Protein AF-A0A916U7K9-F1 (afdb_monomer)

Radius of gyration: 21.74 Å; Cα contacts (8 Å, |Δi|>4): 744; chains: 1; bounding box: 59×55×61 Å

Mean predicted aligned error: 9.0 Å

Secondary structure (DSSP, 8-state):
----PPPTT----TTSS-TTTT--TTEEEEEEETTEEEEE-HHHHHHTT--TT-TTEEEEESEEEEEE--TT-TTTSTT-SS-------SS---EEEEEE--HHHHHHHHHHHHTT---EEEEEEEEE-SGGGTSTTHHHHHHTSTTEEEEEEE-B-TTSSTTS---B-----HHHHHHHHHHHH-SS-EEEEEEEEEEGGGHHHHHHHHHTT-S--TT--EEEEES----HHHHHHHHHHHHHHHTT-SEEEEEEEESS---TTS--GGGGT-SEEEEEE-TT-HHHHHHHHHHHHHHHHHTTSS-GGGS-TTTHHHHHHHHHTPPPTT-EES-HHHHHHHHSSPPPTT-EEHHHHHHHTHHHHHHHHHHH--TTSS--HHHHHHHHTT-TTS-----SS--TTHHHHHHHHTHHHHHHHHHH---

Organism: NCBI:txid1494448

Sequence (427 aa):
MLAYHADEDGLPITGGKYPGAFVNRFFRLFLKAPSGRREITHAEAASLNLQPGDPVLQIVPTTATFELVNPLDKVVTTGLKYPAAVPRLKNPAKLYASIFVPPSTFAYVAEARKKRVAPEVKVLLFFGTGSELDRHGLRFFTERSPRCVFINVPGVEAGYDWTEGHTWAVGISTKIIADQIDGALGKGVAFIVDRMIAYSTGYQGWSDTIRNGLVDLSRLRGAFMFDCLYPEARVKEAIARLRQVTSDRARIALYAASYAGINKGTATPEKLGVKHTEWIKLVYQPSFQALTHLRVLAAGLHDHTIEWSEINPEDVPSLQSAIATLPARGTVISTPEAFQALHGIGPPKGAVTAEAWFNGNQKLATFFRGKLWKKSGKYPALVQLIWKHQVVGWDGYYSVNPAPDNLAEGSHDFMALEYTWECMNRT

Nearest PDB structures (foldseek):
  3iwp-assembly5_C  TM=3.476E-01  e=4.478E-01  Homo sapiens
  3iwp-assembly7_G  TM=3.703E-01  e=6.349E-01  Homo sapiens
  3iwp-assembly4_B  TM=3.481E-01  e=7.560E-01  Homo sapiens
  3w9z-assembly1_A  TM=3.424E-01  e=3.548E-01  Escherichia coli K-12
  3iwp-assembly3_I  TM=3.456E-01  e=1.611E+00  Homo sapiens

Solvent-accessible surface area (backbone atoms only — not comparable to full-atom values): 23968 Å² total; per-residue (Å²): 142,76,88,73,71,80,57,69,75,76,63,74,75,89,85,55,103,61,83,72,74,73,75,47,91,63,44,47,37,24,41,62,48,98,94,45,74,45,78,50,52,68,69,54,35,55,75,68,70,60,50,89,83,36,90,48,50,43,79,41,68,39,54,49,78,39,85,46,80,43,56,28,30,58,90,76,30,78,89,60,85,58,52,32,76,68,74,90,52,98,63,71,74,81,40,56,31,36,38,38,53,27,71,58,26,54,51,49,46,54,51,26,53,77,69,74,42,81,35,70,34,34,31,36,40,34,17,22,71,50,53,61,60,69,20,77,27,59,48,57,51,36,54,74,34,81,39,24,34,39,36,40,37,39,28,37,64,60,57,85,49,94,80,74,58,73,56,39,40,39,33,60,32,48,65,58,54,49,53,52,43,30,72,75,75,38,79,77,61,46,74,43,40,41,31,41,36,24,27,47,53,3,34,48,11,48,24,42,22,51,62,55,58,39,46,73,45,67,69,27,47,33,40,39,32,26,41,43,94,58,71,62,67,58,50,27,50,18,48,54,44,49,34,64,58,27,69,62,60,39,42,51,42,41,37,40,62,31,78,86,51,76,68,98,78,74,78,59,56,71,80,46,64,49,90,40,73,47,80,45,52,45,61,79,32,67,31,51,43,33,53,54,54,47,51,36,54,49,46,21,47,73,69,65,60,39,58,77,87,79,46,63,74,88,50,46,67,56,48,55,54,38,53,73,66,57,74,59,89,64,28,41,38,88,42,64,65,54,40,24,70,70,68,76,41,74,64,60,92,81,49,39,31,48,58,60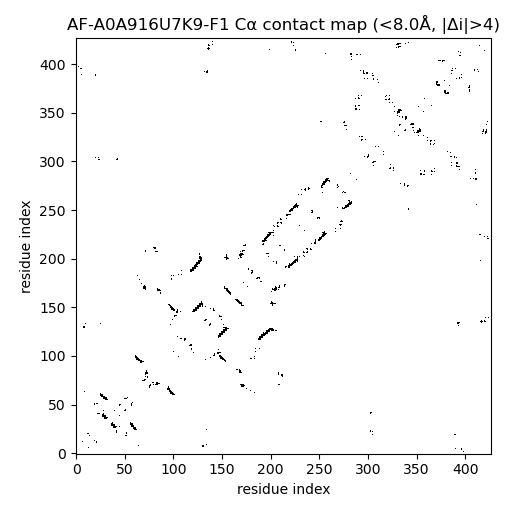,51,29,66,77,36,42,70,44,41,51,52,52,41,58,44,61,54,46,95,81,67,49,80,29,70,61,49,52,50,44,54,76,46,60,31,62,58,60,70,72,80,74,56,98,74,60,58,68,69,55,63,34,52,44,42,51,71,42,47,56,37,50,49,43,32,50,77,63,60,80,128

Foldseek 3Di:
DDQDDCPLQLDPPCPDPDQALSPFQQKWKWFQDPVGTDTDGLVRCVVVVHTPPPPRIDTHGQKDKDFDDFCLDCVNHPPQPRRKPDDPDPDPPRFIKMKGDAPLLLVQLVVCVVVVHQAEAEEEEEFEASQLVFFPFPNVLQNPPHRYMYMYGHWDPPCPPVPDDHTIAGEDAQVNVQVVCCVNNNPRYHYDHQEYEYEARRLRRQLSNQLRVRYQCCNHAEYEYAQNLPDLPSLLSSLVSNCVSPVNNHQYEYEHEDAVFDDPPRDDVVSSVHQYYHYDYQLPDLLLLLQSVLVLVVSCPVRVLDDLVQDDPVCSVLSVVSNVLHQDQLLEACDQVRLCSQQVDGRDPSRDHSVRSCVVVVVSSVSSVVQQDDPPQDGHSVVVSCLVSVRHLADNPVDVRDGRSVSSVSSSSCPCRRHVSSNSDDD

Structure (mmCIF, N/CA/C/O backbone):
data_AF-A0A916U7K9-F1
#
_entry.id   AF-A0A916U7K9-F1
#
loop_
_atom_site.group_PDB
_atom_site.id
_atom_site.type_symbol
_atom_site.label_atom_id
_atom_site.label_alt_id
_atom_site.label_comp_id
_atom_site.label_asym_id
_atom_site.label_entity_id
_atom_site.label_seq_id
_atom_site.pdbx_PDB_ins_code
_atom_site.Cartn_x
_atom_site.Cartn_y
_atom_site.Cartn_z
_atom_site.occupancy
_atom_site.B_iso_or_equiv
_atom_site.auth_seq_id
_atom_site.auth_comp_id
_atom_site.auth_asym_id
_atom_site.auth_atom_id
_atom_site.pdbx_PDB_model_num
ATOM 1 N N . MET A 1 1 ? 27.793 17.273 -6.342 1.00 22.58 1 MET A N 1
ATOM 2 C CA . MET A 1 1 ? 27.512 15.837 -6.163 1.00 22.58 1 MET A CA 1
ATOM 3 C C . MET A 1 1 ? 26.553 15.763 -4.982 1.00 22.58 1 MET A C 1
ATOM 5 O O . MET A 1 1 ? 26.992 15.914 -3.856 1.00 22.58 1 MET A O 1
ATOM 9 N N . LEU A 1 2 ? 25.249 15.767 -5.258 1.00 19.73 2 LEU A N 1
ATOM 10 C CA . LEU A 1 2 ? 24.168 15.814 -4.267 1.00 19.73 2 LEU A CA 1
ATOM 11 C C . LEU A 1 2 ? 23.373 14.522 -4.459 1.00 19.73 2 LEU A C 1
ATOM 13 O O . LEU A 1 2 ? 22.883 14.288 -5.563 1.00 19.73 2 LEU A O 1
ATOM 17 N N . ALA A 1 3 ? 23.327 13.675 -3.431 1.00 21.45 3 ALA A N 1
ATOM 18 C CA . ALA A 1 3 ? 22.424 12.533 -3.396 1.00 21.45 3 ALA A CA 1
ATOM 19 C C . ALA A 1 3 ? 20.996 13.085 -3.379 1.00 21.45 3 ALA A C 1
ATOM 21 O O . ALA A 1 3 ? 20.653 13.908 -2.531 1.00 21.45 3 ALA A O 1
ATOM 22 N N . TYR A 1 4 ? 20.213 12.719 -4.387 1.00 23.22 4 TYR A N 1
ATOM 23 C CA . TYR A 1 4 ? 18.861 13.216 -4.572 1.00 23.22 4 TYR A CA 1
ATOM 24 C C . TYR A 1 4 ? 17.899 12.113 -4.153 1.00 23.22 4 TYR A C 1
ATOM 26 O O . TYR A 1 4 ? 17.748 11.115 -4.855 1.00 23.22 4 TYR A O 1
ATOM 34 N N . HIS A 1 5 ? 17.294 12.290 -2.984 1.00 26.89 5 HIS A N 1
ATOM 35 C CA . HIS A 1 5 ? 16.175 11.483 -2.528 1.00 26.89 5 HIS A CA 1
ATOM 36 C C . HIS A 1 5 ? 14.914 12.102 -3.136 1.00 26.89 5 HIS A C 1
ATOM 38 O O . HIS A 1 5 ? 14.734 13.318 -3.052 1.00 26.89 5 HIS A O 1
ATOM 44 N N . ALA A 1 6 ? 14.063 11.298 -3.781 1.00 28.48 6 ALA A N 1
ATOM 45 C CA . ALA A 1 6 ? 12.663 11.696 -3.884 1.00 28.48 6 ALA A CA 1
ATOM 46 C C . ALA A 1 6 ? 12.214 11.956 -2.443 1.00 28.48 6 ALA A C 1
ATOM 48 O O . ALA A 1 6 ? 12.470 11.108 -1.584 1.00 28.48 6 ALA A O 1
ATOM 49 N N . ASP A 1 7 ? 11.691 13.145 -2.153 1.00 33.16 7 ASP A N 1
ATOM 50 C CA . ASP A 1 7 ? 11.210 13.393 -0.806 1.00 33.16 7 ASP A CA 1
ATOM 51 C C . ASP A 1 7 ? 10.158 12.332 -0.460 1.00 33.16 7 ASP A C 1
ATOM 53 O O . ASP A 1 7 ? 9.349 11.897 -1.281 1.00 33.16 7 ASP A O 1
ATOM 57 N N . GLU A 1 8 ? 10.217 11.854 0.774 1.00 35.88 8 GLU A N 1
ATOM 58 C CA . GLU A 1 8 ? 9.288 10.862 1.321 1.00 35.88 8 GLU A CA 1
ATOM 59 C C . GLU A 1 8 ? 7.836 11.396 1.371 1.00 35.88 8 GLU A C 1
ATOM 61 O O . GLU A 1 8 ? 6.910 10.671 1.732 1.00 35.88 8 GLU A O 1
ATOM 66 N N . ASP A 1 9 ? 7.638 12.650 0.952 1.00 35.34 9 ASP A N 1
ATOM 67 C CA . ASP A 1 9 ? 6.410 13.430 1.017 1.00 35.34 9 ASP A CA 1
ATOM 68 C C . ASP A 1 9 ? 5.712 13.615 -0.342 1.00 35.34 9 ASP A C 1
ATOM 70 O O . ASP A 1 9 ? 4.604 14.160 -0.389 1.00 35.34 9 ASP A O 1
ATOM 74 N N . GLY A 1 10 ? 6.320 13.183 -1.453 1.00 37.09 10 GLY A N 1
ATOM 75 C CA . GLY A 1 10 ? 5.783 13.422 -2.793 1.00 37.09 10 GLY A CA 1
ATOM 76 C C . GLY A 1 10 ? 5.590 14.911 -3.104 1.00 37.09 10 GLY A C 1
ATOM 77 O O . GLY A 1 10 ? 4.693 15.265 -3.876 1.00 37.09 10 GLY A O 1
ATOM 78 N N . LEU A 1 11 ? 6.376 15.800 -2.492 1.00 31.05 11 LEU A N 1
ATOM 79 C CA . LEU A 1 11 ? 6.348 17.216 -2.811 1.00 31.05 11 LEU A CA 1
ATOM 80 C C . LEU A 1 11 ? 7.145 17.468 -4.104 1.00 31.05 11 LEU A C 1
ATOM 82 O O . LEU A 1 11 ? 8.153 16.828 -4.403 1.00 31.05 11 LEU A O 1
ATOM 86 N N . PRO A 1 12 ? 6.689 18.409 -4.945 1.00 34.06 12 PRO A N 1
ATOM 87 C CA . PRO A 1 12 ? 7.450 18.809 -6.113 1.00 34.06 12 PRO A CA 1
ATOM 88 C C . PRO A 1 12 ? 8.721 19.525 -5.647 1.00 34.06 12 PRO A C 1
ATOM 90 O O . PRO A 1 12 ? 8.664 20.645 -5.138 1.00 34.06 12 PRO A O 1
ATOM 93 N N . ILE A 1 13 ? 9.886 18.916 -5.863 1.00 36.19 13 ILE A N 1
ATOM 94 C CA . ILE A 1 13 ? 11.161 19.615 -5.705 1.00 36.19 13 ILE A CA 1
ATOM 95 C C . ILE A 1 13 ? 11.294 20.593 -6.879 1.00 36.19 13 ILE A C 1
ATOM 97 O O . ILE A 1 13 ? 11.748 20.260 -7.972 1.00 36.19 13 ILE A O 1
ATOM 101 N N . THR A 1 14 ? 10.904 21.841 -6.642 1.00 37.81 14 THR A N 1
ATOM 102 C CA . THR A 1 14 ? 10.898 22.939 -7.624 1.00 37.81 14 THR A CA 1
ATOM 103 C C . THR A 1 14 ? 12.294 23.470 -7.991 1.00 37.81 14 THR A C 1
ATOM 105 O O . THR A 1 14 ? 12.403 24.411 -8.772 1.00 37.81 14 THR A O 1
ATOM 108 N N . GLY A 1 15 ? 13.373 22.885 -7.454 1.00 33.41 15 GLY A N 1
ATOM 109 C CA . GLY A 1 15 ? 14.752 23.380 -7.602 1.00 33.41 15 GLY A CA 1
ATOM 110 C C . GLY A 1 15 ? 15.692 22.556 -8.496 1.00 33.41 15 GLY A C 1
ATOM 111 O O . GLY A 1 15 ? 16.879 22.870 -8.569 1.00 33.41 15 GLY A O 1
ATOM 112 N N . GLY A 1 16 ? 15.219 21.484 -9.141 1.00 36.91 16 GLY A N 1
ATOM 113 C CA . GLY A 1 16 ? 16.058 20.576 -9.937 1.00 36.91 16 GLY A CA 1
ATOM 114 C C . GLY A 1 16 ? 16.114 20.903 -11.436 1.00 36.91 16 GLY A C 1
ATOM 115 O O . GLY A 1 16 ? 15.158 21.400 -12.019 1.00 36.91 16 GLY A O 1
ATOM 116 N N . LYS A 1 17 ? 17.221 20.530 -12.096 1.00 36.78 17 LYS A N 1
ATOM 117 C CA . LYS A 1 17 ? 17.491 20.688 -13.546 1.00 36.78 17 LYS A CA 1
ATOM 118 C C . LYS A 1 17 ? 16.553 19.876 -14.475 1.00 36.78 17 LYS A C 1
ATOM 120 O O . LYS A 1 17 ? 16.797 19.824 -15.677 1.00 36.78 17 LYS A O 1
ATOM 125 N N . TYR A 1 18 ? 15.511 19.248 -13.925 1.00 40.19 18 TYR A N 1
ATOM 126 C CA . TYR A 1 18 ? 14.520 18.423 -14.624 1.00 40.19 18 TYR A CA 1
ATOM 127 C C . TYR A 1 18 ? 13.093 18.875 -14.252 1.00 40.19 18 TYR A C 1
ATOM 129 O O . TYR A 1 18 ? 12.427 18.221 -13.450 1.00 40.19 18 TYR A O 1
ATOM 137 N N . PRO A 1 19 ? 12.605 19.996 -14.811 1.00 36.00 19 PRO A N 1
ATOM 138 C CA . PRO A 1 19 ? 11.316 20.602 -14.455 1.00 36.00 19 PRO A CA 1
ATOM 139 C C . PRO A 1 19 ? 10.057 19.832 -14.926 1.00 36.00 19 PRO A C 1
ATOM 141 O O . PRO A 1 19 ? 8.992 20.427 -15.018 1.00 36.00 19 PRO A O 1
ATOM 144 N N . GLY A 1 20 ? 10.135 18.521 -15.191 1.00 37.94 20 GLY A N 1
ATOM 145 C CA . GLY A 1 20 ? 9.021 17.732 -15.752 1.00 37.94 20 GLY A CA 1
ATOM 146 C C . GLY A 1 20 ? 8.684 16.414 -15.041 1.00 37.94 20 GLY A C 1
ATOM 147 O O . GLY A 1 20 ? 7.671 15.807 -15.359 1.00 37.94 20 GLY A O 1
ATOM 148 N N . ALA A 1 21 ? 9.483 15.960 -14.068 1.00 39.53 21 ALA A N 1
ATOM 149 C CA . ALA A 1 21 ? 9.358 14.604 -13.508 1.00 39.53 21 ALA A CA 1
ATOM 150 C C . ALA A 1 21 ? 8.252 14.432 -12.441 1.00 39.53 21 ALA A C 1
ATOM 152 O O . ALA A 1 21 ? 7.977 13.320 -11.998 1.00 39.53 21 ALA A O 1
ATOM 153 N N . PHE A 1 22 ? 7.608 15.520 -12.010 1.00 49.53 22 PHE A N 1
ATOM 154 C CA . PHE A 1 22 ? 6.827 15.537 -10.762 1.00 49.53 22 PHE A CA 1
ATOM 155 C C . PHE A 1 22 ? 5.316 15.560 -10.953 1.00 49.53 22 PHE A C 1
ATOM 157 O O . PHE A 1 22 ? 4.568 15.639 -9.985 1.00 49.53 22 PHE A O 1
ATOM 164 N N . VAL A 1 23 ? 4.846 15.453 -12.190 1.00 48.84 23 VAL A N 1
ATOM 165 C CA . VAL A 1 23 ? 3.424 15.305 -12.492 1.00 48.84 23 VAL A CA 1
ATOM 166 C C . VAL A 1 23 ? 3.198 13.836 -12.794 1.00 48.84 23 VAL A C 1
ATOM 168 O O . VAL A 1 23 ? 2.972 13.437 -13.924 1.00 48.84 23 VAL A O 1
ATOM 171 N N . ASN A 1 24 ? 3.373 12.991 -11.779 1.00 52.97 24 ASN A N 1
ATOM 172 C CA . ASN A 1 24 ? 2.985 11.593 -11.904 1.00 52.97 24 ASN A CA 1
ATOM 173 C C . ASN A 1 24 ? 1.458 11.481 -11.756 1.00 52.97 24 ASN A C 1
ATOM 175 O O . ASN A 1 24 ? 0.788 12.393 -11.257 1.00 52.97 24 ASN A O 1
ATOM 179 N N . ARG A 1 25 ? 0.894 10.334 -12.142 1.00 54.59 25 ARG A N 1
ATOM 180 C CA . ARG A 1 25 ? -0.550 10.035 -12.069 1.00 54.59 25 ARG A CA 1
ATOM 181 C C . ARG A 1 25 ? -1.220 10.290 -10.707 1.00 54.59 25 ARG A C 1
ATOM 183 O O . ARG A 1 25 ? -2.443 10.257 -10.620 1.00 54.59 25 ARG A O 1
ATOM 190 N N . PHE A 1 26 ? -0.453 10.522 -9.643 1.00 61.22 26 PHE A N 1
ATOM 191 C CA . PHE A 1 26 ? -0.972 10.788 -8.307 1.00 61.22 26 PHE A CA 1
ATOM 192 C C . PHE A 1 26 ? -1.276 12.262 -8.029 1.00 61.22 26 PHE A C 1
ATOM 194 O O . PHE A 1 26 ? -1.757 12.606 -6.946 1.00 61.22 26 PHE A O 1
ATOM 201 N N . PHE A 1 27 ? -1.082 13.136 -9.007 1.00 68.88 27 PHE A N 1
ATOM 202 C CA . PHE A 1 27 ? -1.657 14.469 -8.985 1.00 68.88 27 PHE A CA 1
ATOM 203 C C . PHE A 1 27 ? -2.891 14.531 -9.873 1.00 68.88 27 PHE A C 1
ATOM 205 O O . PHE A 1 27 ? -2.903 14.019 -10.995 1.00 68.88 27 PHE A O 1
ATOM 212 N N . ARG A 1 28 ? -3.930 15.202 -9.376 1.00 71.25 28 ARG A N 1
ATOM 213 C CA . ARG A 1 28 ? -5.079 15.589 -10.192 1.00 71.25 28 ARG A CA 1
ATOM 214 C C . ARG A 1 28 ? -4.777 16.923 -10.837 1.00 71.25 28 ARG A C 1
ATOM 216 O O . ARG A 1 28 ? -4.396 17.878 -10.158 1.00 71.25 28 ARG A O 1
ATOM 223 N N . LEU A 1 29 ? -4.963 16.973 -12.145 1.00 77.25 29 LEU A N 1
ATOM 224 C CA . LEU A 1 29 ? -4.696 18.151 -12.947 1.00 77.25 29 LEU A CA 1
ATOM 225 C C . LEU A 1 29 ? -6.007 18.818 -13.291 1.00 77.25 29 LEU A C 1
ATOM 227 O O . LEU A 1 29 ? -6.920 18.176 -13.797 1.00 77.25 29 LEU A O 1
ATOM 231 N N . PHE A 1 30 ? -6.105 20.110 -13.021 1.00 84.25 30 PHE A N 1
ATOM 232 C CA . PHE A 1 30 ? -7.272 20.894 -13.373 1.00 84.25 30 PHE A CA 1
ATOM 233 C C . PHE A 1 30 ? -6.868 22.095 -14.206 1.00 84.25 30 PHE A C 1
ATOM 235 O O . PHE A 1 30 ? -6.046 22.902 -13.781 1.00 84.25 30 PHE A O 1
ATOM 242 N N . LEU A 1 31 ? -7.519 22.273 -15.348 1.00 88.19 31 LEU A N 1
ATOM 243 C CA . LEU A 1 31 ? -7.508 23.548 -16.043 1.00 88.19 31 LEU A CA 1
ATOM 244 C C . LEU A 1 31 ? -8.412 24.529 -15.314 1.00 88.19 31 LEU A C 1
ATOM 246 O O . LEU A 1 31 ? -9.598 24.261 -15.087 1.00 88.19 31 LEU A O 1
ATOM 250 N N . LYS A 1 32 ? -7.854 25.685 -14.969 1.00 86.31 32 LYS A N 1
ATOM 251 C CA . LYS A 1 32 ? -8.622 26.834 -14.506 1.00 86.31 32 LYS A CA 1
ATOM 252 C C . LYS A 1 32 ? -9.276 27.487 -15.722 1.00 86.31 32 LYS A C 1
ATOM 254 O O . LYS A 1 32 ? -8.585 27.969 -16.613 1.00 86.31 32 LYS A O 1
ATOM 259 N N . ALA A 1 33 ? -10.604 27.515 -15.744 1.00 78.31 33 ALA A N 1
ATOM 260 C CA . ALA A 1 33 ? -11.396 28.213 -16.747 1.00 78.31 33 ALA A CA 1
ATOM 261 C C . ALA A 1 33 ? -12.336 29.232 -16.072 1.00 78.31 33 ALA A C 1
ATOM 263 O O . ALA A 1 33 ? -12.657 29.087 -14.888 1.00 78.31 33 ALA A O 1
ATOM 264 N N . PRO A 1 34 ? -12.832 30.248 -16.804 1.00 75.25 34 PRO A N 1
ATOM 265 C CA . PRO A 1 34 ? -13.801 31.207 -16.264 1.00 75.25 34 PRO A CA 1
ATOM 266 C C . PRO A 1 34 ? -15.080 30.547 -15.725 1.00 75.25 34 PRO A C 1
ATOM 268 O O . PRO A 1 34 ? -15.674 31.027 -14.765 1.00 75.25 34 PRO A O 1
ATOM 271 N N . SER A 1 35 ? -15.483 29.415 -16.309 1.00 74.19 35 SER A N 1
ATOM 272 C CA . SER A 1 35 ? -16.663 28.635 -15.917 1.00 74.19 35 SER A CA 1
ATOM 273 C C . SER A 1 35 ? -16.411 27.642 -14.773 1.00 74.19 35 SER A C 1
ATOM 275 O O . SER A 1 35 ? -17.296 26.854 -14.444 1.00 74.19 35 SER A O 1
ATOM 277 N N . GLY A 1 36 ? -15.211 27.634 -14.184 1.00 81.38 36 GLY A N 1
ATOM 278 C CA . GLY A 1 36 ? -14.817 26.707 -13.126 1.00 81.38 36 GLY A CA 1
ATOM 279 C C . GLY A 1 36 ? -13.573 25.898 -13.479 1.00 81.38 36 GLY A C 1
ATOM 280 O O . GLY A 1 36 ? -12.785 26.258 -14.348 1.00 81.38 36 GLY A O 1
ATOM 281 N N . ARG A 1 37 ? -13.361 24.793 -12.765 1.00 85.94 37 ARG A N 1
ATOM 282 C CA . ARG A 1 37 ? -12.189 23.931 -12.961 1.00 85.94 37 ARG A CA 1
ATOM 283 C C . ARG A 1 37 ? -12.594 22.678 -13.726 1.00 85.94 37 ARG A C 1
ATOM 285 O O . ARG A 1 37 ? -13.574 22.039 -13.347 1.00 85.94 37 ARG A O 1
ATOM 292 N N . ARG A 1 38 ? -11.843 22.319 -14.767 1.00 87.38 38 ARG A N 1
ATOM 293 C CA . ARG A 1 38 ? -12.023 21.067 -15.519 1.00 87.38 38 ARG A CA 1
ATOM 294 C C . ARG A 1 38 ? -10.846 20.148 -15.249 1.00 87.38 38 ARG A C 1
ATOM 296 O O . ARG A 1 38 ? -9.714 20.546 -15.487 1.00 87.38 38 ARG A O 1
ATOM 303 N N . GLU A 1 39 ? -11.112 18.944 -14.760 1.00 83.06 39 GLU A N 1
ATOM 304 C CA . GLU A 1 39 ? -10.068 17.929 -14.600 1.00 83.06 39 GLU A CA 1
ATOM 305 C C . GLU A 1 39 ? -9.567 17.464 -15.977 1.00 83.06 39 GLU A C 1
ATOM 307 O O . GLU A 1 39 ? -10.375 17.263 -16.888 1.00 83.06 39 GLU A O 1
ATOM 312 N N . ILE A 1 40 ? -8.249 17.335 -16.127 1.00 79.62 40 ILE A N 1
ATOM 313 C CA . ILE A 1 40 ? -7.561 16.882 -17.341 1.00 79.62 40 ILE A CA 1
ATOM 314 C C . ILE A 1 40 ? -6.637 15.709 -17.025 1.00 79.62 40 ILE A C 1
ATOM 316 O O . ILE A 1 40 ? -6.232 15.513 -15.878 1.00 79.62 40 ILE A O 1
ATOM 320 N N . THR A 1 41 ? -6.300 14.916 -18.039 1.00 73.38 41 THR A N 1
ATOM 321 C CA . THR A 1 41 ? -5.326 13.826 -17.880 1.00 73.38 41 THR A CA 1
ATOM 322 C C . THR A 1 41 ? -3.890 14.343 -17.981 1.00 73.38 41 THR A C 1
ATOM 324 O O . THR A 1 41 ? -3.643 15.441 -18.477 1.00 73.38 41 THR A O 1
ATOM 327 N N . HIS A 1 42 ? -2.925 13.533 -17.542 1.00 66.88 42 HIS A N 1
ATOM 328 C CA . HIS A 1 42 ? -1.494 13.811 -17.719 1.00 66.88 42 HIS A CA 1
ATOM 329 C C . HIS A 1 42 ? -1.103 13.894 -19.197 1.00 66.88 42 HIS A C 1
ATOM 331 O O . HIS A 1 42 ? -0.437 14.840 -19.601 1.00 66.88 42 HIS A O 1
ATOM 337 N N . ALA A 1 43 ? -1.612 12.975 -20.024 1.00 65.19 43 ALA A N 1
ATOM 338 C CA . ALA A 1 43 ? -1.418 13.010 -21.473 1.00 65.19 43 ALA A CA 1
ATOM 339 C C . ALA A 1 43 ? -2.025 14.275 -22.108 1.00 65.19 43 ALA A C 1
ATOM 341 O O . ALA A 1 43 ? -1.416 14.886 -22.983 1.00 65.19 43 ALA A O 1
ATOM 342 N N . GLU A 1 44 ? -3.200 14.709 -21.640 1.00 74.50 44 GLU A N 1
ATOM 343 C CA . GLU A 1 44 ? -3.804 15.967 -22.083 1.00 74.50 44 GLU A CA 1
ATOM 344 C C . GLU A 1 44 ? -2.936 17.167 -21.676 1.00 74.50 44 GLU A C 1
ATOM 346 O O . GLU A 1 44 ? -2.642 18.009 -22.520 1.00 74.50 44 GLU A O 1
ATOM 351 N N . ALA A 1 45 ? -2.455 17.221 -20.429 1.00 76.19 45 ALA A N 1
ATOM 352 C CA . ALA A 1 45 ? -1.551 18.276 -19.970 1.00 76.19 45 ALA A CA 1
ATOM 353 C C . ALA A 1 45 ? -0.256 18.334 -20.797 1.00 76.19 45 ALA A C 1
ATOM 355 O O . ALA A 1 45 ? 0.136 19.417 -21.232 1.00 76.19 45 ALA A O 1
ATOM 356 N N . ALA A 1 46 ? 0.347 17.177 -21.090 1.00 69.00 46 ALA A N 1
ATOM 357 C CA . ALA A 1 46 ? 1.524 17.065 -21.948 1.00 69.00 46 ALA A CA 1
ATOM 358 C C . ALA A 1 46 ? 1.235 17.542 -23.381 1.00 69.00 46 ALA A C 1
ATOM 360 O O . ALA A 1 46 ? 2.005 18.321 -23.938 1.00 69.00 46 ALA A O 1
ATOM 361 N N . SER A 1 47 ? 0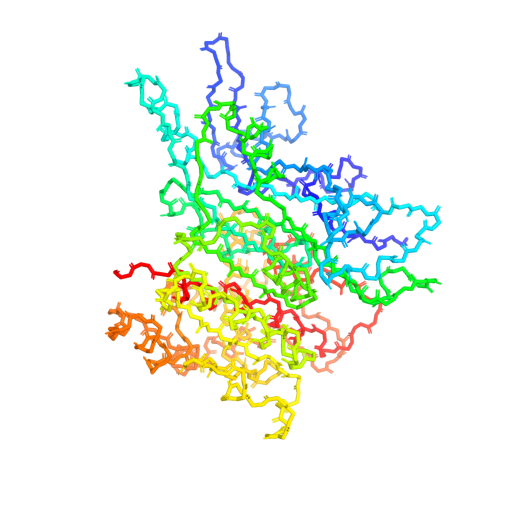.091 17.156 -23.961 1.00 72.69 47 SER A N 1
ATOM 362 C CA . SER A 1 47 ? -0.318 17.604 -25.303 1.00 72.69 47 SER A CA 1
ATOM 363 C C . SER A 1 47 ? -0.556 19.116 -25.393 1.00 72.69 47 SER A C 1
ATOM 365 O O . SER A 1 47 ? -0.381 19.713 -26.452 1.00 72.69 47 SER A O 1
ATOM 367 N N . LEU A 1 48 ? -0.924 19.738 -24.269 1.00 80.00 48 LEU A N 1
ATOM 368 C CA . LEU A 1 48 ? -1.106 21.182 -24.126 1.00 80.00 48 LEU A CA 1
ATOM 369 C C . LEU A 1 48 ? 0.191 21.908 -23.727 1.00 80.00 48 LEU A C 1
ATOM 371 O O . LEU A 1 48 ? 0.165 23.122 -23.537 1.00 80.00 48 LEU A O 1
ATOM 375 N N . ASN A 1 49 ? 1.309 21.182 -23.602 1.00 78.69 49 ASN A N 1
ATOM 376 C CA . ASN A 1 49 ? 2.603 21.675 -23.131 1.00 78.69 49 ASN A CA 1
ATOM 377 C C . ASN A 1 49 ? 2.521 22.410 -21.778 1.00 78.69 49 ASN A C 1
ATOM 379 O O . ASN A 1 49 ? 3.219 23.400 -21.561 1.00 78.69 49 ASN A O 1
ATOM 383 N N . LEU A 1 50 ? 1.643 21.939 -20.886 1.00 76.06 50 LEU A N 1
ATOM 384 C CA . LEU A 1 50 ? 1.458 22.530 -19.565 1.00 76.06 50 LEU A CA 1
ATOM 385 C C . LEU A 1 50 ? 2.497 21.992 -18.585 1.00 76.06 50 LEU A C 1
ATOM 387 O O . LEU A 1 50 ? 2.686 20.782 -18.468 1.00 76.06 50 LEU A O 1
ATOM 391 N N . GLN A 1 51 ? 3.127 22.894 -17.844 1.00 74.25 51 GLN A N 1
ATOM 392 C CA . GLN A 1 51 ? 4.167 22.601 -16.866 1.00 74.25 51 GLN A CA 1
ATOM 393 C C . GLN A 1 51 ? 3.686 22.888 -15.433 1.00 74.25 51 GLN A C 1
ATOM 395 O O . GLN A 1 51 ? 2.819 23.744 -15.210 1.00 74.25 51 GLN A O 1
ATOM 400 N N . PRO A 1 52 ? 4.250 22.212 -14.414 1.00 67.12 52 PRO A N 1
ATOM 401 C CA . PRO A 1 52 ? 4.083 22.615 -13.021 1.00 67.12 52 PRO A CA 1
ATOM 402 C C . PRO A 1 52 ? 4.370 24.099 -12.810 1.00 67.12 52 PRO A C 1
ATOM 404 O O . PRO A 1 52 ? 5.441 24.591 -13.148 1.00 67.12 52 PRO A O 1
ATOM 407 N N . GLY A 1 53 ? 3.411 24.801 -12.208 1.00 72.88 53 GLY A N 1
ATOM 408 C CA . GLY A 1 53 ? 3.501 26.243 -11.974 1.00 72.88 53 GLY A CA 1
ATOM 409 C C . GLY A 1 53 ? 2.804 27.097 -13.031 1.00 72.88 53 GLY A C 1
ATOM 410 O O . GLY A 1 53 ? 2.608 28.288 -12.783 1.00 72.88 53 GLY A O 1
ATOM 411 N N . ASP A 1 54 ? 2.348 26.514 -14.144 1.00 76.56 54 ASP A N 1
ATOM 412 C CA . ASP A 1 54 ? 1.552 27.254 -15.118 1.00 76.56 54 ASP A CA 1
ATOM 413 C C . ASP A 1 54 ? 0.286 27.830 -14.471 1.00 76.56 54 ASP A C 1
ATOM 415 O O . ASP A 1 54 ? -0.456 27.117 -13.788 1.00 76.56 54 ASP A O 1
ATOM 419 N N . PRO A 1 55 ? -0.039 29.113 -14.707 1.00 84.75 55 PRO A N 1
ATOM 420 C CA . PRO A 1 55 ? -1.136 29.781 -14.010 1.00 84.75 55 PRO A CA 1
ATOM 421 C C . PRO A 1 55 ? -2.498 29.146 -14.313 1.00 84.75 55 PRO A C 1
ATOM 423 O O . PRO A 1 55 ? -3.392 29.169 -13.457 1.00 84.75 55 PRO A O 1
ATOM 426 N N . VAL A 1 56 ? -2.639 28.557 -15.505 1.00 86.50 56 VAL A N 1
ATOM 427 C CA . VAL A 1 56 ? -3.845 27.870 -15.988 1.00 86.50 56 VAL A CA 1
ATOM 428 C C . VAL A 1 56 ? -3.974 26.444 -15.461 1.00 86.50 56 VAL A C 1
ATOM 430 O O . VAL A 1 56 ? -5.078 25.902 -15.472 1.00 86.50 56 VAL A O 1
ATOM 433 N N . LEU A 1 57 ? -2.889 25.851 -14.962 1.00 81.69 57 LEU A N 1
ATOM 434 C CA . LEU A 1 57 ? -2.874 24.503 -14.418 1.00 81.69 57 LEU A CA 1
ATOM 435 C C . LEU A 1 57 ? -2.946 24.574 -12.890 1.00 81.69 57 LEU A C 1
ATOM 437 O O . LEU A 1 57 ? -2.137 25.205 -12.216 1.00 81.69 57 LEU A O 1
ATOM 441 N N . GLN A 1 58 ? -3.943 23.922 -12.308 1.00 81.88 58 GLN A N 1
ATOM 442 C CA . GLN A 1 58 ? -3.955 23.622 -10.888 1.00 81.88 58 GLN A CA 1
ATOM 443 C C . GLN A 1 58 ? -3.610 22.155 -10.689 1.00 81.88 58 GLN A C 1
ATOM 445 O O . GLN A 1 58 ? -4.329 21.268 -11.142 1.00 81.88 58 GLN A O 1
ATOM 450 N N . ILE A 1 59 ? -2.543 21.928 -9.938 1.00 73.50 59 ILE A N 1
ATOM 451 C CA . ILE A 1 59 ? -2.132 20.610 -9.485 1.00 73.50 59 ILE A CA 1
ATOM 452 C C . ILE A 1 59 ? -2.701 20.424 -8.080 1.00 73.50 59 ILE A C 1
ATOM 454 O O . ILE A 1 59 ? -2.442 21.230 -7.186 1.00 73.50 59 ILE A O 1
ATOM 458 N N . VAL A 1 60 ? -3.529 19.399 -7.895 1.00 71.44 60 VAL A N 1
ATOM 459 C CA . VAL A 1 60 ? -4.082 19.031 -6.590 1.00 71.44 60 VAL A CA 1
ATOM 460 C C . VAL A 1 60 ? -3.502 17.675 -6.203 1.00 71.44 60 VAL A C 1
ATOM 462 O O . VAL A 1 60 ? -3.749 16.696 -6.916 1.00 71.44 60 VAL A O 1
ATOM 465 N N . PRO A 1 61 ? -2.743 17.580 -5.099 1.00 68.81 61 PRO A N 1
ATOM 466 C CA . PRO A 1 61 ? -2.243 16.297 -4.643 1.00 68.81 61 PRO A CA 1
ATOM 467 C C . PRO A 1 61 ? -3.424 15.419 -4.212 1.00 68.81 61 PRO A C 1
ATOM 469 O O . PRO A 1 61 ? -4.359 15.873 -3.551 1.00 68.81 61 PRO A O 1
ATOM 472 N N . THR A 1 62 ? -3.407 14.149 -4.615 1.00 71.44 62 THR A N 1
ATOM 473 C CA . THR A 1 62 ? -4.384 13.148 -4.131 1.00 71.44 62 THR A CA 1
ATOM 474 C C . THR A 1 62 ? -4.025 12.590 -2.759 1.00 71.44 62 THR A C 1
ATOM 476 O O . THR A 1 62 ? -4.810 11.854 -2.155 1.00 71.44 62 THR A O 1
ATOM 479 N N . THR A 1 63 ? -2.832 12.944 -2.289 1.00 81.31 63 THR A N 1
ATOM 480 C CA . THR A 1 63 ? -2.283 12.590 -0.993 1.00 81.31 63 THR A CA 1
ATOM 481 C C . THR A 1 63 ? -2.188 13.844 -0.144 1.00 81.31 63 THR A C 1
ATOM 483 O O . THR A 1 63 ? -1.697 14.869 -0.606 1.00 81.31 63 THR A O 1
ATOM 486 N N . ALA A 1 64 ? -2.665 13.767 1.089 1.00 84.38 64 ALA A N 1
ATOM 487 C CA . ALA A 1 64 ? -2.440 14.796 2.088 1.00 84.38 64 ALA A CA 1
ATOM 488 C C . ALA A 1 64 ? -1.542 14.236 3.189 1.00 84.38 64 ALA A C 1
ATOM 490 O O . ALA A 1 64 ? -1.712 13.091 3.609 1.00 84.38 64 ALA A O 1
ATOM 491 N N . THR A 1 65 ? -0.611 15.056 3.656 1.00 84.12 65 THR A N 1
ATOM 492 C CA . THR A 1 65 ? 0.348 14.699 4.700 1.00 84.12 65 THR A CA 1
ATOM 493 C C . THR A 1 65 ? -0.023 15.426 5.986 1.00 84.12 65 THR A C 1
ATOM 495 O O . THR A 1 65 ? -0.337 16.617 5.970 1.00 84.12 65 THR A O 1
ATOM 498 N N . PHE A 1 66 ? -0.017 14.703 7.101 1.00 84.19 66 PHE A N 1
ATOM 499 C CA . PHE A 1 66 ? -0.408 15.205 8.412 1.00 84.19 66 PHE A CA 1
ATOM 500 C C . PHE A 1 66 ? 0.714 14.962 9.409 1.00 84.19 66 PHE A C 1
ATOM 502 O O . PHE A 1 66 ? 1.226 13.847 9.503 1.00 84.19 66 PHE A O 1
ATOM 509 N N . GLU A 1 67 ? 1.062 15.994 10.179 1.00 86.12 67 GLU A N 1
ATOM 510 C CA . GLU A 1 67 ? 1.976 15.843 11.310 1.00 86.12 67 GLU A CA 1
ATOM 511 C C . GLU A 1 67 ? 1.393 14.819 12.295 1.00 86.12 67 GLU A C 1
ATOM 513 O O . GLU A 1 67 ? 0.227 14.893 12.696 1.00 86.12 67 GLU A O 1
ATOM 518 N N . LEU A 1 68 ? 2.205 13.826 12.643 1.00 84.06 68 LEU A N 1
ATOM 519 C CA . LEU A 1 68 ? 1.835 12.690 13.464 1.00 84.06 68 LEU A CA 1
ATOM 520 C C . LEU A 1 68 ? 2.506 12.812 14.829 1.00 84.06 68 LEU A C 1
ATOM 522 O O . LEU A 1 68 ? 3.706 12.602 14.986 1.00 84.06 68 LEU A O 1
ATOM 526 N N . VAL A 1 69 ? 1.701 13.067 15.853 1.00 88.25 69 VAL A N 1
ATOM 527 C CA . VAL A 1 69 ? 2.139 12.875 17.235 1.00 88.25 69 VAL A CA 1
ATOM 528 C C . VAL A 1 69 ? 2.007 11.388 17.555 1.00 88.25 69 VAL A C 1
ATOM 530 O O . VAL A 1 69 ? 0.892 10.866 17.566 1.00 88.25 69 VAL A O 1
ATOM 533 N N . ASN A 1 70 ? 3.128 10.693 17.784 1.00 90.00 70 ASN A N 1
ATOM 534 C CA . ASN A 1 70 ? 3.119 9.241 17.978 1.00 90.00 70 ASN A CA 1
ATOM 535 C C . ASN A 1 70 ? 2.300 8.853 19.226 1.00 90.00 70 ASN A C 1
ATOM 537 O O . ASN A 1 70 ? 2.759 9.084 20.347 1.00 90.00 70 ASN A O 1
ATOM 541 N N . PRO A 1 71 ? 1.138 8.188 19.080 1.00 93.00 71 PRO A N 1
ATOM 542 C CA . PRO A 1 71 ? 0.311 7.814 20.221 1.00 93.00 71 PRO A CA 1
ATOM 543 C C . PRO A 1 71 ? 0.930 6.691 21.064 1.00 93.00 71 PRO A C 1
ATOM 545 O O . PRO A 1 71 ? 0.411 6.404 22.139 1.00 93.00 71 PRO A O 1
ATOM 548 N N . LEU A 1 72 ? 2.005 6.046 20.592 1.00 92.06 72 LEU A N 1
ATOM 549 C CA . LEU A 1 72 ? 2.777 5.070 21.363 1.00 92.06 72 LEU A CA 1
ATOM 550 C C . LEU A 1 72 ? 3.844 5.710 22.262 1.00 92.06 72 LEU A C 1
ATOM 552 O O . LEU A 1 72 ? 4.460 4.997 23.056 1.00 92.06 72 LEU A O 1
ATOM 556 N N . ASP A 1 73 ? 4.077 7.020 22.168 1.00 90.06 73 ASP A N 1
ATOM 557 C CA . ASP A 1 73 ? 4.941 7.721 23.112 1.00 90.06 73 ASP A CA 1
ATOM 558 C C . ASP A 1 73 ? 4.231 7.858 24.468 1.00 90.06 73 ASP A C 1
ATOM 560 O O . ASP A 1 73 ? 3.146 8.433 24.571 1.00 90.06 73 ASP A O 1
ATOM 564 N N . LYS A 1 74 ? 4.863 7.360 25.535 1.00 87.69 74 LYS A N 1
ATOM 565 C CA . LYS A 1 74 ? 4.352 7.454 26.914 1.00 87.69 74 LYS A CA 1
ATOM 566 C C . LYS A 1 74 ? 4.230 8.889 27.436 1.00 87.69 74 LYS A C 1
ATOM 568 O O . LYS A 1 74 ? 3.555 9.107 28.437 1.00 87.69 74 LYS A O 1
ATOM 573 N N . VAL A 1 75 ? 4.930 9.843 26.821 1.00 86.75 75 VAL A N 1
ATOM 574 C CA . VAL A 1 75 ? 4.817 11.273 27.145 1.00 86.75 75 VAL A CA 1
ATOM 575 C C . VAL A 1 75 ? 3.537 11.861 26.545 1.00 86.75 75 VAL A C 1
ATOM 577 O O . VAL A 1 75 ? 2.955 12.771 27.126 1.00 86.75 75 VAL A O 1
ATOM 580 N N . VAL A 1 76 ? 3.079 11.316 25.415 1.00 86.44 76 VAL A N 1
ATOM 581 C CA . VAL A 1 76 ? 1.864 11.744 24.708 1.00 86.44 76 VAL A CA 1
ATOM 582 C C . VAL A 1 76 ? 0.630 11.036 25.266 1.00 86.44 76 VAL A C 1
ATOM 584 O O . VAL A 1 76 ? -0.389 11.675 25.522 1.00 86.44 76 VAL A O 1
ATOM 587 N N . THR A 1 77 ? 0.721 9.721 25.470 1.00 88.44 77 THR A N 1
ATOM 588 C CA . THR A 1 77 ? -0.406 8.879 25.881 1.00 88.44 77 THR A CA 1
ATOM 589 C C . THR A 1 77 ? -0.093 8.180 27.197 1.00 88.44 77 THR A C 1
ATOM 591 O O . THR A 1 77 ? 0.824 7.361 27.294 1.00 88.44 77 THR A O 1
ATOM 594 N N . THR A 1 78 ? -0.890 8.461 28.224 1.00 89.81 78 THR A N 1
ATOM 595 C CA . THR A 1 78 ? -0.785 7.794 29.525 1.00 89.81 78 THR A CA 1
ATOM 596 C C . THR A 1 78 ? -1.491 6.434 29.509 1.00 89.81 78 THR A C 1
ATOM 598 O O . THR A 1 78 ? -2.401 6.190 28.720 1.00 89.81 78 THR A O 1
ATOM 601 N N . GLY A 1 79 ? -1.059 5.511 30.375 1.00 91.50 79 GLY A N 1
ATOM 602 C CA . GLY A 1 79 ? -1.711 4.203 30.533 1.00 91.50 79 GLY A CA 1
ATOM 603 C C . GLY A 1 79 ? -1.425 3.175 29.429 1.00 91.50 79 GLY A C 1
ATOM 604 O O . GLY A 1 79 ? -2.042 2.111 29.425 1.00 91.50 79 GLY A O 1
ATOM 605 N N . LEU A 1 80 ? -0.486 3.448 28.514 1.00 92.75 80 LEU A N 1
ATOM 606 C CA . LEU A 1 80 ? -0.031 2.462 27.531 1.00 92.75 80 LEU A CA 1
ATOM 607 C C . LEU A 1 80 ? 0.558 1.231 28.231 1.00 92.75 80 LEU A C 1
ATOM 609 O O . LEU A 1 80 ? 1.453 1.346 29.069 1.00 92.75 80 LEU A O 1
ATOM 613 N N . LYS A 1 81 ? 0.106 0.040 27.831 1.00 93.06 81 LYS A N 1
ATOM 614 C CA . LYS A 1 81 ? 0.672 -1.232 28.298 1.00 93.06 81 LYS A CA 1
ATOM 615 C C . LYS A 1 81 ? 2.017 -1.524 27.630 1.00 93.06 81 LYS A C 1
ATOM 617 O O . LYS A 1 81 ? 2.901 -2.112 28.246 1.00 93.06 81 LYS A O 1
ATOM 622 N N . TYR A 1 82 ? 2.164 -1.105 26.376 1.00 89.50 82 TYR A N 1
ATOM 623 C CA . TYR A 1 82 ? 3.360 -1.313 25.567 1.00 89.50 82 TYR A CA 1
ATOM 624 C C . TYR A 1 82 ? 3.780 0.009 24.916 1.00 89.50 82 TYR A C 1
ATOM 626 O O . TYR A 1 82 ? 3.512 0.214 23.731 1.00 89.50 82 TYR A O 1
ATOM 634 N N . PRO A 1 83 ? 4.359 0.948 25.683 1.00 87.62 83 PRO A N 1
ATOM 635 C CA . PRO A 1 83 ? 4.852 2.195 25.119 1.00 87.62 83 PRO A CA 1
ATOM 636 C C . PRO A 1 83 ? 6.050 1.942 24.198 1.00 87.62 83 PRO A C 1
ATOM 638 O O . PRO A 1 83 ? 6.885 1.072 24.466 1.00 87.62 83 PRO A O 1
ATOM 641 N N . ALA A 1 84 ? 6.159 2.732 23.134 1.00 82.56 84 ALA A N 1
ATOM 642 C CA . ALA A 1 84 ? 7.338 2.748 22.286 1.00 82.56 84 ALA A CA 1
ATOM 643 C C . ALA A 1 84 ? 8.525 3.349 23.051 1.00 82.56 84 ALA A C 1
ATOM 645 O O . ALA A 1 84 ? 8.395 4.355 23.755 1.00 82.56 84 ALA A O 1
ATOM 646 N N . ALA A 1 85 ? 9.707 2.759 22.881 1.00 79.75 85 ALA A N 1
ATOM 647 C CA . ALA A 1 85 ? 10.959 3.362 23.323 1.00 79.75 85 ALA A CA 1
ATOM 648 C C . ALA A 1 85 ? 11.388 4.436 22.311 1.00 79.75 85 ALA A C 1
ATOM 650 O O . ALA A 1 85 ? 12.331 4.233 21.553 1.00 79.75 85 ALA A O 1
ATOM 651 N N . VAL A 1 86 ? 10.647 5.546 22.261 1.00 75.31 86 VAL A N 1
ATOM 652 C CA . VAL A 1 86 ? 10.943 6.674 21.368 1.00 75.31 86 VAL A CA 1
ATOM 653 C C . VAL A 1 86 ? 12.247 7.334 21.836 1.00 75.31 86 VAL A C 1
ATOM 655 O O . VAL A 1 86 ? 12.311 7.787 22.987 1.00 75.31 86 VAL A O 1
ATOM 658 N N . PRO A 1 87 ? 13.304 7.374 21.006 1.00 72.88 87 PRO A N 1
ATOM 659 C CA . PRO A 1 87 ? 14.525 8.087 21.352 1.00 72.88 87 PRO A CA 1
ATOM 660 C C . PRO A 1 87 ? 14.221 9.568 21.598 1.00 72.88 87 PRO A C 1
ATOM 662 O O . PRO A 1 87 ? 13.418 10.175 20.889 1.00 72.88 87 PRO A O 1
ATOM 665 N N . ARG A 1 88 ? 14.887 10.183 22.581 1.00 65.81 88 ARG A N 1
ATOM 666 C CA . ARG A 1 88 ? 14.879 11.646 22.714 1.00 65.81 88 ARG A CA 1
ATOM 667 C C . ARG A 1 88 ? 15.744 12.227 21.600 1.00 65.81 88 ARG A C 1
ATOM 669 O O . ARG A 1 88 ? 16.940 12.412 21.787 1.00 65.81 88 ARG A O 1
ATOM 676 N N . LEU A 1 89 ? 15.147 12.464 20.440 1.00 57.94 89 LEU A N 1
ATOM 677 C CA . LEU A 1 89 ? 15.843 13.068 19.312 1.00 57.94 89 LEU A CA 1
ATOM 678 C C . LEU A 1 89 ? 16.185 14.531 19.647 1.00 57.94 89 LEU A C 1
ATOM 680 O O . LEU A 1 89 ? 15.332 15.269 20.144 1.00 57.94 89 LEU A O 1
ATOM 684 N N . LYS A 1 90 ? 17.424 14.962 19.365 1.00 48.25 90 LYS A N 1
ATOM 685 C CA . LYS A 1 90 ? 17.867 16.367 19.527 1.00 48.25 90 LYS A CA 1
ATOM 686 C C . LYS A 1 90 ? 17.037 17.342 18.685 1.00 48.25 90 LYS A C 1
ATOM 688 O O . LYS A 1 90 ? 16.904 18.507 19.043 1.00 48.25 90 LYS A O 1
ATOM 693 N N . ASN A 1 91 ? 16.458 16.837 17.601 1.00 47.97 91 ASN A N 1
ATOM 694 C CA . ASN A 1 91 ? 15.423 17.475 16.811 1.00 47.97 91 ASN A CA 1
ATOM 695 C C . ASN A 1 91 ? 14.329 16.408 16.654 1.00 47.97 91 ASN A C 1
ATOM 697 O O . ASN A 1 91 ? 14.607 15.413 15.984 1.00 47.97 91 ASN A O 1
ATOM 701 N N . PRO A 1 92 ? 13.159 16.495 17.320 1.00 53.56 92 PRO A N 1
ATOM 702 C CA . PRO A 1 92 ? 12.110 15.506 17.116 1.00 53.56 92 PRO A CA 1
ATOM 703 C C . PRO A 1 92 ? 11.764 15.540 15.634 1.00 53.56 92 PRO A C 1
ATOM 705 O O . PRO A 1 92 ? 11.187 16.518 15.160 1.00 53.56 92 PRO A O 1
ATOM 708 N N . ALA A 1 93 ? 12.194 14.518 14.889 1.00 53.56 93 ALA A N 1
ATOM 709 C CA . ALA A 1 93 ? 11.793 14.371 13.507 1.00 53.56 93 ALA A CA 1
ATOM 710 C C . ALA A 1 93 ? 10.269 14.433 13.520 1.00 53.56 93 ALA A C 1
ATOM 712 O O . ALA A 1 93 ? 9.617 13.649 14.219 1.00 53.56 93 ALA A O 1
ATOM 713 N N . LYS A 1 94 ? 9.712 15.436 12.841 1.00 66.38 94 LYS A N 1
ATOM 714 C CA . LYS A 1 94 ? 8.274 15.497 12.642 1.00 66.38 94 LYS A CA 1
ATOM 715 C C . LYS A 1 94 ? 7.920 14.224 11.899 1.00 66.38 94 LYS A C 1
ATOM 717 O O . LYS A 1 94 ? 8.368 14.019 10.777 1.00 66.38 94 LYS A O 1
ATOM 722 N N . LEU A 1 95 ? 7.203 13.335 12.571 1.00 78.31 95 LEU A N 1
ATOM 723 C CA . LEU A 1 95 ? 6.638 12.185 11.901 1.00 78.31 95 LEU A CA 1
ATOM 724 C C . LEU A 1 95 ? 5.472 12.683 11.072 1.00 78.31 95 LEU A C 1
ATOM 726 O O . LEU A 1 95 ? 4.721 13.558 11.509 1.00 78.31 95 LEU A O 1
ATOM 730 N N . TYR A 1 96 ? 5.290 12.079 9.914 1.00 83.12 96 TYR A N 1
ATOM 731 C CA . TYR A 1 96 ? 4.167 12.386 9.060 1.00 83.12 96 TYR A CA 1
ATOM 732 C C . TYR A 1 96 ? 3.445 11.109 8.685 1.00 83.12 96 TYR A C 1
ATOM 734 O O . TYR A 1 96 ? 4.065 10.111 8.337 1.00 83.12 96 TYR A O 1
ATOM 742 N N . ALA A 1 97 ? 2.122 11.143 8.772 1.00 86.56 97 ALA A N 1
ATOM 743 C CA . ALA A 1 97 ? 1.277 10.121 8.187 1.00 86.56 97 ALA A CA 1
ATOM 744 C C . ALA A 1 97 ? 0.564 10.711 6.975 1.00 86.56 97 ALA A C 1
ATOM 746 O O . ALA A 1 97 ? 0.117 11.861 6.994 1.00 86.56 97 ALA A O 1
ATOM 747 N N . SER A 1 98 ? 0.442 9.901 5.934 1.00 87.94 98 SER A N 1
ATOM 748 C CA . SER A 1 98 ? -0.057 10.348 4.639 1.00 87.94 98 SER A CA 1
ATOM 749 C C . SER A 1 98 ? -1.341 9.615 4.300 1.00 87.94 98 SER A C 1
ATOM 751 O O . SER A 1 98 ? -1.414 8.395 4.435 1.00 87.94 98 SER A O 1
ATOM 753 N N . ILE A 1 99 ? -2.355 10.345 3.843 1.00 90.38 99 ILE A N 1
ATOM 754 C CA . ILE A 1 99 ? -3.639 9.797 3.405 1.00 90.38 99 ILE A CA 1
ATOM 755 C C . ILE A 1 99 ? -3.823 10.029 1.912 1.00 90.38 99 ILE A C 1
ATOM 757 O O . ILE A 1 99 ? -3.883 11.164 1.448 1.00 90.38 99 ILE A O 1
ATOM 761 N N . PHE A 1 100 ? -3.964 8.943 1.161 1.00 89.88 100 PHE A N 1
ATOM 762 C CA . PHE A 1 100 ? -4.385 8.961 -0.230 1.00 89.88 100 PHE A CA 1
ATOM 763 C C . PHE A 1 100 ? -5.892 8.710 -0.332 1.00 89.88 100 PHE A C 1
ATOM 765 O O . PHE A 1 100 ? -6.430 7.728 0.199 1.00 89.88 100 PHE A O 1
ATOM 772 N N . VAL A 1 101 ? -6.577 9.604 -1.047 1.00 90.56 101 VAL A N 1
ATOM 773 C CA . VAL A 1 101 ? -8.017 9.522 -1.299 1.00 90.56 101 VAL A CA 1
ATOM 774 C C . VAL A 1 101 ? -8.269 9.371 -2.805 1.00 90.56 101 VAL A C 1
ATOM 776 O O . VAL A 1 101 ? -8.126 10.335 -3.560 1.00 90.56 101 VAL A O 1
ATOM 779 N N . PRO A 1 102 ? -8.712 8.186 -3.259 1.00 87.38 102 PRO A N 1
ATOM 780 C CA . PRO A 1 102 ? -9.110 7.962 -4.640 1.00 87.38 102 PRO A CA 1
ATOM 781 C C . PRO A 1 102 ? -10.202 8.927 -5.129 1.00 87.38 102 PRO A C 1
ATOM 783 O O . PRO A 1 102 ? -11.150 9.210 -4.381 1.00 87.38 102 PRO A O 1
ATOM 786 N N . PRO A 1 103 ? -10.189 9.334 -6.415 1.00 84.62 103 PRO A N 1
ATOM 787 C CA . PRO A 1 103 ? -11.274 10.117 -7.015 1.00 84.62 103 PRO A CA 1
ATOM 788 C C . PRO A 1 103 ? -12.662 9.476 -6.843 1.00 84.62 103 PRO A C 1
ATOM 790 O O . PRO A 1 103 ? -13.646 10.168 -6.577 1.00 84.62 103 PRO A O 1
ATOM 793 N N . SER A 1 104 ? -12.740 8.143 -6.916 1.00 88.19 104 SER A N 1
ATOM 794 C CA . SER A 1 104 ? -13.976 7.380 -6.702 1.00 88.19 104 SER A CA 1
ATOM 795 C C . SER A 1 104 ? -14.535 7.540 -5.280 1.00 88.19 104 SER A C 1
ATOM 797 O O . SER A 1 104 ? -15.753 7.599 -5.093 1.00 88.19 104 SER A O 1
ATOM 799 N N . THR A 1 105 ? -13.666 7.675 -4.274 1.00 92.69 105 THR A N 1
ATOM 800 C CA . THR A 1 105 ? -14.052 7.924 -2.879 1.00 92.69 105 THR A CA 1
ATOM 801 C C . THR A 1 105 ? -14.524 9.364 -2.680 1.00 92.69 105 THR A C 1
ATOM 803 O O . THR A 1 105 ? -15.559 9.566 -2.042 1.00 92.69 105 THR A O 1
ATOM 806 N N . PHE A 1 106 ? -13.862 10.356 -3.291 1.00 90.75 106 PHE A N 1
ATOM 807 C CA . PHE A 1 106 ? -14.354 11.743 -3.298 1.00 90.75 106 PHE A CA 1
ATOM 808 C C . PHE A 1 106 ? -15.758 11.851 -3.904 1.00 90.75 106 PHE A C 1
ATOM 810 O O . PHE A 1 106 ? -16.649 12.455 -3.302 1.00 90.75 106 PHE A O 1
ATOM 817 N N . ALA A 1 107 ? -15.974 11.234 -5.070 1.00 91.12 107 ALA A N 1
ATOM 818 C CA . ALA A 1 107 ? -17.269 11.236 -5.746 1.00 91.12 107 ALA A CA 1
ATOM 819 C C . ALA A 1 107 ? -18.363 10.590 -4.882 1.00 91.12 107 ALA A C 1
ATOM 821 O O . ALA A 1 107 ? -19.459 11.138 -4.754 1.00 91.12 107 ALA A O 1
ATOM 822 N N . TYR A 1 108 ? -18.051 9.466 -4.229 1.00 94.88 108 TYR A N 1
ATOM 823 C CA . TYR A 1 108 ? -18.964 8.808 -3.297 1.00 94.88 108 TYR A CA 1
ATOM 824 C C . TYR A 1 108 ? -19.365 9.712 -2.122 1.00 94.88 108 TYR A C 1
ATOM 826 O O . TYR A 1 108 ? -20.555 9.831 -1.827 1.00 94.88 108 TYR A O 1
ATOM 834 N N . VAL A 1 109 ? -18.399 10.363 -1.464 1.00 95.38 109 VAL A N 1
ATOM 835 C CA . VAL A 1 109 ? -18.671 11.252 -0.322 1.00 95.38 109 VAL A CA 1
ATOM 836 C C . VAL A 1 109 ? -19.517 12.450 -0.754 1.00 95.38 109 VAL A C 1
ATOM 838 O O . VAL A 1 109 ? -20.484 12.801 -0.075 1.00 95.38 109 VAL A O 1
ATOM 841 N N . ALA A 1 110 ? -19.200 13.057 -1.901 1.00 94.31 110 ALA A N 1
ATOM 842 C CA . ALA A 1 110 ? -19.973 14.167 -2.450 1.00 94.31 110 ALA A CA 1
ATOM 843 C C . ALA A 1 110 ? -21.428 13.762 -2.741 1.00 94.31 110 ALA A C 1
ATOM 845 O O . ALA A 1 110 ? -22.359 14.496 -2.408 1.00 94.31 110 ALA A O 1
ATOM 846 N N . GLU A 1 111 ? -21.635 12.578 -3.317 1.00 96.19 111 GLU A N 1
ATOM 847 C CA . GLU A 1 111 ? -22.964 12.058 -3.629 1.00 96.19 111 GLU A CA 1
ATOM 848 C C . GLU A 1 111 ? -23.776 11.714 -2.371 1.00 96.19 111 GLU A C 1
ATOM 850 O O . GLU A 1 111 ? -24.957 12.053 -2.281 1.00 96.19 111 GLU A O 1
ATOM 855 N N . ALA A 1 112 ? -23.147 11.106 -1.362 1.00 96.75 112 ALA A N 1
ATOM 856 C CA . ALA A 1 112 ? -23.785 10.839 -0.072 1.00 96.75 112 ALA A CA 1
ATOM 857 C C . ALA A 1 112 ? -24.255 12.139 0.604 1.00 96.75 112 ALA A C 1
ATOM 859 O O . ALA A 1 112 ? -25.391 12.217 1.074 1.00 96.75 112 ALA A O 1
ATOM 860 N N . ARG A 1 113 ? -23.427 13.195 0.560 1.00 95.88 113 ARG A N 1
ATOM 861 C CA . ARG A 1 113 ? -23.776 14.527 1.080 1.00 95.88 113 ARG A CA 1
ATOM 862 C C . ARG A 1 113 ? -24.966 15.147 0.350 1.00 95.88 113 ARG A C 1
ATOM 864 O O . ARG A 1 113 ? -25.875 15.642 1.013 1.00 95.88 113 ARG A O 1
ATOM 871 N N . LYS A 1 114 ? -25.016 15.071 -0.986 1.00 96.69 114 LYS A N 1
ATOM 872 C CA . LYS A 1 114 ? -26.183 15.530 -1.771 1.00 96.69 114 LYS A CA 1
ATOM 873 C C . LYS A 1 114 ? -27.467 14.815 -1.347 1.00 96.69 114 LYS A C 1
ATOM 875 O O . LYS A 1 114 ? -28.514 15.444 -1.235 1.00 96.69 114 LYS A O 1
ATOM 880 N N . LYS A 1 115 ? -27.365 13.517 -1.050 1.00 97.50 115 LYS A N 1
ATOM 881 C CA . LYS A 1 115 ? -28.467 12.676 -0.561 1.00 97.50 115 LYS A CA 1
ATOM 882 C C . LYS A 1 115 ? -28.753 12.818 0.937 1.00 97.50 115 LYS A C 1
ATOM 884 O O . LYS A 1 115 ? -29.658 12.154 1.428 1.00 97.50 115 LYS A O 1
ATOM 889 N N . ARG A 1 116 ? -28.009 13.665 1.665 1.00 96.19 116 ARG A N 1
ATOM 890 C CA . ARG A 1 116 ? -28.098 13.836 3.129 1.00 96.19 116 ARG A CA 1
ATOM 891 C C . ARG A 1 116 ? -27.931 12.521 3.905 1.00 96.19 116 ARG A C 1
ATOM 893 O O . ARG A 1 116 ? -28.516 12.342 4.968 1.00 96.19 116 ARG A O 1
ATOM 900 N N . VAL A 1 117 ? -27.120 11.607 3.377 1.00 96.25 117 VAL A N 1
ATOM 901 C CA . VAL A 1 117 ? -26.740 10.354 4.039 1.00 96.25 117 VAL A CA 1
ATOM 902 C C . VAL A 1 117 ? -25.334 10.517 4.602 1.00 96.25 117 VAL A C 1
ATOM 904 O O . VAL A 1 117 ? -24.447 10.999 3.898 1.00 96.25 117 VAL A O 1
ATOM 907 N N . ALA A 1 118 ? -25.119 10.103 5.853 1.00 95.25 118 ALA A N 1
ATOM 908 C CA . ALA A 1 118 ? -23.792 10.094 6.460 1.00 95.25 118 ALA A CA 1
ATOM 909 C C . ALA A 1 118 ? -22.872 9.117 5.697 1.00 95.25 118 ALA A C 1
ATOM 911 O O . ALA A 1 118 ? -23.154 7.914 5.671 1.00 95.25 118 ALA A O 1
ATOM 912 N N . PRO A 1 119 ? -21.801 9.593 5.036 1.00 97.31 119 PRO A N 1
ATOM 913 C CA . PRO A 1 119 ? -20.891 8.707 4.324 1.00 97.31 119 PRO A CA 1
ATOM 914 C C . PRO A 1 119 ? -20.039 7.900 5.311 1.00 97.31 119 PRO A C 1
ATOM 916 O O . PRO A 1 119 ? -19.442 8.464 6.222 1.00 97.31 119 PRO A O 1
ATOM 919 N N . GLU A 1 120 ? -19.927 6.590 5.079 1.00 97.75 120 GLU A N 1
ATOM 920 C CA . GLU A 1 120 ? -18.919 5.721 5.707 1.00 97.75 120 GLU A CA 1
ATOM 921 C C . GLU A 1 120 ? -17.886 5.288 4.656 1.00 97.75 120 GLU A C 1
ATOM 923 O O . GLU A 1 120 ? -18.270 4.809 3.578 1.00 97.75 120 GLU A O 1
ATOM 928 N N . VAL A 1 121 ? -16.593 5.445 4.961 1.00 97.62 121 VAL A N 1
ATOM 929 C CA . VAL A 1 121 ? -15.468 4.974 4.134 1.00 97.62 121 VAL A CA 1
ATOM 930 C C . VAL A 1 121 ? -14.700 3.835 4.807 1.00 97.62 121 VAL A C 1
ATOM 932 O O . VAL A 1 121 ? -14.732 3.638 6.019 1.00 97.62 121 VAL A O 1
ATOM 935 N N . LYS A 1 122 ? -13.992 3.055 4.000 1.00 96.88 122 LYS A N 1
ATOM 936 C CA . LYS A 1 122 ? -13.082 1.998 4.433 1.00 96.88 122 LYS A CA 1
ATOM 937 C C . LYS A 1 122 ? -11.670 2.546 4.473 1.00 96.88 122 LYS A C 1
ATOM 939 O O . LYS A 1 122 ? -11.252 3.211 3.535 1.00 96.88 122 LYS A O 1
ATOM 944 N N . VAL A 1 123 ? -10.935 2.217 5.518 1.00 96.75 123 VAL A N 1
ATOM 945 C CA . VAL A 1 123 ? -9.537 2.589 5.698 1.00 96.75 123 VAL A CA 1
ATOM 946 C C . VAL A 1 123 ? -8.683 1.348 5.503 1.00 96.75 123 VAL A C 1
ATOM 948 O O . VAL A 1 123 ? -8.906 0.318 6.150 1.00 96.75 123 VAL A O 1
ATOM 951 N N . LEU A 1 124 ? -7.712 1.462 4.603 1.00 94.50 124 LEU A N 1
ATOM 952 C CA . LEU A 1 124 ? -6.556 0.584 4.545 1.00 94.50 124 LEU A CA 1
ATOM 953 C C . LEU A 1 124 ? -5.405 1.276 5.270 1.00 94.50 124 LEU A C 1
ATOM 955 O O . LEU A 1 124 ? -4.924 2.305 4.804 1.00 94.50 124 LEU A O 1
ATOM 959 N N . LEU A 1 125 ? -4.999 0.727 6.411 1.00 95.19 125 LEU A N 1
ATOM 960 C CA . LEU A 1 125 ? -3.822 1.189 7.142 1.00 95.19 125 LEU A CA 1
ATOM 961 C C . LEU A 1 125 ? -2.606 0.401 6.671 1.00 95.19 125 LEU A C 1
ATOM 963 O O . LEU A 1 125 ? -2.644 -0.828 6.661 1.00 95.19 125 LEU A O 1
ATOM 967 N N . PHE A 1 126 ? -1.527 1.087 6.331 1.00 92.88 126 PHE A N 1
ATOM 968 C CA . PHE A 1 126 ? -0.242 0.477 6.019 1.00 92.88 126 PHE A CA 1
ATOM 969 C C . PHE A 1 126 ? 0.831 1.083 6.907 1.00 92.88 126 PHE A C 1
ATOM 971 O O . PHE A 1 126 ? 0.899 2.297 7.049 1.00 92.88 126 PHE A O 1
ATOM 978 N N . PHE A 1 127 ? 1.633 0.224 7.520 1.00 92.12 127 PHE A N 1
ATOM 979 C CA . PHE A 1 127 ? 2.791 0.595 8.314 1.00 92.12 127 PHE A CA 1
ATOM 980 C C . PHE A 1 127 ? 4.033 0.183 7.523 1.00 92.12 127 PHE A C 1
ATOM 982 O O . PHE A 1 127 ? 4.253 -1.017 7.364 1.00 92.12 127 PHE A O 1
ATOM 989 N N . GLY A 1 128 ? 4.823 1.137 7.034 1.00 85.06 128 GLY A N 1
ATOM 990 C CA . GLY A 1 128 ? 6.017 0.871 6.216 1.00 85.06 128 GLY A CA 1
ATOM 991 C C . GLY A 1 128 ? 6.916 2.100 6.065 1.00 85.06 128 GLY A C 1
ATOM 992 O O . GLY A 1 128 ? 6.673 3.118 6.702 1.00 85.06 128 GLY A O 1
ATOM 993 N N . THR A 1 129 ? 7.970 2.024 5.261 1.00 70.31 129 THR A N 1
ATOM 994 C CA . THR A 1 129 ? 9.024 3.049 5.117 1.00 70.31 129 THR A CA 1
ATOM 995 C C . THR A 1 129 ? 8.632 4.245 4.229 1.00 70.31 129 THR A C 1
ATOM 997 O O . THR A 1 129 ? 9.341 4.572 3.284 1.00 70.31 129 THR A O 1
ATOM 1000 N N . GLY A 1 130 ? 7.508 4.925 4.516 1.00 63.44 130 GLY A N 1
ATOM 1001 C CA . GLY A 1 130 ? 7.126 6.219 3.909 1.00 63.44 130 GLY A CA 1
ATOM 1002 C C . GLY A 1 130 ? 6.817 6.190 2.397 1.00 63.44 130 GLY A C 1
ATOM 1003 O O . GLY A 1 130 ? 5.679 6.389 1.968 1.00 63.44 130 GLY A O 1
ATOM 1004 N N . SER A 1 131 ? 7.845 5.913 1.599 1.00 60.78 131 SER A N 1
ATOM 1005 C CA . SER A 1 131 ? 7.896 5.840 0.141 1.00 60.78 131 SER A CA 1
ATOM 1006 C C . SER A 1 131 ? 6.972 4.793 -0.493 1.00 60.78 131 SER A C 1
ATOM 1008 O O . SER A 1 131 ? 6.640 4.905 -1.674 1.00 60.78 131 SER A O 1
ATOM 1010 N N . GLU A 1 132 ? 6.511 3.773 0.240 1.00 65.69 132 GLU A N 1
ATOM 1011 C CA . GLU A 1 132 ? 5.672 2.705 -0.322 1.00 65.69 132 GLU A CA 1
ATOM 1012 C C . GLU A 1 132 ? 4.263 3.157 -0.660 1.00 65.69 132 GLU A C 1
ATOM 1014 O O . GLU A 1 132 ? 3.583 2.484 -1.442 1.00 65.69 132 GLU A O 1
ATOM 1019 N N . LEU A 1 133 ? 3.834 4.301 -0.117 1.00 65.62 133 LEU A N 1
ATOM 1020 C CA . LEU A 1 133 ? 2.557 4.901 -0.459 1.00 65.62 133 LEU A CA 1
ATOM 1021 C C . LEU A 1 133 ? 2.458 5.094 -1.979 1.00 65.62 133 LEU A C 1
ATOM 1023 O O . LEU A 1 133 ? 1.433 4.755 -2.561 1.00 65.62 133 LEU A O 1
ATOM 1027 N N . ASP A 1 134 ? 3.511 5.582 -2.634 1.00 63.78 134 ASP A N 1
ATOM 1028 C CA . ASP A 1 134 ? 3.514 5.875 -4.070 1.00 63.78 134 ASP A CA 1
ATOM 1029 C C . ASP A 1 134 ? 3.799 4.657 -4.947 1.00 63.78 134 ASP A C 1
ATOM 1031 O O . ASP A 1 134 ? 3.492 4.668 -6.138 1.00 63.78 134 ASP A O 1
ATOM 1035 N N . ARG A 1 135 ? 4.311 3.556 -4.397 1.00 66.00 135 ARG A N 1
ATOM 1036 C CA . ARG A 1 135 ? 4.711 2.408 -5.214 1.00 66.00 135 ARG A CA 1
ATOM 1037 C C . ARG A 1 135 ? 3.486 1.708 -5.839 1.00 66.00 135 ARG A C 1
ATOM 1039 O O . ARG A 1 135 ? 2.434 1.548 -5.219 1.00 66.00 135 ARG A O 1
ATOM 1046 N N . HIS A 1 136 ? 3.616 1.262 -7.096 1.00 55.59 136 HIS A N 1
ATOM 1047 C CA . HIS A 1 136 ? 2.523 0.900 -8.026 1.00 55.59 136 HIS A CA 1
ATOM 1048 C C . HIS A 1 136 ? 1.499 -0.196 -7.606 1.00 55.59 136 HIS A C 1
ATOM 1050 O O . HIS A 1 136 ? 0.629 -0.539 -8.411 1.00 55.59 136 HIS A O 1
ATOM 1056 N N . GLY A 1 137 ? 1.529 -0.737 -6.385 1.00 66.62 137 GLY A N 1
ATOM 1057 C CA . GLY A 1 137 ? 0.590 -1.755 -5.892 1.00 66.62 137 GLY A CA 1
ATOM 1058 C C . GLY A 1 137 ? -0.586 -1.203 -5.075 1.00 66.62 137 GLY A C 1
ATOM 1059 O O . GLY A 1 137 ? -1.742 -1.407 -5.444 1.00 66.62 137 GLY A O 1
ATOM 1060 N N . LEU A 1 138 ? -0.302 -0.495 -3.977 1.00 75.00 138 LEU A N 1
ATOM 1061 C CA . LEU A 1 138 ? -1.289 -0.170 -2.932 1.00 75.00 138 LEU A CA 1
ATOM 1062 C C . LEU A 1 138 ? -2.261 0.946 -3.334 1.00 75.00 138 LEU A C 1
ATOM 1064 O O . LEU A 1 138 ? -3.479 0.816 -3.163 1.00 75.00 138 LEU A O 1
ATOM 1068 N N . ARG A 1 139 ? -1.752 2.022 -3.946 1.00 76.38 139 ARG A N 1
ATOM 1069 C CA . ARG A 1 139 ? -2.601 3.083 -4.514 1.00 76.38 139 ARG A CA 1
ATOM 1070 C C . ARG A 1 139 ? -3.510 2.560 -5.611 1.00 76.38 139 ARG A C 1
ATOM 1072 O O . ARG A 1 139 ? -4.710 2.791 -5.566 1.00 76.38 139 ARG A O 1
ATOM 1079 N N . PHE A 1 140 ? -2.971 1.766 -6.535 1.00 74.19 140 PHE A N 1
ATOM 1080 C CA . PHE A 1 140 ? -3.780 1.205 -7.618 1.00 74.19 140 PHE A CA 1
ATOM 1081 C C . PHE A 1 140 ? -4.888 0.282 -7.081 1.00 74.19 140 PHE A C 1
ATOM 1083 O O . PHE A 1 140 ? -6.003 0.271 -7.602 1.00 74.19 140 PHE A O 1
ATOM 1090 N N . PHE A 1 141 ? -4.626 -0.453 -5.993 1.00 77.62 141 PHE A N 1
ATOM 1091 C CA . PHE A 1 141 ? -5.661 -1.234 -5.315 1.00 77.62 141 PHE A CA 1
ATOM 1092 C C . PHE A 1 141 ? -6.772 -0.345 -4.756 1.00 77.62 141 PHE A C 1
ATOM 1094 O O . PHE A 1 141 ? -7.961 -0.625 -4.947 1.00 77.62 141 PHE A O 1
ATOM 1101 N N . THR A 1 142 ? -6.400 0.732 -4.069 1.00 80.56 142 THR A N 1
ATOM 1102 C CA . THR A 1 142 ? -7.377 1.632 -3.454 1.00 80.56 142 THR A CA 1
ATOM 1103 C C . THR A 1 142 ? -8.153 2.453 -4.481 1.00 80.56 142 THR A C 1
ATOM 1105 O O . THR A 1 142 ? -9.355 2.621 -4.306 1.00 80.56 142 THR A O 1
ATOM 1108 N N . GLU A 1 143 ? -7.552 2.830 -5.613 1.00 80.19 143 GLU A N 1
ATOM 1109 C CA . GLU A 1 143 ? -8.244 3.460 -6.751 1.00 80.19 143 GLU A CA 1
ATOM 1110 C C . GLU A 1 143 ? -9.397 2.610 -7.292 1.00 80.19 143 GLU A C 1
ATOM 1112 O O . GLU A 1 143 ? -10.479 3.125 -7.592 1.00 80.19 143 GLU A O 1
ATOM 1117 N N . ARG A 1 144 ? -9.187 1.291 -7.362 1.00 79.38 144 ARG A N 1
ATOM 1118 C CA . ARG A 1 144 ? -10.185 0.315 -7.828 1.00 79.38 144 ARG A CA 1
ATOM 1119 C C . ARG A 1 144 ? -11.132 -0.154 -6.725 1.00 79.38 144 ARG A C 1
ATOM 1121 O O . ARG A 1 144 ? -12.091 -0.872 -7.006 1.00 79.38 144 ARG A O 1
ATOM 1128 N N . SER A 1 145 ? -10.889 0.252 -5.482 1.00 82.38 145 SER A N 1
ATOM 1129 C CA . SER A 1 145 ? -11.701 -0.124 -4.331 1.00 82.38 145 SER A CA 1
ATOM 1130 C C . SER A 1 145 ? -12.676 0.993 -3.973 1.00 82.38 145 SER A C 1
ATOM 1132 O O . SER A 1 145 ? -12.272 2.011 -3.412 1.00 82.38 145 SER A O 1
ATOM 1134 N N . PRO A 1 146 ? -13.985 0.819 -4.222 1.00 81.12 146 PRO A N 1
ATOM 1135 C CA . PRO A 1 146 ? -14.943 1.877 -3.954 1.00 81.12 146 PRO A CA 1
ATOM 1136 C C . PRO A 1 146 ? -14.988 2.200 -2.458 1.00 81.12 146 PRO A C 1
ATOM 1138 O O . PRO A 1 146 ? -15.035 1.291 -1.617 1.00 81.12 146 PRO A O 1
ATOM 1141 N N . ARG A 1 147 ? -15.068 3.502 -2.148 1.00 92.44 147 ARG A N 1
ATOM 1142 C CA . ARG A 1 147 ? -15.207 4.037 -0.782 1.00 92.44 147 ARG A CA 1
ATOM 1143 C C . ARG A 1 147 ? -14.012 3.696 0.109 1.00 92.44 147 ARG A C 1
ATOM 1145 O O . ARG A 1 147 ? -14.200 3.501 1.303 1.00 92.44 147 ARG A O 1
ATOM 1152 N N . CYS A 1 148 ? -12.821 3.548 -0.461 1.00 93.88 148 CYS A N 1
ATOM 1153 C CA . CYS A 1 148 ? -11.605 3.226 0.276 1.00 93.88 148 CYS A CA 1
ATOM 1154 C C . CYS A 1 148 ? -10.688 4.447 0.345 1.00 93.88 148 CYS A C 1
ATOM 1156 O O . CYS A 1 148 ? -10.534 5.147 -0.651 1.00 93.88 148 CYS A O 1
ATOM 1158 N N . VAL A 1 149 ? -10.074 4.680 1.498 1.00 94.06 149 VAL A N 1
ATOM 1159 C CA . VAL A 1 149 ? -8.928 5.575 1.680 1.00 94.06 149 VAL A CA 1
ATOM 1160 C C . VAL A 1 149 ? -7.724 4.747 2.103 1.00 94.06 149 VAL A C 1
ATOM 1162 O O . VAL A 1 149 ? -7.874 3.667 2.687 1.00 94.06 149 VAL A O 1
ATOM 1165 N N . PHE A 1 150 ? -6.539 5.245 1.789 1.00 92.44 150 PHE A N 1
ATOM 1166 C CA . PHE A 1 150 ? -5.273 4.612 2.115 1.00 92.44 150 PHE A CA 1
ATOM 1167 C C . PHE A 1 150 ? -4.499 5.514 3.068 1.00 92.44 150 PHE A C 1
ATOM 1169 O O . PHE A 1 150 ? -4.262 6.661 2.717 1.00 92.44 150 PHE A O 1
ATOM 1176 N N . ILE A 1 151 ? -4.125 5.025 4.248 1.00 93.38 151 ILE A N 1
ATOM 1177 C CA . ILE A 1 151 ? -3.290 5.774 5.193 1.00 93.38 151 ILE A CA 1
ATOM 1178 C C . ILE A 1 151 ? -1.975 5.026 5.379 1.00 93.38 151 ILE A C 1
ATOM 1180 O O . ILE A 1 151 ? -1.978 3.858 5.775 1.00 93.38 151 ILE A O 1
ATOM 1184 N N . ASN A 1 152 ? -0.872 5.718 5.119 1.00 91.69 152 ASN A N 1
ATOM 1185 C CA . ASN A 1 152 ? 0.478 5.273 5.418 1.00 91.69 152 ASN A CA 1
ATOM 1186 C C . ASN A 1 152 ? 0.934 5.835 6.770 1.00 91.69 152 ASN A C 1
ATOM 1188 O O . ASN A 1 152 ? 0.859 7.042 7.009 1.00 91.69 152 ASN A O 1
ATOM 1192 N N . VAL A 1 153 ? 1.412 4.947 7.633 1.00 91.75 153 VAL A N 1
ATOM 1193 C CA . VAL A 1 153 ? 2.038 5.239 8.920 1.00 91.75 153 VAL A CA 1
ATOM 1194 C C . VAL A 1 153 ? 3.522 4.892 8.785 1.00 91.75 153 VAL A C 1
ATOM 1196 O O . VAL A 1 153 ? 3.836 3.741 8.469 1.00 91.75 153 VAL A O 1
ATOM 1199 N N . PRO A 1 154 ? 4.441 5.841 9.015 1.00 85.56 154 PRO A N 1
ATOM 1200 C CA . PRO A 1 154 ? 5.853 5.619 8.741 1.00 85.56 154 PRO A CA 1
ATOM 1201 C C . PRO A 1 154 ? 6.455 4.629 9.746 1.00 85.56 154 PRO A C 1
ATOM 1203 O O . PRO A 1 154 ? 6.201 4.714 10.944 1.00 85.56 154 PRO A O 1
ATOM 1206 N N . GLY A 1 155 ? 7.267 3.694 9.270 1.00 81.44 155 GLY A N 1
ATOM 1207 C CA . GLY A 1 155 ? 8.221 2.925 10.060 1.00 81.44 155 GLY A CA 1
ATOM 1208 C C . GLY A 1 155 ? 9.525 3.703 10.217 1.00 81.44 155 GLY A C 1
ATOM 1209 O O . GLY A 1 155 ? 9.817 4.594 9.422 1.00 81.44 155 GLY A O 1
ATOM 1210 N N . VAL A 1 156 ? 10.310 3.378 11.246 1.00 77.88 156 VAL A N 1
ATOM 1211 C CA . VAL A 1 156 ? 11.626 3.995 11.468 1.00 77.88 156 VAL A CA 1
ATOM 1212 C C . VAL A 1 156 ? 12.699 2.915 11.512 1.00 77.88 156 VAL A C 1
ATOM 1214 O O . VAL A 1 156 ? 12.670 2.032 12.377 1.00 77.88 156 VAL A O 1
ATOM 1217 N N . GLU A 1 157 ? 13.650 3.003 10.583 1.00 70.12 157 GLU A N 1
ATOM 1218 C CA . GLU A 1 157 ? 14.797 2.099 10.487 1.00 70.12 157 GLU A CA 1
ATOM 1219 C C . GLU A 1 157 ? 15.934 2.503 11.438 1.00 70.12 157 GLU A C 1
ATOM 1221 O O . GLU A 1 157 ? 16.072 3.668 11.814 1.00 70.12 157 GLU A O 1
ATOM 1226 N N . ALA A 1 158 ? 16.767 1.539 11.842 1.00 61.03 158 ALA A N 1
ATOM 1227 C CA . ALA A 1 158 ? 17.992 1.849 12.574 1.00 61.03 158 ALA A CA 1
ATOM 1228 C C . ALA A 1 158 ? 19.031 2.420 11.599 1.00 61.03 158 ALA A C 1
ATOM 1230 O O . ALA A 1 158 ? 19.321 1.793 10.586 1.00 61.03 158 ALA A O 1
ATOM 1231 N N . GLY A 1 159 ? 19.629 3.567 11.932 1.00 53.84 159 GLY A N 1
ATOM 1232 C CA . GLY A 1 159 ? 20.758 4.125 11.175 1.00 53.84 159 GLY A CA 1
ATOM 1233 C C . GLY A 1 159 ? 20.412 5.067 10.015 1.00 53.84 159 GLY A C 1
ATOM 1234 O O . GLY A 1 159 ? 21.321 5.432 9.277 1.00 53.84 159 GLY A O 1
ATOM 1235 N N . TYR A 1 160 ? 19.155 5.507 9.868 1.00 46.62 160 TYR A N 1
ATOM 1236 C CA . TYR A 1 160 ? 18.793 6.530 8.867 1.00 46.62 160 TYR A CA 1
ATOM 1237 C C . TYR A 1 160 ? 19.406 7.912 9.177 1.00 46.62 160 TYR A C 1
ATOM 1239 O O . TYR A 1 160 ? 19.649 8.713 8.279 1.00 46.62 160 TYR A O 1
ATOM 1247 N N . ASP A 1 161 ? 19.744 8.161 10.446 1.00 44.38 161 ASP A N 1
ATOM 1248 C CA . ASP A 1 161 ? 20.628 9.245 10.864 1.00 44.38 161 ASP A CA 1
ATOM 1249 C C . ASP A 1 161 ? 21.885 8.609 11.473 1.00 44.38 161 ASP A C 1
ATOM 1251 O O . ASP A 1 161 ? 21.812 7.903 12.483 1.00 44.38 161 ASP A O 1
ATOM 1255 N N . TRP A 1 162 ? 23.042 8.816 10.840 1.00 41.81 162 TRP A N 1
ATOM 1256 C CA . TRP A 1 162 ? 24.336 8.189 11.156 1.00 41.81 162 TRP A CA 1
ATOM 1257 C C . TRP A 1 162 ? 24.872 8.502 12.563 1.00 41.81 162 TRP A C 1
ATOM 1259 O O . TRP A 1 162 ? 26.018 8.173 12.873 1.00 41.81 162 TRP A O 1
ATOM 1269 N N . THR A 1 163 ? 24.082 9.153 13.416 1.00 41.16 163 THR A N 1
ATOM 1270 C CA . THR A 1 163 ? 24.526 9.607 14.728 1.00 41.16 163 THR A CA 1
ATOM 1271 C C . THR A 1 163 ? 23.721 9.120 15.923 1.00 41.16 163 THR A C 1
ATOM 1273 O O . THR A 1 163 ? 24.309 9.131 16.992 1.00 41.16 163 THR A O 1
ATOM 1276 N N . GLU A 1 164 ? 22.483 8.614 15.827 1.00 44.12 164 GLU A N 1
ATOM 1277 C CA . GLU A 1 164 ? 21.766 8.112 17.019 1.00 44.12 164 GLU A CA 1
ATOM 1278 C C . GLU A 1 164 ? 20.461 7.361 16.649 1.00 44.12 164 GLU A C 1
ATOM 1280 O O . GLU A 1 164 ? 19.521 7.961 16.140 1.00 44.12 164 GLU A O 1
ATOM 1285 N N . GLY A 1 165 ? 20.334 6.076 17.014 1.00 53.25 165 GLY A N 1
ATOM 1286 C CA . GLY A 1 165 ? 19.020 5.501 17.351 1.00 53.25 165 GLY A CA 1
ATOM 1287 C C . GLY A 1 165 ? 18.630 4.172 16.696 1.00 53.25 165 GLY A C 1
ATOM 1288 O O . GLY A 1 165 ? 18.712 3.973 15.488 1.00 53.25 165 GLY A O 1
ATOM 1289 N N . HIS A 1 166 ? 18.159 3.251 17.535 1.00 59.91 166 HIS A N 1
ATOM 1290 C CA . HIS A 1 166 ? 17.536 1.985 17.151 1.00 59.91 166 HIS A CA 1
ATOM 1291 C C . HIS A 1 166 ? 16.203 2.204 16.412 1.00 59.91 166 HIS A C 1
ATOM 1293 O O . HIS A 1 166 ? 15.546 3.224 16.612 1.00 59.91 166 HIS A O 1
ATOM 1299 N N . THR A 1 167 ? 15.745 1.203 15.650 1.00 70.94 167 THR A N 1
ATOM 1300 C CA . THR A 1 167 ? 14.353 1.131 15.161 1.00 70.94 167 THR A CA 1
ATOM 1301 C C . THR A 1 167 ? 13.362 1.358 16.308 1.00 70.94 167 THR A C 1
ATOM 1303 O O . THR A 1 167 ? 13.550 0.769 17.380 1.00 70.94 167 THR A O 1
ATOM 1306 N N . TRP A 1 168 ? 12.282 2.110 16.093 1.00 77.50 168 TRP A N 1
ATOM 1307 C CA . TRP A 1 168 ? 11.230 2.296 17.101 1.00 77.50 168 TRP A CA 1
ATOM 1308 C C . TRP A 1 168 ? 9.823 2.334 16.495 1.00 77.50 168 TRP A C 1
ATOM 1310 O O . TRP A 1 168 ? 9.635 2.481 15.290 1.00 77.50 168 TRP A O 1
ATOM 1320 N N . ALA A 1 169 ? 8.815 2.132 17.348 1.00 87.00 169 ALA A N 1
ATOM 1321 C CA . ALA A 1 169 ? 7.430 1.945 16.932 1.00 87.00 169 ALA A CA 1
ATOM 1322 C C . ALA A 1 169 ? 6.688 3.277 16.751 1.00 87.00 169 ALA A C 1
ATOM 1324 O O . ALA A 1 169 ? 6.522 4.034 17.711 1.00 87.00 169 ALA A O 1
ATOM 1325 N N . VAL A 1 170 ? 6.149 3.503 15.555 1.00 89.75 170 VAL A N 1
ATOM 1326 C CA . VAL A 1 170 ? 5.229 4.608 15.263 1.00 89.75 170 VAL A CA 1
ATOM 1327 C C . VAL A 1 170 ? 3.807 4.072 15.150 1.00 89.75 170 VAL A C 1
ATOM 1329 O O . VAL A 1 170 ? 3.515 3.212 14.322 1.00 89.75 170 VAL A O 1
ATOM 1332 N N . GLY A 1 171 ? 2.917 4.547 16.012 1.00 93.56 171 GLY A N 1
ATOM 1333 C CA . GLY A 1 171 ? 1.533 4.097 16.042 1.00 93.56 171 GLY A CA 1
ATOM 1334 C C . GLY A 1 171 ? 0.567 5.059 15.374 1.00 93.56 171 GLY A C 1
ATOM 1335 O O . GLY A 1 171 ? 0.910 6.174 14.988 1.00 93.56 171 GLY A O 1
ATOM 1336 N N . ILE A 1 172 ? -0.691 4.637 15.322 1.00 97.00 172 ILE A N 1
ATOM 1337 C CA . ILE A 1 172 ? -1.823 5.489 14.959 1.00 97.00 172 ILE A CA 1
ATOM 1338 C C . ILE A 1 172 ? -3.006 5.181 15.880 1.00 97.00 172 ILE A C 1
ATOM 1340 O O . ILE A 1 172 ? -3.112 4.077 16.411 1.00 97.00 172 ILE A O 1
ATOM 1344 N N . SER A 1 173 ? -3.890 6.152 16.104 1.00 97.25 173 SER A N 1
ATOM 1345 C CA . SER A 1 173 ? -5.101 5.976 16.912 1.00 97.25 173 SER A CA 1
ATOM 1346 C C . SER A 1 173 ? -6.367 6.253 16.103 1.00 97.25 173 SER A C 1
ATOM 1348 O O . SER A 1 173 ? -6.318 6.953 15.091 1.00 97.25 173 SER A O 1
ATOM 1350 N N . THR A 1 174 ? -7.523 5.763 16.569 1.00 97.81 174 THR A N 1
ATOM 1351 C CA . THR A 1 174 ? -8.841 6.077 15.977 1.00 97.81 174 THR A CA 1
ATOM 1352 C C . THR A 1 174 ? -9.042 7.584 15.824 1.00 97.81 174 THR A C 1
ATOM 1354 O O . THR A 1 174 ? -9.561 8.032 14.805 1.00 97.81 174 THR A O 1
ATOM 1357 N N . LYS A 1 175 ? -8.593 8.375 16.808 1.00 96.44 175 LYS A N 1
ATOM 1358 C CA . LYS A 1 175 ? -8.682 9.836 16.749 1.00 96.44 175 LYS A CA 1
ATOM 1359 C C . LYS A 1 175 ? -7.828 10.414 15.617 1.00 96.44 175 LYS A C 1
ATOM 1361 O O . LYS A 1 175 ? -8.334 11.225 14.856 1.00 96.44 175 LYS A O 1
ATOM 1366 N N . ILE A 1 176 ? -6.576 9.977 15.480 1.00 96.38 176 ILE A N 1
ATOM 1367 C CA . ILE A 1 176 ? -5.686 10.460 14.412 1.00 96.38 176 ILE A CA 1
ATOM 1368 C C . ILE A 1 176 ? -6.259 10.103 13.033 1.00 96.38 176 ILE A C 1
ATOM 1370 O O . ILE A 1 176 ? -6.267 10.943 12.140 1.00 96.38 176 ILE A O 1
ATOM 1374 N N . ILE A 1 177 ? -6.804 8.892 12.868 1.00 98.00 177 ILE A N 1
ATOM 1375 C CA . ILE A 1 177 ? -7.469 8.482 11.620 1.00 98.00 177 ILE A CA 1
ATOM 1376 C C . ILE A 1 177 ? -8.678 9.383 11.327 1.00 98.00 177 ILE A C 1
ATOM 1378 O O . ILE A 1 177 ? -8.838 9.836 10.195 1.00 98.00 177 ILE A O 1
ATOM 1382 N N . ALA A 1 178 ? -9.508 9.670 12.337 1.00 97.62 178 ALA A N 1
ATOM 1383 C CA . ALA A 1 178 ? -10.649 10.573 12.198 1.00 97.62 178 ALA A CA 1
ATOM 1384 C C . ALA A 1 178 ? -10.207 11.976 11.761 1.00 97.62 178 ALA A C 1
ATOM 1386 O O . ALA A 1 178 ? -10.763 12.516 10.810 1.00 97.62 178 ALA A O 1
ATOM 1387 N N . ASP A 1 179 ? -9.177 12.530 12.405 1.00 95.75 179 ASP A N 1
ATOM 1388 C CA . ASP A 1 179 ? -8.656 13.864 12.101 1.00 95.75 179 ASP A CA 1
ATOM 1389 C C . ASP A 1 179 ? -8.108 13.941 10.659 1.00 95.75 179 ASP A C 1
ATOM 1391 O O . ASP A 1 179 ? -8.359 14.918 9.952 1.00 95.75 179 ASP A O 1
ATOM 1395 N N . GLN A 1 180 ? -7.417 12.897 10.182 1.00 95.00 180 GLN A N 1
ATOM 1396 C CA . GLN A 1 180 ? -6.936 12.822 8.794 1.00 95.00 180 GLN A CA 1
ATOM 1397 C C . GLN A 1 180 ? -8.081 12.712 7.783 1.00 95.00 180 GLN A C 1
ATOM 1399 O O . GLN A 1 180 ? -8.057 13.365 6.739 1.00 95.00 180 GLN A O 1
ATOM 1404 N N . ILE A 1 181 ? -9.104 11.908 8.085 1.00 96.50 181 ILE A N 1
ATOM 1405 C CA . ILE A 1 181 ? -10.296 11.782 7.238 1.00 96.50 181 ILE A CA 1
ATOM 1406 C C . ILE A 1 181 ? -11.062 13.104 7.192 1.00 96.50 181 ILE A C 1
ATOM 1408 O O . ILE A 1 181 ? -11.450 13.537 6.108 1.00 96.50 181 ILE A O 1
ATOM 1412 N N . ASP A 1 182 ? -11.224 13.780 8.326 1.00 95.56 182 ASP A N 1
ATOM 1413 C CA . ASP A 1 182 ? -11.844 15.101 8.395 1.00 95.56 182 ASP A CA 1
ATOM 1414 C C . ASP A 1 182 ? -11.036 16.136 7.601 1.00 95.56 182 ASP A C 1
ATOM 1416 O O . ASP A 1 182 ? -11.622 16.948 6.883 1.00 95.56 182 ASP A O 1
ATOM 1420 N N . GLY A 1 183 ? -9.704 16.088 7.675 1.00 92.06 183 GLY A N 1
ATOM 1421 C CA . GLY A 1 183 ? -8.821 16.953 6.896 1.00 92.06 183 GLY A CA 1
ATOM 1422 C C . GLY A 1 183 ? -8.894 16.698 5.386 1.00 92.06 183 GLY A C 1
ATOM 1423 O O . GLY A 1 183 ? -8.893 17.648 4.606 1.00 92.06 183 GLY A O 1
ATOM 1424 N N . ALA A 1 184 ? -8.997 15.436 4.962 1.00 91.00 184 ALA A N 1
ATOM 1425 C CA . ALA A 1 184 ? -8.960 15.060 3.547 1.00 91.00 184 ALA A CA 1
ATOM 1426 C C . ALA A 1 184 ? -10.338 15.072 2.856 1.00 91.00 184 ALA A C 1
ATOM 1428 O O . ALA A 1 184 ? -10.448 15.427 1.683 1.00 91.00 184 ALA A O 1
ATOM 1429 N N . LEU A 1 185 ? -11.401 14.675 3.559 1.00 92.69 185 LEU A N 1
ATOM 1430 C CA . LEU A 1 185 ? -12.757 14.512 3.019 1.00 92.69 185 LEU A CA 1
ATOM 1431 C C . LEU A 1 185 ? -13.767 15.512 3.608 1.00 92.69 185 LEU A C 1
ATOM 1433 O O . LEU A 1 185 ? -14.896 15.614 3.109 1.00 92.69 185 LEU A O 1
ATOM 1437 N N . GLY A 1 186 ? -13.386 16.280 4.630 1.00 93.25 186 GLY A N 1
ATOM 1438 C CA . GLY A 1 186 ? -14.264 17.160 5.401 1.00 93.25 186 GLY A CA 1
ATOM 1439 C C . GLY A 1 186 ? -15.019 16.415 6.506 1.00 93.25 186 GLY A C 1
ATOM 1440 O O . GLY A 1 186 ? -15.222 15.207 6.421 1.00 93.25 186 GLY A O 1
ATOM 1441 N N . LYS A 1 187 ? -15.511 17.163 7.500 1.00 95.00 187 LYS A N 1
ATOM 1442 C CA . LYS A 1 187 ? -16.200 16.622 8.683 1.00 95.00 187 LYS A CA 1
ATOM 1443 C C . LYS A 1 187 ? -17.409 15.734 8.362 1.00 95.00 187 LYS A C 1
ATOM 1445 O O . LYS A 1 187 ? -18.080 15.896 7.333 1.00 95.00 187 LYS A O 1
ATOM 1450 N N . GLY A 1 188 ? -17.726 14.847 9.308 1.00 93.94 188 GLY A N 1
ATOM 1451 C CA . GLY A 1 188 ? -18.939 14.020 9.300 1.00 93.94 188 GLY A CA 1
ATOM 1452 C C . GLY A 1 188 ? -18.845 12.775 8.416 1.00 93.94 188 GLY A C 1
ATOM 1453 O O . GLY A 1 188 ? -19.875 12.222 8.032 1.00 93.94 188 GLY A O 1
ATOM 1454 N N . VAL A 1 189 ? -17.627 12.353 8.069 1.00 97.62 189 VAL A N 1
ATOM 1455 C CA . VAL A 1 189 ? -17.366 11.104 7.350 1.00 97.62 189 VAL A CA 1
ATOM 1456 C C . VAL A 1 189 ? -17.001 10.032 8.372 1.00 97.62 189 VAL A C 1
ATOM 1458 O O . VAL A 1 189 ? -15.955 10.098 9.010 1.00 97.62 189 VAL A O 1
ATOM 1461 N N . ALA A 1 190 ? -17.870 9.039 8.539 1.00 97.81 190 ALA A N 1
ATOM 1462 C CA . ALA A 1 190 ? -17.572 7.874 9.361 1.00 97.81 190 ALA A CA 1
ATOM 1463 C C . ALA A 1 190 ? -16.544 6.977 8.660 1.00 97.81 190 ALA A C 1
ATOM 1465 O O . ALA A 1 190 ? -16.411 6.995 7.431 1.00 97.81 190 ALA A O 1
ATOM 1466 N N . PHE A 1 191 ? -15.844 6.142 9.424 1.00 98.31 191 PHE A N 1
ATOM 1467 C CA . PHE A 1 191 ? -14.903 5.198 8.844 1.00 98.31 191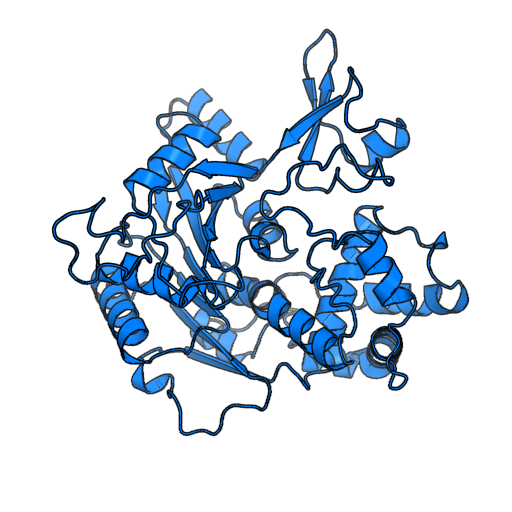 PHE A CA 1
ATOM 1468 C C . PHE A 1 191 ? -14.859 3.866 9.572 1.00 98.31 191 PHE A C 1
ATOM 1470 O O . PHE A 1 191 ? -15.201 3.758 10.747 1.00 98.31 191 PHE A O 1
ATOM 1477 N N . ILE A 1 192 ? -14.373 2.859 8.853 1.00 97.75 192 ILE A N 1
ATOM 1478 C CA . ILE A 1 192 ? -13.953 1.584 9.421 1.00 97.75 192 ILE A CA 1
ATOM 1479 C C . ILE A 1 192 ? -12.565 1.208 8.949 1.00 97.75 192 ILE A C 1
ATOM 1481 O O . ILE A 1 192 ? -12.246 1.364 7.772 1.00 97.75 192 ILE A O 1
ATOM 1485 N N . VAL A 1 193 ? -11.764 0.627 9.835 1.00 97.69 193 VAL A N 1
ATOM 1486 C CA . VAL A 1 193 ? -10.516 -0.020 9.430 1.00 97.69 193 VAL A CA 1
ATOM 1487 C C . VAL A 1 193 ? -10.855 -1.387 8.836 1.00 97.69 193 VAL A C 1
ATOM 1489 O O . VAL A 1 193 ? -11.191 -2.327 9.550 1.00 97.69 193 VAL A O 1
ATOM 1492 N N . ASP A 1 194 ? -10.828 -1.484 7.502 1.00 95.25 194 ASP A N 1
ATOM 1493 C CA . ASP A 1 194 ? -11.137 -2.721 6.764 1.00 95.25 194 ASP A CA 1
ATOM 1494 C C . ASP A 1 194 ? -9.913 -3.642 6.742 1.00 95.25 194 ASP A C 1
ATOM 1496 O O . ASP A 1 194 ? -10.057 -4.870 6.818 1.00 95.25 194 ASP A O 1
ATOM 1500 N N . ARG A 1 195 ? -8.715 -3.052 6.620 1.00 93.31 195 ARG A N 1
ATOM 1501 C CA . ARG A 1 195 ? -7.444 -3.761 6.445 1.00 93.31 195 ARG A CA 1
ATOM 1502 C C . ARG A 1 195 ? -6.287 -3.059 7.142 1.00 93.31 195 ARG A C 1
ATOM 1504 O O . ARG A 1 195 ? -6.223 -1.832 7.145 1.00 93.31 195 ARG A O 1
ATOM 1511 N N . MET A 1 196 ? -5.365 -3.858 7.670 1.00 95.06 196 MET A N 1
ATOM 1512 C CA . MET A 1 196 ? -4.072 -3.400 8.174 1.00 95.06 196 MET A CA 1
ATOM 1513 C C . MET A 1 196 ? -2.950 -4.174 7.495 1.00 95.06 196 MET A C 1
ATOM 1515 O O . MET A 1 196 ? -3.020 -5.396 7.384 1.00 95.06 196 MET A O 1
ATOM 1519 N N . ILE A 1 197 ? -1.911 -3.470 7.075 1.00 91.88 197 ILE A N 1
ATOM 1520 C CA . ILE A 1 197 ? -0.725 -4.046 6.458 1.00 91.88 197 ILE A CA 1
ATOM 1521 C C . ILE A 1 197 ? 0.500 -3.557 7.224 1.00 91.88 197 ILE A C 1
ATOM 1523 O O . ILE A 1 197 ? 0.565 -2.385 7.583 1.00 91.88 197 ILE A O 1
ATOM 1527 N N . ALA A 1 198 ? 1.454 -4.442 7.478 1.00 90.44 198 ALA A N 1
ATOM 1528 C CA . ALA A 1 198 ? 2.790 -4.087 7.932 1.00 90.44 198 ALA A CA 1
ATOM 1529 C C . ALA A 1 198 ? 3.816 -4.504 6.878 1.00 90.44 198 ALA A C 1
ATOM 1531 O O . ALA A 1 198 ? 3.686 -5.574 6.280 1.00 90.44 198 ALA A O 1
ATOM 1532 N N . TYR A 1 199 ? 4.823 -3.667 6.675 1.00 86.50 199 TYR A N 1
ATOM 1533 C CA . TYR A 1 199 ? 5.957 -3.934 5.811 1.00 86.50 199 TYR A CA 1
ATOM 1534 C C . TYR A 1 199 ? 7.266 -3.511 6.478 1.00 86.50 199 TYR A C 1
ATOM 1536 O O . TYR A 1 199 ? 7.311 -2.435 7.083 1.00 86.50 199 TYR A O 1
ATOM 1544 N N . SER A 1 200 ? 8.309 -4.341 6.357 1.00 81.12 200 SER A N 1
ATOM 1545 C CA . SER A 1 200 ? 9.652 -4.063 6.882 1.00 81.12 200 SER A CA 1
ATOM 1546 C C . SER A 1 200 ? 9.579 -3.537 8.329 1.00 81.12 200 SER A C 1
ATOM 1548 O O . SER A 1 200 ? 8.913 -4.121 9.191 1.00 81.12 200 SER A O 1
ATOM 1550 N N . THR A 1 201 ? 10.184 -2.385 8.612 1.00 80.62 201 THR A N 1
ATOM 1551 C CA . THR A 1 201 ? 10.263 -1.744 9.932 1.00 80.62 201 THR A CA 1
ATOM 1552 C C . THR A 1 201 ? 8.930 -1.232 10.484 1.00 80.62 201 THR A C 1
ATOM 1554 O O . THR A 1 201 ? 8.822 -0.969 11.687 1.00 80.62 201 THR A O 1
ATOM 1557 N N . GLY A 1 202 ? 7.868 -1.193 9.673 1.00 87.38 202 GLY A N 1
ATOM 1558 C CA . GLY A 1 202 ? 6.512 -0.856 10.111 1.00 87.38 202 GLY A CA 1
ATOM 1559 C C . GLY A 1 202 ? 5.895 -1.864 11.092 1.00 87.38 202 GLY A C 1
ATOM 1560 O O . GLY A 1 202 ? 4.945 -1.532 11.810 1.00 87.38 202 GLY A O 1
ATOM 1561 N N . TYR A 1 203 ? 6.447 -3.080 11.197 1.00 87.88 203 TYR A N 1
ATOM 1562 C CA . TYR A 1 203 ? 5.918 -4.143 12.064 1.00 87.88 203 TYR A CA 1
ATOM 1563 C C . TYR A 1 203 ? 5.786 -3.741 13.540 1.00 87.88 203 TYR A C 1
ATOM 1565 O O . TYR A 1 203 ? 4.863 -4.198 14.224 1.00 87.88 203 TYR A O 1
ATOM 1573 N N . GLN A 1 204 ? 6.690 -2.895 14.051 1.00 88.62 204 GLN A N 1
ATOM 1574 C CA . GLN A 1 204 ? 6.663 -2.466 15.451 1.00 88.62 204 GLN A CA 1
ATOM 1575 C C . GLN A 1 204 ? 5.464 -1.563 15.725 1.00 88.62 204 GLN A C 1
ATOM 1577 O O . GLN A 1 204 ? 4.694 -1.816 16.653 1.00 88.62 204 GLN A O 1
ATOM 1582 N N . GLY A 1 205 ? 5.294 -0.547 14.876 1.00 92.50 205 GLY A N 1
ATOM 1583 C CA . GLY A 1 205 ? 4.178 0.389 14.921 1.00 92.50 205 GLY A CA 1
ATOM 1584 C C . GLY A 1 205 ? 2.831 -0.310 14.804 1.00 92.50 205 GLY A C 1
ATOM 1585 O O . GLY A 1 205 ? 1.933 -0.092 15.623 1.00 92.50 205 GLY A O 1
ATOM 1586 N N . TRP A 1 206 ? 2.730 -1.233 13.846 1.00 94.81 206 TRP A N 1
ATOM 1587 C CA . TRP A 1 206 ? 1.561 -2.083 13.649 1.00 94.81 206 TRP A CA 1
ATOM 1588 C C . TRP A 1 206 ? 1.237 -2.907 14.902 1.00 94.81 206 TRP A C 1
ATOM 1590 O O . TRP A 1 206 ? 0.115 -2.862 15.416 1.00 94.81 206 TRP A O 1
ATOM 1600 N N . SER A 1 207 ? 2.235 -3.618 15.439 1.00 93.69 207 SER A N 1
ATOM 1601 C CA . SER A 1 207 ? 2.039 -4.531 16.568 1.00 93.69 207 SER A CA 1
ATOM 1602 C C . SER A 1 207 ? 1.603 -3.790 17.827 1.00 93.69 207 SER A C 1
ATOM 1604 O O . SER A 1 207 ? 0.654 -4.200 18.496 1.00 93.69 207 SER A O 1
ATOM 1606 N N . ASP A 1 208 ? 2.273 -2.690 18.162 1.00 94.19 208 ASP A N 1
ATOM 1607 C CA . ASP A 1 208 ? 2.004 -1.974 19.407 1.00 94.19 208 ASP A CA 1
ATOM 1608 C C . ASP A 1 208 ? 0.734 -1.117 19.319 1.00 94.19 208 ASP A C 1
ATOM 1610 O O . ASP A 1 208 ? 0.036 -0.967 20.324 1.00 94.19 208 ASP A O 1
ATOM 1614 N N . THR A 1 209 ? 0.349 -0.660 18.121 1.00 97.19 209 THR A N 1
ATOM 1615 C CA . THR A 1 209 ? -0.980 -0.072 17.871 1.00 97.19 209 THR A CA 1
ATOM 1616 C C . THR A 1 209 ? -2.095 -1.050 18.246 1.00 97.19 209 THR A C 1
ATOM 1618 O O . THR A 1 209 ? -3.036 -0.695 18.961 1.00 97.19 209 THR A O 1
ATOM 1621 N N . ILE A 1 210 ? -1.967 -2.309 17.815 1.00 97.31 210 ILE A N 1
ATOM 1622 C CA . ILE A 1 210 ? -2.939 -3.371 18.096 1.00 97.31 210 ILE A CA 1
ATOM 1623 C C . ILE A 1 210 ? -2.932 -3.749 19.578 1.00 97.31 210 ILE A C 1
ATOM 16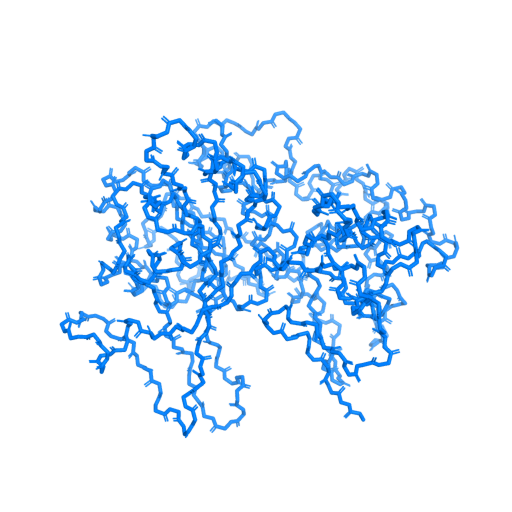25 O O . ILE A 1 210 ? -3.990 -3.827 20.206 1.00 97.31 210 ILE A O 1
ATOM 1629 N N . ARG A 1 211 ? -1.748 -3.992 20.153 1.00 96.12 211 ARG A N 1
ATOM 1630 C CA . ARG A 1 211 ? -1.603 -4.475 21.537 1.00 96.12 211 ARG A CA 1
ATOM 1631 C C . ARG A 1 211 ? -2.100 -3.467 22.571 1.00 96.12 211 ARG A C 1
ATOM 1633 O O . ARG A 1 211 ? -2.618 -3.884 23.604 1.00 96.12 211 ARG A O 1
ATOM 1640 N N . ASN A 1 212 ? -1.979 -2.169 22.289 1.00 97.00 212 ASN A N 1
ATOM 1641 C CA . ASN A 1 212 ? -2.536 -1.107 23.130 1.00 97.00 212 ASN A CA 1
ATOM 1642 C C . ASN A 1 212 ? -4.007 -0.781 22.810 1.00 97.00 212 ASN A C 1
ATOM 1644 O O . ASN A 1 212 ? -4.611 0.011 23.524 1.00 97.00 212 ASN A O 1
ATOM 1648 N N . GLY A 1 213 ? -4.603 -1.374 21.767 1.00 96.94 213 GLY A N 1
ATOM 1649 C CA . GLY A 1 213 ? -5.998 -1.120 21.396 1.00 96.94 213 GLY A CA 1
ATOM 1650 C C . GLY A 1 213 ? -6.260 0.320 20.946 1.00 96.94 213 GLY A C 1
ATOM 1651 O O . GLY A 1 213 ? -7.329 0.853 21.222 1.00 96.94 213 GLY A O 1
ATOM 1652 N N . LEU A 1 214 ? -5.292 0.954 20.276 1.00 97.69 214 LEU A N 1
ATOM 1653 C CA . LEU A 1 214 ? -5.389 2.367 19.881 1.00 97.69 214 LEU A CA 1
ATOM 1654 C C . LEU A 1 214 ? -6.394 2.618 18.748 1.00 97.69 214 LEU A C 1
ATOM 1656 O O . LEU A 1 214 ? -6.805 3.758 18.527 1.00 97.69 214 LEU A O 1
ATOM 1660 N N . VAL A 1 215 ? -6.769 1.564 18.024 1.00 97.94 215 VAL A N 1
ATOM 1661 C CA . VAL A 1 215 ? -7.663 1.603 16.866 1.00 97.94 215 VAL A CA 1
ATOM 1662 C C . VAL A 1 215 ? -8.843 0.662 17.101 1.00 97.94 215 VAL A C 1
ATOM 1664 O O . VAL A 1 215 ? -8.663 -0.440 17.623 1.00 97.94 215 VAL A O 1
ATOM 1667 N N . ASP A 1 216 ? -10.047 1.068 16.688 1.00 97.25 216 ASP A N 1
ATOM 1668 C CA . ASP A 1 216 ? -11.193 0.155 16.626 1.00 97.25 216 ASP A CA 1
ATOM 1669 C C . ASP A 1 216 ? -11.027 -0.831 15.461 1.00 97.25 216 ASP A C 1
ATOM 1671 O O . ASP A 1 216 ? -11.116 -0.477 14.283 1.00 97.25 216 ASP A O 1
ATOM 1675 N N . LEU A 1 217 ? -10.784 -2.093 15.815 1.00 97.38 217 LEU A N 1
ATOM 1676 C CA . LEU A 1 217 ? -10.570 -3.200 14.883 1.00 97.38 217 LEU A CA 1
ATOM 1677 C C . LEU A 1 217 ? -11.747 -4.183 14.859 1.00 97.38 217 LEU A C 1
ATOM 1679 O O . LEU A 1 217 ? -11.643 -5.251 14.260 1.00 97.38 217 LEU A O 1
ATOM 1683 N N . SER A 1 218 ? -12.886 -3.835 15.464 1.00 95.75 218 SER A N 1
ATOM 1684 C CA . SER A 1 218 ? -14.075 -4.697 15.538 1.00 95.75 218 SER A CA 1
ATOM 1685 C C . SER A 1 218 ? -14.637 -5.092 14.163 1.00 95.75 218 SER A C 1
ATOM 1687 O O . SER A 1 218 ? -15.296 -6.126 14.024 1.00 95.75 218 SER A O 1
ATOM 1689 N N . ARG A 1 219 ? -14.375 -4.295 13.119 1.00 96.38 219 ARG A N 1
ATOM 1690 C CA . ARG A 1 219 ? -14.805 -4.547 11.729 1.00 96.38 219 ARG A CA 1
ATOM 1691 C C . ARG A 1 219 ? -13.648 -4.885 10.779 1.00 96.38 219 ARG A C 1
ATOM 1693 O O . ARG A 1 219 ? -13.883 -4.989 9.572 1.00 96.38 219 ARG A O 1
ATOM 1700 N N . LEU A 1 220 ? -12.445 -5.115 11.312 1.00 95.94 220 LEU A N 1
ATOM 1701 C CA . LEU A 1 220 ? -11.281 -5.534 10.535 1.00 95.94 220 LEU A CA 1
ATOM 1702 C C . LEU A 1 220 ? -11.556 -6.883 9.862 1.00 95.94 220 LEU A C 1
ATOM 1704 O O . LEU A 1 220 ? -11.993 -7.828 10.520 1.00 95.94 220 LEU A O 1
ATOM 1708 N N . ARG A 1 221 ? -11.281 -6.995 8.556 1.00 92.38 221 ARG A N 1
ATOM 1709 C CA . ARG A 1 221 ? -11.419 -8.278 7.835 1.00 92.38 221 ARG A CA 1
ATOM 1710 C C . ARG A 1 221 ? -10.102 -8.862 7.338 1.00 92.38 221 ARG A C 1
ATOM 1712 O O . ARG A 1 221 ? -10.097 -10.008 6.899 1.00 92.38 221 ARG A O 1
ATOM 1719 N N . GLY A 1 222 ? -9.001 -8.118 7.406 1.00 91.88 222 GLY A N 1
ATOM 1720 C CA . GLY A 1 222 ? -7.695 -8.622 6.988 1.00 91.88 222 GLY A CA 1
ATOM 1721 C C . GLY A 1 222 ? -6.528 -7.885 7.634 1.00 91.88 222 GLY A C 1
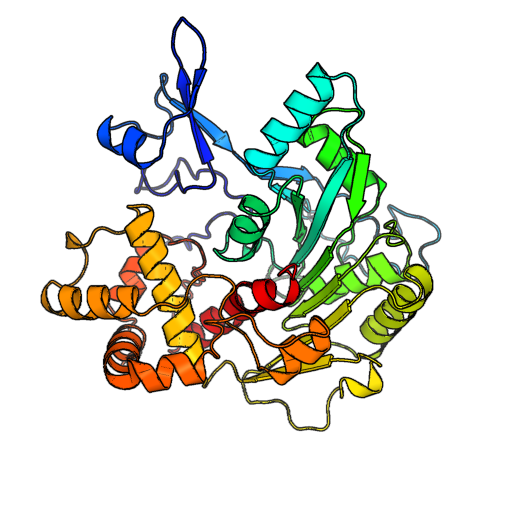ATOM 1722 O O . GLY A 1 222 ? -6.565 -6.663 7.771 1.00 91.88 222 GLY A O 1
ATOM 1723 N N . ALA A 1 223 ? -5.511 -8.643 8.016 1.00 92.50 223 ALA A N 1
ATOM 1724 C CA . ALA A 1 223 ? -4.259 -8.173 8.576 1.00 92.50 223 ALA A CA 1
ATOM 1725 C C . ALA A 1 223 ? -3.099 -8.914 7.902 1.00 92.50 223 ALA A C 1
ATOM 1727 O O . ALA A 1 223 ? -3.034 -10.141 7.958 1.00 92.50 223 ALA A O 1
ATOM 1728 N N . PHE A 1 224 ? -2.199 -8.185 7.255 1.00 89.31 224 PHE A N 1
ATOM 1729 C CA . PHE A 1 224 ? -1.158 -8.779 6.418 1.00 89.31 224 PHE A CA 1
ATOM 1730 C C . PHE A 1 224 ? 0.203 -8.226 6.798 1.00 89.31 224 PHE A C 1
ATOM 1732 O O . PHE A 1 224 ? 0.327 -7.037 7.075 1.00 89.31 224 PHE A O 1
ATOM 1739 N N . MET A 1 225 ? 1.219 -9.076 6.828 1.00 88.12 225 MET A N 1
ATOM 1740 C CA . MET A 1 225 ? 2.577 -8.644 7.139 1.00 88.12 225 MET A CA 1
ATOM 1741 C C . MET A 1 225 ? 3.524 -9.144 6.059 1.00 88.12 225 MET A C 1
ATOM 1743 O O . MET A 1 225 ? 3.465 -10.316 5.692 1.00 88.12 225 MET A O 1
ATOM 1747 N N . PHE A 1 226 ? 4.385 -8.262 5.571 1.00 84.44 226 PHE A N 1
ATOM 1748 C CA . PHE A 1 226 ? 5.345 -8.518 4.505 1.00 84.44 226 PHE A CA 1
ATOM 1749 C C . PHE A 1 226 ? 6.736 -8.157 5.021 1.00 84.44 226 PHE A C 1
ATOM 1751 O O . PHE A 1 226 ? 6.935 -7.036 5.464 1.00 84.44 226 PHE A O 1
ATOM 1758 N N . ASP A 1 227 ? 7.683 -9.088 5.002 1.00 79.31 227 ASP A N 1
ATOM 1759 C CA . ASP A 1 227 ? 9.023 -8.868 5.567 1.00 79.31 227 ASP A CA 1
ATOM 1760 C C . ASP A 1 227 ? 9.000 -8.294 7.000 1.00 79.31 227 ASP A C 1
ATOM 1762 O O . ASP A 1 227 ? 9.480 -7.210 7.288 1.00 79.31 227 ASP A O 1
ATOM 1766 N N . CYS A 1 228 ? 8.308 -8.964 7.918 1.00 74.31 228 CYS A N 1
ATOM 1767 C CA . CYS A 1 228 ? 8.072 -8.425 9.265 1.00 74.31 228 CYS A CA 1
ATOM 1768 C C . CYS A 1 228 ? 8.352 -9.446 10.376 1.00 74.31 228 CYS A C 1
ATOM 1770 O O . CYS A 1 228 ? 7.879 -9.276 11.502 1.00 74.31 228 CYS A O 1
ATOM 1772 N N . LEU A 1 229 ? 9.067 -10.539 10.079 1.00 64.56 229 LEU A N 1
ATOM 1773 C CA . LEU A 1 229 ? 9.313 -11.625 11.040 1.00 64.56 229 LEU A CA 1
ATOM 1774 C C . LEU A 1 229 ? 10.484 -11.320 11.984 1.00 64.56 229 LEU A C 1
ATOM 1776 O O . LEU A 1 229 ? 11.422 -12.100 12.137 1.00 64.56 229 LEU A O 1
ATOM 1780 N N . TYR A 1 230 ? 10.386 -10.180 12.655 1.00 63.81 230 TYR A N 1
ATOM 1781 C CA . TYR A 1 230 ? 11.274 -9.749 13.728 1.00 63.81 230 TYR A CA 1
ATOM 1782 C C . TYR A 1 230 ? 10.554 -9.950 15.086 1.00 63.81 230 TYR A C 1
ATOM 1784 O O . TYR A 1 230 ? 9.364 -10.263 15.108 1.00 63.81 230 TYR A O 1
ATOM 1792 N N . PRO A 1 231 ? 11.256 -9.861 16.230 1.00 60.16 231 PRO A N 1
ATOM 1793 C CA . PRO A 1 231 ? 11.074 -10.698 17.427 1.00 60.16 231 PRO A CA 1
ATOM 1794 C C . PRO A 1 231 ? 9.656 -11.248 17.685 1.00 60.16 231 PRO A C 1
ATOM 1796 O O . PRO A 1 231 ? 8.709 -10.519 17.991 1.00 60.16 231 PRO A O 1
ATOM 1799 N N . GLU A 1 232 ? 9.570 -12.582 17.660 1.00 66.88 232 GLU A N 1
ATOM 1800 C CA . GLU A 1 232 ? 8.354 -13.411 17.633 1.00 66.88 232 GLU A CA 1
ATOM 1801 C C . GLU A 1 232 ? 7.280 -13.021 18.671 1.00 66.88 232 GLU A C 1
ATOM 1803 O O . GLU A 1 232 ? 6.088 -13.027 18.368 1.00 66.88 232 GLU A O 1
ATOM 1808 N N . ALA A 1 233 ? 7.676 -12.637 19.891 1.00 80.94 233 ALA A N 1
ATOM 1809 C CA . ALA A 1 233 ? 6.742 -12.397 20.995 1.00 80.94 233 ALA A CA 1
ATOM 1810 C C . ALA A 1 233 ? 5.799 -11.203 20.760 1.00 80.94 233 ALA A C 1
ATOM 1812 O O . ALA A 1 233 ? 4.599 -11.299 21.025 1.00 80.94 233 ALA A O 1
ATOM 1813 N N . ARG A 1 234 ? 6.316 -10.085 20.229 1.00 85.75 234 ARG A N 1
ATOM 1814 C CA . ARG A 1 234 ? 5.518 -8.864 20.019 1.00 85.75 234 ARG A CA 1
ATOM 1815 C C . ARG A 1 234 ? 4.435 -9.098 18.967 1.00 85.75 234 ARG A C 1
ATOM 1817 O O . ARG A 1 234 ? 3.265 -8.801 19.203 1.00 85.75 234 ARG A O 1
ATOM 1824 N N . VAL A 1 235 ? 4.828 -9.671 17.832 1.00 85.75 235 VAL A N 1
ATOM 1825 C CA . VAL A 1 235 ? 3.923 -9.984 16.720 1.00 85.75 235 VAL A CA 1
ATOM 1826 C C . VAL A 1 235 ? 2.888 -11.029 17.146 1.00 85.75 235 VAL A C 1
ATOM 1828 O O . VAL A 1 235 ? 1.698 -10.865 16.876 1.00 85.75 235 VAL A O 1
ATOM 1831 N N . LYS A 1 236 ? 3.301 -12.055 17.901 1.00 87.31 236 LYS A N 1
ATOM 1832 C CA . LYS A 1 236 ? 2.401 -13.079 18.450 1.00 87.31 236 LYS A CA 1
ATOM 1833 C C . LYS A 1 236 ? 1.301 -12.494 19.334 1.00 87.31 236 LYS A C 1
ATOM 1835 O O . LYS A 1 236 ? 0.135 -12.853 19.180 1.00 87.31 236 LYS A O 1
ATOM 1840 N N . GLU A 1 237 ? 1.643 -11.585 20.245 1.00 91.19 237 GLU A N 1
ATOM 1841 C CA . GLU A 1 237 ? 0.653 -10.920 21.100 1.00 91.19 237 GLU A CA 1
ATOM 1842 C C . GLU A 1 237 ? -0.312 -10.037 20.299 1.00 91.19 237 GLU A C 1
ATOM 1844 O O . GLU A 1 237 ? -1.512 -10.030 20.581 1.00 91.19 237 GLU A O 1
ATOM 1849 N N . ALA A 1 238 ? 0.184 -9.324 19.283 1.00 93.06 238 ALA A N 1
ATOM 1850 C CA . ALA A 1 238 ? -0.663 -8.540 18.388 1.00 93.06 238 ALA A CA 1
ATOM 1851 C C . ALA A 1 238 ? -1.656 -9.436 17.628 1.00 93.06 238 ALA A C 1
ATOM 1853 O O . ALA A 1 238 ? -2.853 -9.155 17.619 1.00 93.06 238 ALA A O 1
ATOM 1854 N N . ILE A 1 239 ? -1.200 -10.564 17.074 1.00 92.12 239 ILE A N 1
ATOM 1855 C CA . ILE A 1 239 ? -2.065 -11.549 16.405 1.00 92.12 239 ILE A CA 1
ATOM 1856 C C . ILE A 1 239 ? -3.113 -12.111 17.374 1.00 92.12 239 ILE A C 1
ATOM 1858 O O . ILE A 1 239 ? -4.295 -12.166 17.032 1.00 92.12 239 ILE A O 1
ATOM 1862 N N . ALA A 1 240 ? -2.719 -12.489 18.593 1.00 92.44 240 ALA A N 1
ATOM 1863 C CA . ALA A 1 240 ? -3.655 -12.981 19.604 1.00 92.44 240 ALA A CA 1
ATOM 1864 C C . ALA A 1 240 ? -4.735 -11.935 19.934 1.00 92.44 240 ALA A C 1
ATOM 1866 O O . ALA A 1 240 ? -5.924 -12.258 20.003 1.00 92.44 240 ALA A O 1
ATOM 1867 N N . ARG A 1 241 ? -4.342 -10.661 20.060 1.00 95.00 241 ARG A N 1
ATOM 1868 C CA . ARG A 1 241 ? -5.278 -9.555 20.269 1.00 95.00 241 ARG A CA 1
ATOM 1869 C C . ARG A 1 241 ? -6.202 -9.350 19.069 1.00 95.00 241 ARG A C 1
ATOM 1871 O O . ARG A 1 241 ? -7.400 -9.182 19.281 1.00 95.00 241 ARG A O 1
ATOM 1878 N N . LEU A 1 242 ? -5.693 -9.409 17.834 1.00 95.12 242 LEU A N 1
ATOM 1879 C CA . LEU A 1 242 ? -6.517 -9.330 16.621 1.00 95.12 242 LEU A CA 1
ATOM 1880 C C . LEU A 1 242 ? -7.599 -10.404 16.607 1.00 95.12 242 LEU A C 1
ATOM 1882 O O . LEU A 1 242 ? -8.762 -10.102 16.348 1.00 95.12 242 LEU A O 1
ATOM 1886 N N . ARG A 1 243 ? -7.244 -11.648 16.927 1.00 93.75 243 ARG A N 1
ATOM 1887 C CA . ARG A 1 243 ? -8.212 -12.748 17.011 1.00 93.75 243 ARG A CA 1
ATOM 1888 C C . ARG A 1 243 ? -9.295 -12.480 18.033 1.00 93.75 243 ARG A C 1
ATOM 1890 O O . ARG A 1 243 ? -10.473 -12.621 17.720 1.00 93.75 243 ARG A O 1
ATOM 1897 N N . GLN A 1 244 ? -8.898 -12.013 19.214 1.00 94.69 244 GLN A N 1
ATOM 1898 C CA . GLN A 1 244 ? -9.830 -11.664 20.275 1.00 94.69 244 GLN A CA 1
ATOM 1899 C C . GLN A 1 244 ? -10.816 -10.569 19.834 1.00 94.69 244 GLN A C 1
ATOM 1901 O O . GLN A 1 244 ? -12.023 -10.752 19.964 1.00 94.69 244 GLN A O 1
ATOM 1906 N N . VAL A 1 245 ? -10.327 -9.443 19.299 1.00 96.19 245 VAL A N 1
ATOM 1907 C CA . VAL A 1 245 ? -11.186 -8.286 18.960 1.00 96.19 245 VAL A CA 1
ATOM 1908 C C . VAL A 1 245 ? -12.014 -8.498 17.695 1.00 96.19 245 VAL A C 1
ATOM 1910 O O . VAL A 1 245 ? -13.078 -7.902 17.548 1.00 96.19 245 VAL A O 1
ATOM 1913 N N . THR A 1 246 ? -11.552 -9.353 16.782 1.00 95.19 246 THR A N 1
ATOM 1914 C CA . THR A 1 246 ? -12.279 -9.677 15.546 1.00 95.19 246 THR A CA 1
ATOM 1915 C C . THR A 1 246 ? -13.151 -10.920 15.685 1.00 95.19 246 THR A C 1
ATOM 1917 O O . THR A 1 246 ? -13.940 -11.203 14.783 1.00 95.19 246 THR A O 1
ATOM 1920 N N . SER A 1 247 ? -13.049 -11.647 16.803 1.00 93.19 247 SER A N 1
ATOM 1921 C CA . SER A 1 247 ? -13.660 -12.969 16.991 1.00 93.19 247 SER A CA 1
ATOM 1922 C C . SER A 1 247 ? -13.266 -13.932 15.862 1.00 93.19 247 SER A C 1
ATOM 1924 O O . SER A 1 247 ? -14.123 -14.543 15.230 1.00 93.19 247 SER A O 1
ATOM 1926 N N . ASP A 1 248 ? -11.969 -13.971 15.539 1.00 89.31 248 ASP A N 1
ATOM 1927 C CA . ASP A 1 248 ? -11.364 -14.764 14.453 1.00 89.31 248 ASP A CA 1
ATOM 1928 C C . ASP A 1 248 ? -11.898 -14.494 13.030 1.00 89.31 248 ASP A C 1
ATOM 1930 O O . ASP A 1 248 ? -11.571 -15.221 12.089 1.00 89.31 248 ASP A O 1
ATOM 1934 N N . ARG A 1 249 ? -12.681 -13.424 12.824 1.00 90.81 249 ARG A N 1
ATOM 1935 C CA . ARG A 1 249 ? -13.213 -13.069 11.496 1.00 90.81 249 ARG A CA 1
ATOM 1936 C C . ARG A 1 249 ? -12.165 -12.471 10.560 1.00 90.81 249 ARG A C 1
ATOM 1938 O O . ARG A 1 249 ? -12.344 -12.538 9.344 1.00 90.81 249 ARG A O 1
ATOM 1945 N N . ALA A 1 250 ? -11.113 -11.845 11.090 1.00 91.00 250 ALA A N 1
ATOM 1946 C CA . ALA A 1 250 ? -10.073 -11.259 10.253 1.00 91.00 250 ALA A CA 1
ATOM 1947 C C . ALA A 1 250 ? -9.151 -12.336 9.673 1.00 91.00 250 ALA A C 1
ATOM 1949 O O . ALA A 1 250 ? -8.634 -13.194 10.386 1.00 91.00 250 ALA A O 1
ATOM 1950 N N . ARG A 1 251 ? -8.903 -12.247 8.365 1.00 89.81 251 ARG A N 1
ATOM 1951 C CA . ARG A 1 251 ? -7.894 -13.054 7.672 1.00 89.81 251 ARG A CA 1
ATOM 1952 C C . ARG A 1 251 ? -6.509 -12.548 8.053 1.00 89.81 251 ARG A C 1
ATOM 1954 O O . ARG A 1 251 ? -6.281 -11.343 8.033 1.00 89.81 251 ARG A O 1
ATOM 1961 N N . ILE A 1 252 ? -5.595 -13.450 8.392 1.00 88.12 252 ILE A N 1
ATOM 1962 C CA . ILE A 1 252 ? -4.226 -13.090 8.767 1.00 88.12 252 ILE A CA 1
ATOM 1963 C C . ILE A 1 252 ? -3.267 -13.877 7.885 1.00 88.12 252 ILE A C 1
ATOM 1965 O O . ILE A 1 252 ? -3.377 -15.103 7.835 1.00 88.12 252 ILE A O 1
ATOM 1969 N N . ALA A 1 253 ? -2.351 -13.179 7.216 1.00 86.31 253 ALA A N 1
ATOM 1970 C CA . ALA A 1 253 ? -1.268 -13.798 6.459 1.00 86.31 253 ALA A CA 1
ATOM 1971 C C . ALA A 1 253 ? 0.066 -13.115 6.725 1.00 86.31 253 ALA A C 1
ATOM 1973 O O . ALA A 1 253 ? 0.136 -11.905 6.956 1.00 86.31 253 ALA A O 1
ATOM 1974 N N . LEU A 1 254 ? 1.113 -13.926 6.660 1.00 84.00 254 LEU A N 1
ATOM 1975 C CA . LEU A 1 254 ? 2.496 -13.507 6.789 1.00 84.00 254 LEU A CA 1
ATOM 1976 C C . LEU A 1 254 ? 3.222 -13.901 5.505 1.00 84.00 254 LEU A C 1
ATOM 1978 O O . LEU A 1 254 ? 3.122 -15.044 5.070 1.00 84.00 254 LEU A O 1
ATOM 1982 N N . TYR A 1 255 ? 3.942 -12.954 4.925 1.00 79.75 255 TYR A N 1
ATOM 1983 C CA . TYR A 1 255 ? 4.827 -13.153 3.789 1.00 79.75 255 TYR A CA 1
ATOM 1984 C C . TYR A 1 255 ? 6.226 -12.820 4.257 1.00 79.75 255 TYR A C 1
ATOM 1986 O O . TYR A 1 255 ? 6.555 -11.667 4.541 1.00 79.75 255 TYR A O 1
ATOM 1994 N N . ALA A 1 256 ? 7.030 -13.853 4.409 1.00 74.12 256 ALA A N 1
ATOM 1995 C CA . ALA A 1 256 ? 8.352 -13.721 4.967 1.00 74.12 256 ALA A CA 1
ATOM 1996 C C . ALA A 1 256 ? 9.393 -13.700 3.859 1.00 74.12 256 ALA A C 1
ATOM 1998 O O . ALA A 1 256 ? 9.453 -14.598 3.017 1.00 74.12 256 ALA A O 1
ATOM 1999 N N . ALA A 1 257 ? 10.217 -12.667 3.898 1.00 69.00 257 ALA A N 1
ATOM 2000 C CA . ALA A 1 257 ? 11.291 -12.412 2.969 1.00 69.00 257 ALA A CA 1
ATOM 2001 C C . ALA A 1 257 ? 12.631 -12.742 3.619 1.00 69.00 257 ALA A C 1
ATOM 2003 O O . ALA A 1 257 ? 12.811 -12.615 4.826 1.00 69.00 257 ALA A O 1
ATOM 2004 N N . SER A 1 258 ? 13.588 -13.220 2.828 1.00 62.41 258 SER A N 1
ATOM 2005 C CA . SER A 1 258 ? 14.954 -13.402 3.322 1.00 62.41 258 SER A CA 1
ATOM 2006 C C . SER A 1 258 ? 15.974 -13.384 2.196 1.00 62.41 258 SER A C 1
ATOM 2008 O O . SER A 1 258 ? 15.729 -13.915 1.107 1.00 62.41 258 SER A O 1
ATOM 2010 N N . TYR A 1 259 ? 17.144 -12.811 2.492 1.00 55.75 259 TYR A N 1
ATOM 2011 C CA . TYR A 1 259 ? 18.243 -12.684 1.538 1.00 55.75 259 TYR A CA 1
ATOM 2012 C C . TYR A 1 259 ? 18.837 -14.056 1.157 1.00 55.75 259 TYR A C 1
ATOM 2014 O O . TYR A 1 259 ? 19.032 -14.367 -0.017 1.00 55.75 259 TYR A O 1
ATOM 2022 N N . ALA A 1 260 ? 19.048 -14.938 2.141 1.00 49.03 260 ALA A N 1
ATOM 2023 C CA . ALA A 1 260 ? 19.641 -16.265 1.935 1.00 49.03 260 ALA A CA 1
ATOM 2024 C C . ALA A 1 260 ? 18.620 -17.422 1.820 1.00 49.03 260 ALA A C 1
ATOM 2026 O O . ALA A 1 260 ? 18.998 -18.545 1.477 1.00 49.03 260 ALA A O 1
ATOM 2027 N N . GLY A 1 261 ? 17.326 -17.174 2.068 1.00 49.59 261 GLY A N 1
ATOM 2028 C CA . GLY A 1 261 ? 16.436 -18.212 2.600 1.00 49.59 261 GLY A CA 1
ATOM 2029 C C . GLY A 1 261 ? 16.654 -18.335 4.112 1.00 49.59 261 GLY A C 1
ATOM 2030 O O . GLY A 1 261 ? 17.797 -18.413 4.559 1.00 49.59 261 GLY A O 1
ATOM 2031 N N . ILE A 1 262 ? 15.598 -18.327 4.927 1.00 46.97 262 ILE A N 1
ATOM 2032 C CA . ILE A 1 262 ? 15.776 -18.542 6.369 1.00 46.97 262 ILE A CA 1
ATOM 2033 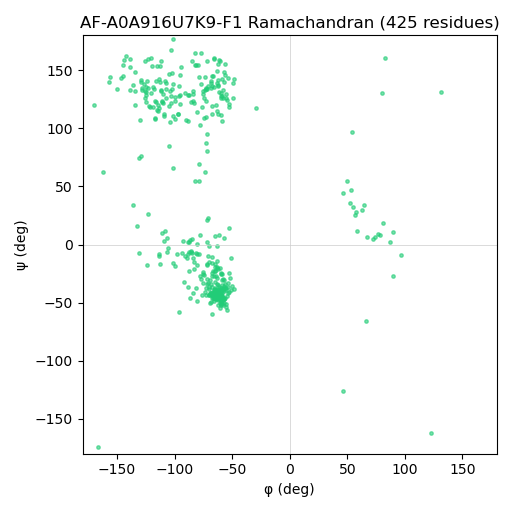C C . ILE A 1 262 ? 16.085 -20.026 6.621 1.00 46.97 262 ILE A C 1
ATOM 2035 O O . ILE A 1 262 ? 15.403 -20.920 6.113 1.00 46.97 262 ILE A O 1
ATOM 2039 N N . ASN A 1 263 ? 17.105 -20.290 7.444 1.00 43.62 263 ASN A N 1
ATOM 2040 C CA . ASN A 1 263 ? 17.269 -21.573 8.125 1.00 43.62 263 ASN A CA 1
ATOM 2041 C C . ASN A 1 263 ? 15.989 -21.874 8.919 1.00 43.62 263 ASN A C 1
ATOM 2043 O O . ASN A 1 263 ? 15.599 -21.067 9.752 1.00 43.62 263 ASN A O 1
ATOM 2047 N N . LYS A 1 264 ? 15.363 -23.037 8.715 1.00 45.22 264 LYS A N 1
ATOM 2048 C CA . LYS A 1 264 ? 14.070 -23.478 9.296 1.00 45.2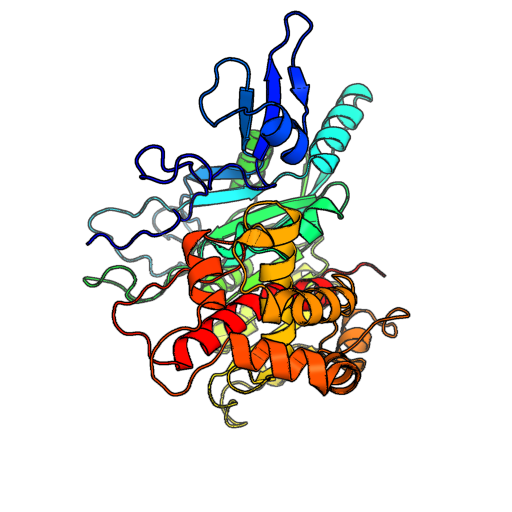2 264 LYS A CA 1
ATOM 2049 C C . LYS A 1 264 ? 13.908 -23.414 10.848 1.00 45.22 264 LYS A C 1
ATOM 2051 O O . LYS A 1 264 ? 12.982 -24.021 11.375 1.00 45.22 264 LYS A O 1
ATOM 2056 N N . GLY A 1 265 ? 14.769 -22.727 11.606 1.00 46.00 265 GLY A N 1
ATOM 2057 C CA . GLY A 1 265 ? 14.766 -22.644 13.072 1.00 46.00 265 GLY A CA 1
ATOM 2058 C C . GLY A 1 265 ? 14.434 -21.282 13.708 1.00 46.00 265 GLY A C 1
ATOM 2059 O O . GLY A 1 265 ? 14.103 -21.263 14.892 1.00 46.00 265 GLY A O 1
ATOM 2060 N N . THR A 1 266 ? 14.485 -20.154 12.989 1.00 51.84 266 THR A N 1
ATOM 2061 C CA . THR A 1 266 ? 14.186 -18.819 13.555 1.00 51.84 266 THR A CA 1
ATOM 2062 C C . THR A 1 266 ? 12.772 -18.377 13.173 1.00 51.84 266 THR A C 1
ATOM 2064 O O . THR A 1 266 ? 12.525 -18.107 12.005 1.00 51.84 266 THR A O 1
ATOM 2067 N N . ALA A 1 267 ? 11.868 -18.331 14.161 1.00 53.16 267 ALA A N 1
ATOM 2068 C CA . ALA A 1 267 ? 10.439 -18.001 14.052 1.00 53.16 267 ALA A CA 1
ATOM 2069 C C . ALA A 1 267 ? 9.657 -18.844 13.022 1.00 53.16 267 ALA A C 1
ATOM 2071 O O . ALA A 1 267 ? 9.605 -18.547 11.832 1.00 53.16 267 ALA A O 1
ATOM 2072 N N . THR A 1 268 ? 8.993 -19.898 13.501 1.00 59.25 268 THR A N 1
ATOM 2073 C CA . THR A 1 268 ? 8.030 -20.664 12.700 1.00 59.25 268 THR A CA 1
ATOM 2074 C C . THR A 1 268 ? 6.630 -20.040 12.828 1.00 59.25 268 THR A C 1
ATOM 2076 O O . THR A 1 268 ? 6.180 -19.791 13.948 1.00 59.25 268 THR A O 1
ATOM 2079 N N . PRO A 1 269 ? 5.921 -19.753 11.726 1.00 60.69 269 PRO A N 1
ATOM 2080 C CA . PRO A 1 269 ? 4.615 -19.098 11.729 1.00 60.69 269 PRO A CA 1
ATOM 2081 C C . PRO A 1 269 ? 3.538 -19.865 12.495 1.00 60.69 269 PRO A C 1
ATOM 2083 O O . PRO A 1 269 ? 2.620 -19.270 13.065 1.00 60.69 269 PRO A O 1
ATOM 2086 N N . GLU A 1 270 ? 3.707 -21.180 12.605 1.00 64.56 270 GLU A N 1
ATOM 2087 C CA . GLU A 1 270 ? 2.907 -22.056 13.450 1.00 64.56 270 GLU A CA 1
ATOM 2088 C C . GLU A 1 270 ? 2.959 -21.605 14.921 1.00 64.56 270 GLU A C 1
ATOM 2090 O O . GLU A 1 270 ? 1.946 -21.632 15.621 1.00 64.56 270 GLU A O 1
ATOM 2095 N N . LYS A 1 271 ? 4.106 -21.094 15.393 1.00 69.69 271 LYS A N 1
ATOM 2096 C CA . LYS A 1 271 ? 4.262 -20.558 16.756 1.00 69.69 271 LYS A CA 1
ATOM 2097 C C . LYS A 1 271 ? 3.621 -19.185 16.950 1.00 69.69 271 LYS A C 1
ATOM 2099 O O . LYS A 1 271 ? 3.263 -18.843 18.085 1.00 69.69 271 LYS A O 1
ATOM 2104 N N . LEU A 1 272 ? 3.438 -18.429 15.865 1.00 73.25 272 LEU A N 1
ATOM 2105 C CA . LEU A 1 272 ? 2.666 -17.180 15.831 1.00 73.25 272 LEU A CA 1
ATOM 2106 C C . LEU A 1 272 ? 1.155 -17.445 15.786 1.00 73.25 272 LEU A C 1
ATOM 2108 O O . LEU A 1 272 ? 0.348 -16.527 15.930 1.00 73.25 272 LEU A O 1
ATOM 2112 N N . GLY A 1 273 ? 0.770 -18.710 15.607 1.00 73.94 273 GLY A N 1
ATOM 2113 C CA . GLY A 1 273 ? -0.607 -19.149 15.526 1.00 73.94 273 GLY A CA 1
ATOM 2114 C C . GLY A 1 273 ? -1.277 -18.778 14.212 1.00 73.94 273 GLY A C 1
ATOM 2115 O O . GLY A 1 273 ? -2.478 -18.986 14.122 1.00 73.94 273 GLY A O 1
ATOM 2116 N N . VAL A 1 274 ? -0.588 -18.233 13.208 1.00 76.62 274 VAL A N 1
ATOM 2117 C CA . VAL A 1 274 ? -1.223 -17.789 11.956 1.00 76.62 274 VAL A CA 1
ATOM 2118 C C . VAL A 1 274 ? -1.626 -18.995 11.109 1.00 76.62 274 VAL A C 1
ATOM 2120 O O . VAL A 1 274 ? -0.862 -19.938 10.961 1.00 76.62 274 VAL A O 1
ATOM 2123 N N . LYS A 1 275 ? -2.854 -18.974 10.567 1.00 70.19 275 LYS A N 1
ATOM 2124 C CA . LYS A 1 275 ? -3.387 -20.083 9.753 1.00 70.19 275 LYS A CA 1
ATOM 2125 C C . LYS A 1 275 ? -2.660 -20.238 8.418 1.00 70.19 275 LYS A C 1
ATOM 2127 O O . LYS A 1 275 ? -2.664 -21.324 7.856 1.00 70.19 275 LYS A O 1
ATOM 2132 N N . HIS A 1 276 ? -2.099 -19.148 7.905 1.00 72.69 276 HIS A N 1
ATOM 2133 C CA . HIS A 1 276 ? -1.464 -19.111 6.604 1.00 72.69 276 HIS A CA 1
ATOM 2134 C C . HIS A 1 276 ? -0.173 -18.294 6.630 1.00 72.69 276 HIS A C 1
ATOM 2136 O O . HIS A 1 276 ? -0.129 -17.180 7.161 1.00 72.69 276 HIS A O 1
ATOM 2142 N N . THR A 1 277 ? 0.890 -18.844 6.057 1.00 72.31 277 THR A N 1
ATOM 2143 C CA . THR A 1 277 ? 2.164 -18.147 5.904 1.00 72.31 277 THR A CA 1
ATOM 2144 C C . THR A 1 277 ? 2.883 -18.637 4.669 1.00 72.31 277 THR A C 1
ATOM 2146 O O . THR A 1 277 ? 3.011 -19.842 4.473 1.00 72.31 277 THR A O 1
ATOM 2149 N N . GLU A 1 278 ? 3.381 -17.686 3.889 1.00 73.12 278 GLU A N 1
ATOM 2150 C CA . GLU A 1 278 ? 4.194 -17.932 2.710 1.00 73.12 278 GLU A CA 1
ATOM 2151 C C . GLU A 1 278 ? 5.614 -17.428 2.917 1.00 73.12 278 GLU A C 1
ATOM 2153 O O . GLU A 1 278 ? 5.865 -16.380 3.521 1.00 73.12 278 GLU A O 1
ATOM 2158 N N . TRP A 1 279 ? 6.555 -18.196 2.382 1.00 71.25 279 TRP A N 1
ATOM 2159 C CA . TRP A 1 279 ? 7.980 -17.920 2.467 1.00 71.25 279 TRP A CA 1
ATOM 2160 C C . TRP A 1 279 ? 8.517 -17.626 1.077 1.00 71.25 279 TRP A C 1
ATOM 2162 O O . TRP A 1 279 ? 8.555 -18.500 0.213 1.00 71.25 279 TRP A O 1
ATOM 2172 N N . ILE A 1 280 ? 8.974 -16.396 0.869 1.00 66.06 280 ILE A N 1
ATOM 2173 C CA . ILE A 1 280 ? 9.458 -15.932 -0.426 1.00 66.06 280 ILE A CA 1
ATOM 2174 C C . ILE A 1 280 ? 10.970 -15.728 -0.346 1.00 66.06 280 ILE A C 1
ATOM 2176 O O . ILE A 1 280 ? 11.495 -14.971 0.472 1.00 66.06 280 ILE A O 1
ATOM 2180 N N . LYS A 1 281 ? 11.696 -16.409 -1.235 1.00 65.56 281 LYS A N 1
ATOM 2181 C CA . LYS A 1 281 ? 13.142 -16.232 -1.393 1.00 65.56 281 LYS A CA 1
ATOM 2182 C C . LYS A 1 281 ? 13.396 -15.119 -2.405 1.00 65.56 281 LYS A C 1
ATOM 2184 O O . LYS A 1 281 ? 13.230 -15.338 -3.597 1.00 65.56 281 LYS A O 1
ATOM 2189 N N . LEU A 1 282 ? 13.816 -13.941 -1.959 1.00 59.28 282 LEU A N 1
ATOM 2190 C CA . LEU A 1 282 ? 13.813 -12.756 -2.828 1.00 59.28 282 LEU A CA 1
ATOM 2191 C C . LEU A 1 282 ? 15.048 -12.624 -3.723 1.00 59.28 282 LEU A C 1
ATOM 2193 O O . LEU A 1 282 ? 14.928 -12.351 -4.914 1.00 59.28 282 LEU A O 1
ATOM 2197 N N . VAL A 1 283 ? 16.240 -12.895 -3.191 1.00 53.41 283 VAL A N 1
ATOM 2198 C CA . VAL A 1 283 ? 17.511 -12.581 -3.883 1.00 53.41 283 VAL A CA 1
ATOM 2199 C C . VAL A 1 283 ? 17.770 -13.471 -5.100 1.00 53.41 283 VAL A C 1
ATOM 2201 O O . VAL A 1 283 ? 18.571 -13.143 -5.972 1.00 53.41 283 VAL A O 1
ATOM 2204 N N . TYR A 1 284 ? 17.037 -14.579 -5.216 1.00 60.25 284 TYR A N 1
ATOM 2205 C CA . TYR A 1 284 ? 17.209 -15.550 -6.292 1.00 60.25 284 TYR A CA 1
ATOM 2206 C C . TYR A 1 284 ? 15.884 -16.024 -6.886 1.00 60.25 284 TYR A C 1
ATOM 2208 O O . TYR A 1 284 ? 15.792 -17.174 -7.312 1.00 60.25 284 TYR A O 1
ATOM 2216 N N . GLN A 1 285 ? 14.872 -15.154 -6.955 1.00 74.50 285 GLN A N 1
ATOM 2217 C CA . GLN A 1 285 ? 13.679 -15.403 -7.770 1.00 74.50 285 GLN A CA 1
ATOM 2218 C C . GLN A 1 285 ? 13.705 -14.545 -9.048 1.00 74.50 285 GLN A C 1
ATOM 2220 O O . GLN A 1 285 ? 13.103 -13.470 -9.091 1.00 74.50 285 GLN A O 1
ATOM 2225 N N . PRO A 1 286 ? 14.384 -15.018 -10.120 1.00 77.81 286 PRO A N 1
ATOM 2226 C CA . PRO A 1 286 ? 14.404 -14.364 -11.430 1.00 77.81 286 PRO A CA 1
ATOM 2227 C C . PRO A 1 286 ? 13.014 -14.017 -11.955 1.00 77.81 286 PRO A C 1
ATOM 2229 O O . PRO A 1 286 ? 12.838 -12.985 -12.596 1.00 77.81 286 PRO A O 1
ATOM 2232 N N . SER A 1 287 ? 12.046 -14.889 -11.673 1.00 83.19 287 SER A N 1
ATOM 2233 C CA . SER A 1 287 ? 10.641 -14.726 -12.019 1.00 83.19 287 SER A CA 1
ATOM 2234 C C . SER A 1 287 ? 10.036 -13.478 -11.397 1.00 83.19 287 SER A C 1
ATOM 2236 O O . SER A 1 287 ? 9.466 -12.653 -12.109 1.00 83.19 287 SER A O 1
ATOM 2238 N N . PHE A 1 288 ? 10.214 -13.310 -10.089 1.00 80.75 288 PHE A N 1
ATOM 2239 C CA . PHE A 1 288 ? 9.685 -12.171 -9.358 1.00 80.75 288 PHE A CA 1
ATOM 2240 C C . PHE A 1 288 ? 10.373 -10.867 -9.774 1.00 80.75 288 PHE A C 1
ATOM 2242 O O . PHE A 1 288 ? 9.695 -9.900 -10.102 1.00 80.75 288 PHE A O 1
ATOM 2249 N N . GLN A 1 289 ? 11.705 -10.867 -9.873 1.00 79.50 289 GLN A N 1
ATOM 2250 C CA . GLN A 1 289 ? 12.477 -9.709 -10.341 1.00 79.50 289 GLN A CA 1
ATOM 2251 C C . GLN A 1 289 ? 12.046 -9.255 -11.740 1.00 79.50 289 GLN A C 1
ATOM 2253 O O . GLN A 1 289 ? 11.746 -8.081 -11.947 1.00 79.50 289 GLN A O 1
ATOM 2258 N N . ALA A 1 290 ? 11.974 -10.183 -12.700 1.00 85.12 290 ALA A N 1
ATOM 2259 C CA . ALA A 1 290 ? 11.561 -9.859 -14.060 1.00 85.12 290 ALA A CA 1
ATOM 2260 C C . ALA A 1 290 ? 10.136 -9.293 -14.089 1.00 85.12 290 ALA A C 1
ATOM 2262 O O . ALA A 1 290 ? 9.905 -8.285 -14.747 1.00 85.12 290 ALA A O 1
ATOM 2263 N N . LEU A 1 291 ? 9.200 -9.897 -13.353 1.00 86.81 291 LEU A N 1
ATOM 2264 C CA . LEU A 1 291 ? 7.816 -9.436 -13.286 1.00 86.81 291 LEU A CA 1
ATOM 2265 C C . LEU A 1 291 ? 7.724 -8.005 -12.741 1.00 86.81 291 LEU A C 1
ATOM 2267 O O . LEU A 1 291 ? 7.140 -7.133 -13.384 1.00 86.81 291 LEU A O 1
ATOM 2271 N N . THR A 1 292 ? 8.288 -7.754 -11.559 1.00 81.75 292 THR A N 1
ATOM 2272 C CA . THR A 1 292 ? 8.097 -6.484 -10.845 1.00 81.75 292 THR A CA 1
ATOM 2273 C C . THR A 1 292 ? 8.782 -5.324 -11.548 1.00 81.75 292 THR A C 1
ATOM 2275 O O . THR A 1 292 ? 8.177 -4.270 -11.736 1.00 81.75 292 THR A O 1
ATOM 2278 N N . HIS A 1 293 ? 9.997 -5.535 -12.045 1.00 83.94 293 HIS A N 1
ATOM 2279 C CA . HIS A 1 293 ? 10.755 -4.501 -12.739 1.00 83.94 293 HIS A CA 1
ATOM 2280 C C . HIS A 1 293 ? 10.168 -4.199 -14.123 1.00 83.94 293 HIS A C 1
ATOM 2282 O O . HIS A 1 293 ? 10.167 -3.051 -14.566 1.00 83.94 293 HIS A O 1
ATOM 2288 N N . LEU A 1 294 ? 9.610 -5.206 -14.804 1.00 88.69 294 LEU A N 1
ATOM 2289 C CA . LEU A 1 294 ? 8.935 -4.996 -16.083 1.00 88.69 294 LEU A CA 1
ATOM 2290 C C . LEU A 1 294 ? 7.642 -4.201 -15.895 1.00 88.69 294 LEU A C 1
ATOM 2292 O O . LEU A 1 294 ? 7.310 -3.375 -16.740 1.00 88.69 294 LEU A O 1
ATOM 2296 N N . ARG A 1 295 ? 6.940 -4.387 -14.768 1.00 86.50 295 ARG A N 1
ATOM 2297 C CA . ARG A 1 295 ? 5.797 -3.540 -14.401 1.00 86.50 295 ARG A CA 1
ATOM 2298 C C . ARG A 1 295 ? 6.195 -2.092 -14.126 1.00 86.50 295 ARG A C 1
ATOM 2300 O O . ARG A 1 295 ? 5.415 -1.214 -14.477 1.00 86.50 295 ARG A O 1
ATOM 2307 N N . VAL A 1 296 ? 7.352 -1.844 -13.509 1.00 83.00 296 VAL A N 1
ATOM 2308 C CA . VAL A 1 296 ? 7.871 -0.477 -13.319 1.00 83.00 296 VAL A CA 1
ATOM 2309 C C . VAL A 1 296 ? 8.124 0.174 -14.672 1.00 83.00 296 VAL A C 1
ATOM 2311 O O . VAL A 1 296 ? 7.575 1.234 -14.944 1.00 83.00 296 VAL A O 1
ATOM 2314 N N . LEU A 1 297 ? 8.867 -0.495 -15.559 1.00 88.00 297 LEU A N 1
ATOM 2315 C CA . LEU A 1 297 ? 9.113 0.018 -16.907 1.00 88.00 297 LEU A CA 1
ATOM 2316 C C . LEU A 1 297 ? 7.803 0.270 -17.670 1.00 88.00 297 LEU A C 1
ATOM 2318 O O . LEU A 1 297 ? 7.625 1.336 -18.251 1.00 88.00 297 LEU A O 1
ATOM 2322 N N . ALA A 1 298 ? 6.875 -0.691 -17.644 1.00 88.44 298 ALA A N 1
ATOM 2323 C CA . ALA A 1 298 ? 5.574 -0.558 -18.295 1.00 88.44 298 ALA A CA 1
ATOM 2324 C C . ALA A 1 298 ? 4.768 0.624 -17.747 1.00 88.44 298 ALA A C 1
ATOM 2326 O O . ALA A 1 298 ? 4.085 1.295 -18.514 1.00 88.44 298 ALA A O 1
ATOM 2327 N N . ALA A 1 299 ? 4.851 0.889 -16.442 1.00 80.00 299 ALA A N 1
ATOM 2328 C CA . ALA A 1 299 ? 4.195 2.037 -15.837 1.00 80.00 299 ALA A CA 1
ATOM 2329 C C . ALA A 1 299 ? 4.852 3.356 -16.257 1.00 80.00 299 ALA A C 1
ATOM 2331 O O . ALA A 1 299 ? 4.134 4.273 -16.634 1.00 80.00 299 ALA A O 1
ATOM 2332 N N . GLY A 1 300 ? 6.186 3.432 -16.284 1.00 81.19 300 GLY A N 1
ATOM 2333 C CA . GLY A 1 300 ? 6.886 4.627 -16.761 1.00 81.19 300 GLY A CA 1
ATOM 2334 C C . GLY A 1 300 ? 6.571 4.964 -18.222 1.00 81.19 300 GLY A C 1
ATOM 2335 O O . GLY A 1 300 ? 6.335 6.119 -18.557 1.00 81.19 300 GLY A O 1
ATOM 2336 N N . LEU A 1 301 ? 6.473 3.943 -19.078 1.00 86.31 301 LEU A N 1
ATOM 2337 C CA . LEU A 1 301 ? 6.058 4.099 -20.477 1.00 86.31 301 LEU A CA 1
ATOM 2338 C C . LEU A 1 301 ? 4.582 4.500 -20.614 1.00 86.31 301 LEU A C 1
ATOM 2340 O O . LEU A 1 301 ? 4.245 5.334 -21.445 1.00 86.31 301 LEU A O 1
ATOM 2344 N N . HIS A 1 302 ? 3.691 3.905 -19.816 1.00 82.50 302 HIS A N 1
ATOM 2345 C CA . HIS A 1 302 ? 2.265 4.250 -19.812 1.00 82.50 302 HIS A CA 1
ATOM 2346 C C . HIS A 1 302 ? 2.022 5.689 -19.339 1.00 82.50 302 HIS A C 1
ATOM 2348 O O . HIS A 1 302 ? 1.151 6.379 -19.862 1.00 82.50 302 HIS A O 1
ATOM 2354 N N . ASP A 1 303 ? 2.788 6.130 -18.343 1.00 72.44 303 ASP A N 1
ATOM 2355 C CA . ASP A 1 303 ? 2.667 7.456 -17.746 1.00 72.44 303 ASP A CA 1
ATOM 2356 C C . ASP A 1 303 ? 3.487 8.517 -18.508 1.00 72.44 303 ASP A C 1
ATOM 2358 O O . ASP A 1 303 ? 3.525 9.667 -18.077 1.00 72.44 303 ASP A O 1
ATOM 2362 N N . HIS A 1 304 ? 4.124 8.156 -19.633 1.00 76.75 304 HIS A N 1
ATOM 2363 C CA . HIS A 1 304 ? 4.986 9.034 -20.438 1.00 76.75 304 HIS A CA 1
ATOM 2364 C C . HIS A 1 304 ? 6.154 9.664 -19.656 1.00 76.75 304 HIS A C 1
ATOM 2366 O O . HIS A 1 304 ? 6.671 10.719 -20.018 1.00 76.75 304 HIS A O 1
ATOM 2372 N N . THR A 1 305 ? 6.594 9.017 -18.571 1.00 75.00 305 THR A N 1
ATOM 2373 C CA . THR A 1 305 ? 7.819 9.407 -17.856 1.00 75.00 305 THR A CA 1
ATOM 2374 C C . THR A 1 305 ? 9.063 8.812 -18.505 1.00 75.00 305 THR A C 1
ATOM 2376 O O . THR A 1 305 ? 10.155 9.337 -18.329 1.00 75.00 305 THR A O 1
ATOM 2379 N N . ILE A 1 306 ? 8.899 7.736 -19.277 1.00 84.44 306 ILE A N 1
ATOM 2380 C CA . ILE A 1 306 ? 9.904 7.190 -20.187 1.00 84.44 306 ILE A CA 1
ATOM 2381 C C . ILE A 1 306 ? 9.295 7.156 -21.581 1.00 84.44 306 ILE A C 1
ATOM 2383 O O . ILE A 1 306 ? 8.188 6.653 -21.751 1.00 84.44 306 ILE A O 1
ATOM 2387 N N . GLU A 1 307 ? 10.051 7.592 -22.584 1.00 88.69 307 GLU A N 1
ATOM 2388 C CA . GLU A 1 307 ? 9.660 7.437 -23.984 1.00 88.69 307 GLU A CA 1
ATOM 2389 C C . GLU A 1 307 ? 10.413 6.289 -24.664 1.00 88.69 307 GLU A C 1
ATOM 2391 O O . GLU A 1 307 ? 11.588 6.027 -24.393 1.00 88.69 307 GLU A O 1
ATOM 2396 N N . TRP A 1 308 ? 9.762 5.613 -25.617 1.00 93.38 308 TRP A N 1
ATOM 2397 C CA . TRP A 1 308 ? 10.390 4.521 -26.378 1.00 93.38 308 TRP A CA 1
ATOM 2398 C C . TRP A 1 308 ? 11.658 4.962 -27.117 1.00 93.38 308 TRP A C 1
ATOM 2400 O O . TRP A 1 308 ? 12.576 4.162 -27.285 1.00 93.38 308 TRP A O 1
ATOM 2410 N N . SER A 1 309 ? 11.736 6.233 -27.520 1.00 92.69 309 SER A N 1
ATOM 2411 C CA . SER A 1 309 ? 12.913 6.826 -28.165 1.00 92.69 309 SER A CA 1
ATOM 2412 C C . SER A 1 309 ? 14.134 6.946 -27.249 1.00 92.69 309 SER A C 1
ATOM 2414 O O . SER A 1 309 ? 15.238 7.158 -27.741 1.00 92.69 309 SER A O 1
ATOM 2416 N N . GLU A 1 310 ? 13.959 6.836 -25.929 1.00 91.88 310 GLU A N 1
ATOM 2417 C CA . GLU A 1 310 ? 15.060 6.850 -24.958 1.00 91.88 310 GLU A CA 1
ATOM 2418 C C . GLU A 1 310 ? 15.642 5.453 -24.690 1.00 91.88 310 GLU A C 1
ATOM 2420 O O . GLU A 1 310 ? 16.671 5.318 -24.023 1.00 91.88 310 GLU A O 1
ATOM 2425 N N . ILE A 1 311 ? 14.998 4.404 -25.205 1.00 94.50 311 ILE A N 1
ATOM 2426 C CA . ILE A 1 311 ? 15.431 3.012 -25.083 1.00 94.50 311 ILE A CA 1
ATOM 2427 C C . ILE A 1 311 ? 16.235 2.630 -26.332 1.00 94.50 311 ILE A C 1
ATOM 2429 O O . ILE A 1 311 ? 15.938 3.084 -27.434 1.00 94.50 311 ILE A O 1
ATOM 2433 N N . ASN A 1 312 ? 17.256 1.773 -26.178 1.00 94.19 312 ASN A N 1
ATOM 2434 C CA . ASN A 1 312 ? 18.016 1.246 -27.317 1.00 94.19 312 ASN A CA 1
ATOM 2435 C C . ASN A 1 312 ? 17.046 0.641 -28.358 1.00 94.19 312 ASN A C 1
ATOM 2437 O O . ASN A 1 312 ? 16.337 -0.305 -28.004 1.00 94.19 312 ASN A O 1
ATOM 2441 N N . PRO A 1 313 ? 17.025 1.127 -29.617 1.00 96.06 313 PRO A N 1
ATOM 2442 C CA . PRO A 1 313 ? 16.085 0.662 -30.637 1.00 96.06 313 PRO A CA 1
ATOM 2443 C C . PRO A 1 313 ? 16.082 -0.858 -30.844 1.00 96.06 313 PRO A C 1
ATOM 2445 O O . PRO A 1 313 ? 15.030 -1.439 -31.093 1.00 96.06 313 PRO A O 1
ATOM 2448 N N . GLU A 1 314 ? 17.232 -1.517 -30.679 1.00 95.38 314 GLU A N 1
ATOM 2449 C CA . GLU A 1 314 ? 17.356 -2.979 -30.791 1.00 95.38 314 GLU A CA 1
ATOM 2450 C C . GLU A 1 314 ? 16.592 -3.736 -29.690 1.00 95.38 314 GLU A C 1
ATOM 2452 O O . GLU A 1 314 ? 16.155 -4.870 -29.887 1.00 95.38 314 GLU A O 1
ATOM 2457 N N . ASP A 1 315 ? 16.404 -3.108 -28.528 1.00 94.50 315 ASP A N 1
ATOM 2458 C CA . ASP A 1 315 ? 15.737 -3.710 -27.376 1.00 94.50 315 ASP A CA 1
ATOM 2459 C C . ASP A 1 315 ? 14.216 -3.509 -27.409 1.00 94.50 315 ASP A C 1
ATOM 2461 O O . ASP A 1 315 ? 13.478 -4.299 -26.811 1.00 94.50 315 ASP A O 1
ATOM 2465 N N . VAL A 1 316 ? 13.736 -2.486 -28.127 1.00 95.62 316 VAL A N 1
ATOM 2466 C CA . VAL A 1 316 ? 12.325 -2.065 -28.142 1.00 95.62 316 VAL A CA 1
ATOM 2467 C C . VAL A 1 316 ? 11.364 -3.205 -28.511 1.00 95.62 316 VAL A C 1
ATOM 2469 O O . VAL A 1 316 ? 10.450 -3.449 -27.720 1.00 95.62 316 VAL A O 1
ATOM 2472 N N . PRO A 1 317 ? 11.552 -3.974 -29.607 1.00 96.56 317 PRO A N 1
ATOM 2473 C CA . PRO A 1 317 ? 10.597 -5.027 -29.973 1.00 96.56 317 PRO A CA 1
ATOM 2474 C C . PRO A 1 317 ? 10.464 -6.118 -28.902 1.00 96.56 317 PRO A C 1
ATOM 2476 O O . PRO A 1 317 ? 9.367 -6.609 -28.617 1.00 96.56 317 PRO A O 1
ATOM 2479 N N . SER A 1 318 ? 11.583 -6.481 -28.267 1.00 95.25 318 SER A N 1
ATOM 2480 C CA . SER A 1 318 ? 11.608 -7.498 -27.211 1.00 95.25 318 SER A CA 1
ATOM 2481 C C . SER A 1 318 ? 10.987 -6.982 -25.914 1.00 95.25 318 SER A C 1
ATOM 2483 O O . SER A 1 318 ? 10.284 -7.731 -25.239 1.00 95.25 318 SER A O 1
ATOM 2485 N N . LEU A 1 319 ? 11.192 -5.706 -25.572 1.00 94.81 319 LEU A N 1
ATOM 2486 C CA . LEU A 1 319 ? 10.565 -5.079 -24.407 1.00 94.81 319 LEU A CA 1
ATOM 2487 C C . LEU A 1 319 ? 9.056 -4.911 -24.590 1.00 94.81 319 LEU A C 1
ATOM 2489 O O . LEU A 1 319 ? 8.307 -5.256 -23.681 1.00 94.81 319 LEU A O 1
ATOM 2493 N N . GLN A 1 320 ? 8.594 -4.468 -25.762 1.00 95.56 320 GLN A N 1
ATOM 2494 C CA . GLN A 1 320 ? 7.164 -4.414 -26.091 1.00 95.56 320 GLN A CA 1
ATOM 2495 C C . GLN A 1 320 ? 6.519 -5.797 -25.972 1.00 95.56 320 GLN A C 1
ATOM 2497 O O . GLN A 1 320 ? 5.485 -5.950 -25.320 1.00 95.56 320 GLN A O 1
ATOM 2502 N N . SER A 1 321 ? 7.175 -6.818 -26.532 1.00 95.88 321 SER A N 1
ATOM 2503 C CA . SER A 1 321 ? 6.719 -8.205 -26.432 1.00 95.88 321 SER A CA 1
ATOM 2504 C C . SER A 1 321 ? 6.686 -8.685 -24.981 1.00 95.88 321 SER A C 1
ATOM 2506 O O . SER A 1 321 ? 5.704 -9.286 -24.563 1.00 95.88 321 SER A O 1
ATOM 2508 N N . ALA A 1 322 ? 7.716 -8.390 -24.183 1.00 93.75 322 ALA A N 1
ATOM 2509 C CA . ALA A 1 322 ? 7.746 -8.753 -22.770 1.00 93.75 322 ALA A CA 1
ATOM 2510 C C . ALA A 1 322 ? 6.608 -8.073 -21.992 1.00 93.75 322 ALA A C 1
ATOM 2512 O O . ALA A 1 322 ? 5.880 -8.751 -21.267 1.00 93.75 322 ALA A O 1
ATOM 2513 N N . ILE A 1 323 ? 6.410 -6.761 -22.163 1.00 93.94 323 ILE A N 1
ATOM 2514 C CA . ILE A 1 323 ? 5.345 -5.997 -21.493 1.00 93.94 323 ILE A CA 1
ATOM 2515 C C . ILE A 1 323 ? 3.965 -6.566 -21.838 1.00 93.94 323 ILE A C 1
ATOM 2517 O O . ILE A 1 323 ? 3.134 -6.715 -20.944 1.00 93.94 323 ILE A O 1
ATOM 2521 N N . ALA A 1 324 ? 3.735 -6.959 -23.093 1.00 94.50 324 ALA A N 1
ATOM 2522 C CA . ALA A 1 324 ? 2.473 -7.563 -23.520 1.00 94.50 324 ALA A CA 1
ATOM 2523 C C . ALA A 1 324 ? 2.161 -8.904 -22.824 1.00 94.50 324 ALA A C 1
ATOM 2525 O O . ALA A 1 324 ? 1.002 -9.306 -22.762 1.00 94.50 324 ALA A O 1
ATOM 2526 N N . THR A 1 325 ? 3.171 -9.588 -22.272 1.00 94.19 325 THR A N 1
ATOM 2527 C CA . THR A 1 325 ? 2.985 -10.840 -21.514 1.00 94.19 325 THR A CA 1
ATOM 2528 C C . THR A 1 325 ? 2.696 -10.623 -20.033 1.00 94.19 325 THR A C 1
ATOM 2530 O O . THR A 1 325 ? 2.446 -11.598 -19.321 1.00 94.19 325 THR A O 1
ATOM 2533 N N . LEU A 1 326 ? 2.770 -9.383 -19.530 1.00 90.81 326 LEU A N 1
ATOM 2534 C CA . LEU A 1 326 ? 2.569 -9.111 -18.111 1.00 90.81 326 LEU A CA 1
ATOM 2535 C C . LEU A 1 326 ? 1.166 -9.557 -17.672 1.00 90.81 326 LEU A C 1
ATOM 2537 O O . LEU A 1 326 ? 0.171 -9.112 -18.251 1.00 90.81 326 LEU A O 1
ATOM 2541 N N . PRO A 1 327 ? 1.047 -10.369 -16.606 1.00 89.00 327 PRO A N 1
ATOM 2542 C CA . PRO A 1 327 ? -0.253 -10.693 -16.050 1.00 89.00 327 PRO A CA 1
ATOM 2543 C C . PRO A 1 327 ? -0.918 -9.421 -15.519 1.00 89.00 327 PRO A C 1
ATOM 2545 O O . PRO A 1 327 ? -0.251 -8.494 -15.036 1.00 89.00 327 PRO A O 1
ATOM 2548 N N . ALA A 1 328 ? -2.247 -9.372 -15.566 1.00 85.00 328 ALA A N 1
ATOM 2549 C CA . ALA A 1 328 ? -2.993 -8.259 -14.996 1.00 85.00 328 ALA A CA 1
ATOM 2550 C C . ALA A 1 328 ? -2.665 -8.090 -13.498 1.00 85.00 328 ALA A C 1
ATOM 2552 O O . ALA A 1 328 ? -2.345 -9.047 -12.787 1.00 85.00 328 ALA A O 1
ATOM 2553 N N . ARG A 1 329 ? -2.710 -6.853 -12.984 1.00 79.31 329 ARG A N 1
ATOM 2554 C CA . ARG A 1 329 ? -2.567 -6.650 -11.534 1.00 79.31 329 ARG A CA 1
ATOM 2555 C C . ARG A 1 329 ? -3.714 -7.346 -10.804 1.00 79.31 329 ARG A C 1
ATOM 2557 O O . ARG A 1 329 ? -4.861 -7.275 -11.240 1.00 79.31 329 ARG A O 1
ATOM 2564 N N . GLY A 1 330 ? -3.374 -8.020 -9.711 1.00 78.25 330 GLY A N 1
ATOM 2565 C CA . GLY A 1 330 ? -4.301 -8.837 -8.934 1.00 78.25 330 GLY A CA 1
ATOM 2566 C C . GLY A 1 330 ? -4.619 -10.215 -9.498 1.00 78.25 330 GLY A C 1
ATOM 2567 O O . GLY A 1 330 ? -5.465 -10.894 -8.927 1.00 78.25 330 GLY A O 1
ATOM 2568 N N . THR A 1 331 ? -3.932 -10.656 -10.555 1.00 85.25 331 THR A N 1
ATOM 2569 C CA . THR A 1 331 ? -3.945 -12.068 -10.976 1.00 85.25 331 THR A CA 1
ATOM 2570 C C . THR A 1 331 ? -2.644 -12.792 -10.637 1.00 85.25 331 THR A C 1
ATOM 2572 O O . THR A 1 331 ? -2.534 -13.988 -10.873 1.00 85.25 331 THR A O 1
ATOM 2575 N N . VAL A 1 332 ? -1.651 -12.097 -10.081 1.00 87.06 332 VAL A N 1
ATOM 2576 C CA . VAL A 1 332 ? -0.442 -12.739 -9.558 1.00 87.06 332 VAL A CA 1
ATOM 2577 C C . VAL A 1 332 ? -0.731 -13.206 -8.138 1.00 87.06 332 VAL A C 1
ATOM 2579 O O . VAL A 1 332 ? -1.134 -12.397 -7.305 1.00 87.06 332 VAL A O 1
ATOM 2582 N N . ILE A 1 333 ? -0.551 -14.500 -7.890 1.00 87.94 333 ILE A N 1
ATOM 2583 C CA . ILE A 1 333 ? -0.731 -15.136 -6.579 1.00 87.94 333 ILE A CA 1
ATOM 2584 C C . ILE A 1 333 ? 0.586 -15.765 -6.134 1.00 87.94 333 ILE A C 1
ATOM 2586 O O . ILE A 1 333 ? 1.413 -16.124 -6.979 1.00 87.94 333 ILE A O 1
ATOM 2590 N N . SER A 1 334 ? 0.789 -15.898 -4.827 1.00 85.44 334 SER A N 1
ATOM 2591 C CA . SER A 1 334 ? 1.959 -16.589 -4.281 1.00 85.44 334 SER A CA 1
ATOM 2592 C C . SER A 1 334 ? 1.895 -18.083 -4.598 1.00 85.44 334 SER A C 1
ATOM 2594 O O . SER A 1 334 ? 2.738 -18.592 -5.338 1.00 85.44 334 SER A O 1
ATOM 2596 N N . THR A 1 335 ? 0.842 -18.757 -4.137 1.00 86.25 335 THR A N 1
ATOM 2597 C CA . THR A 1 335 ? 0.514 -20.149 -4.473 1.00 86.25 335 THR A CA 1
ATOM 2598 C C . THR A 1 335 ? -1.010 -20.339 -4.558 1.00 86.25 335 THR A C 1
ATOM 2600 O O . THR A 1 335 ? -1.770 -19.588 -3.939 1.00 86.25 335 THR A O 1
ATOM 2603 N N . PRO A 1 336 ? -1.514 -21.329 -5.320 1.00 88.44 336 PRO A N 1
ATOM 2604 C CA . PRO A 1 336 ? -2.933 -21.686 -5.282 1.00 88.44 336 PRO A CA 1
ATOM 2605 C C . PRO A 1 336 ? -3.432 -22.036 -3.873 1.00 88.44 336 PRO A C 1
ATOM 2607 O O . PRO A 1 336 ? -4.550 -21.673 -3.505 1.00 88.44 336 PRO A O 1
ATOM 2610 N N . GLU A 1 337 ? -2.599 -22.707 -3.079 1.00 86.00 337 GLU A N 1
ATOM 2611 C CA . GLU A 1 337 ? -2.883 -23.105 -1.702 1.00 86.00 337 GLU A CA 1
ATOM 2612 C C . GLU A 1 337 ? -2.987 -21.889 -0.777 1.00 86.00 337 GLU A C 1
ATOM 2614 O O . GLU A 1 337 ? -3.906 -21.823 0.043 1.00 86.00 337 GLU A O 1
ATOM 2619 N N . ALA A 1 338 ? -2.100 -20.902 -0.942 1.00 81.75 338 ALA A N 1
ATOM 2620 C CA . ALA A 1 338 ? -2.148 -19.636 -0.223 1.00 81.75 338 ALA A CA 1
ATOM 2621 C C . ALA A 1 338 ? -3.441 -18.887 -0.490 1.00 81.75 338 ALA A C 1
ATOM 2623 O O . ALA A 1 338 ? -4.159 -18.504 0.440 1.00 81.75 338 ALA A O 1
ATOM 2624 N N . PHE A 1 339 ? -3.782 -18.755 -1.769 1.00 86.31 339 PHE A N 1
ATOM 2625 C CA . PHE A 1 339 ? -5.011 -18.109 -2.184 1.00 86.31 339 PHE A CA 1
ATOM 2626 C C . PHE A 1 339 ? -6.236 -18.834 -1.607 1.00 86.31 339 PHE A C 1
ATOM 2628 O O . PHE A 1 339 ? -7.116 -18.208 -1.013 1.00 86.31 339 PHE A O 1
ATOM 2635 N N . GLN A 1 340 ? -6.280 -20.165 -1.700 1.00 86.44 340 GLN A N 1
ATOM 2636 C CA . GLN A 1 340 ? -7.358 -20.972 -1.127 1.00 86.44 340 GLN A CA 1
ATOM 2637 C C . GLN A 1 340 ? -7.468 -20.782 0.391 1.00 86.44 340 GLN A C 1
ATOM 2639 O O . GLN A 1 340 ? -8.574 -20.608 0.906 1.00 86.44 340 GLN A O 1
ATOM 2644 N N . ALA A 1 341 ? -6.348 -20.775 1.114 1.00 81.81 341 ALA A N 1
ATOM 2645 C CA . ALA A 1 341 ? -6.326 -20.580 2.561 1.00 81.81 341 ALA A CA 1
ATOM 2646 C C . ALA A 1 341 ? -6.793 -19.172 2.968 1.00 81.81 341 ALA A C 1
ATOM 2648 O O . ALA A 1 341 ? -7.520 -19.013 3.952 1.00 81.81 341 ALA A O 1
ATOM 2649 N N . LEU A 1 342 ? -6.409 -18.151 2.199 1.00 82.00 342 LEU A N 1
ATOM 2650 C CA . LEU A 1 342 ? -6.777 -16.758 2.436 1.00 82.00 342 LEU A CA 1
ATOM 2651 C C . LEU A 1 342 ? -8.239 -16.469 2.102 1.00 82.00 342 LEU A C 1
ATOM 2653 O O . LEU A 1 342 ? -8.921 -15.770 2.855 1.00 82.00 342 LEU A O 1
ATOM 2657 N N . HIS A 1 343 ? -8.730 -16.980 0.976 1.00 83.69 343 HIS A N 1
ATOM 2658 C CA . HIS A 1 343 ? -10.036 -16.604 0.436 1.00 83.69 343 HIS A CA 1
ATOM 2659 C C . HIS A 1 343 ? -11.131 -17.631 0.709 1.00 83.69 343 HIS A C 1
ATOM 2661 O O . HIS A 1 343 ? -12.309 -17.284 0.610 1.00 83.69 343 HIS A O 1
ATOM 2667 N N . GLY A 1 344 ? -10.766 -18.857 1.092 1.00 85.50 344 GLY A N 1
ATOM 2668 C CA . GLY A 1 344 ? -11.682 -19.990 1.221 1.00 85.50 344 GLY A CA 1
ATOM 2669 C C . GLY A 1 344 ? -12.160 -20.539 -0.125 1.00 85.50 344 GLY A C 1
ATOM 2670 O O . GLY A 1 344 ? -13.006 -21.430 -0.148 1.00 85.50 344 GLY A O 1
ATOM 2671 N N . ILE A 1 345 ? -11.639 -20.014 -1.236 1.00 88.62 345 ILE A N 1
ATOM 2672 C CA . ILE A 1 345 ? -11.989 -20.410 -2.599 1.00 88.62 345 ILE A CA 1
ATOM 2673 C C . ILE A 1 345 ? -10.741 -20.477 -3.473 1.00 88.62 345 ILE A C 1
ATOM 2675 O O . ILE A 1 345 ? -9.739 -19.836 -3.162 1.00 88.62 345 ILE A O 1
ATOM 2679 N N . GLY A 1 346 ? -10.830 -21.213 -4.580 1.00 88.62 346 GLY A N 1
ATOM 2680 C CA . GLY A 1 346 ? -9.714 -21.356 -5.508 1.00 88.62 346 GLY A CA 1
ATOM 2681 C C . GLY A 1 346 ? -9.346 -20.038 -6.199 1.00 88.62 346 GLY A C 1
ATOM 2682 O O . GLY A 1 346 ? -10.171 -19.117 -6.254 1.00 88.62 346 GLY A O 1
ATOM 2683 N N . PRO A 1 347 ? -8.125 -19.942 -6.754 1.00 89.12 347 PRO A N 1
ATOM 2684 C CA . PRO A 1 347 ? -7.705 -18.776 -7.515 1.00 89.12 347 PRO A CA 1
ATOM 2685 C C . PRO A 1 347 ? -8.677 -18.425 -8.648 1.00 89.12 347 PRO A C 1
ATOM 2687 O O . PRO A 1 347 ? -9.217 -19.325 -9.301 1.00 89.12 347 PRO A O 1
ATOM 2690 N N . PRO A 1 348 ? -8.894 -17.128 -8.933 1.00 85.50 348 PRO A N 1
ATOM 2691 C CA . PRO A 1 348 ? -9.726 -16.717 -10.052 1.00 85.50 348 PRO A CA 1
ATOM 2692 C C . PRO A 1 348 ? -9.134 -17.203 -11.380 1.00 85.50 348 PRO A C 1
ATOM 2694 O O . PRO A 1 348 ? -7.925 -17.401 -11.521 1.00 85.50 348 PRO A O 1
ATOM 2697 N N . LYS A 1 349 ? -9.986 -17.353 -12.399 1.00 87.56 349 LYS A N 1
ATOM 2698 C CA . LYS A 1 349 ? -9.535 -17.704 -13.752 1.00 87.56 349 LYS A CA 1
ATOM 2699 C C . LYS A 1 349 ? -8.493 -16.689 -14.239 1.00 87.56 349 LYS A C 1
ATOM 2701 O O . LYS A 1 349 ? -8.742 -15.487 -14.215 1.00 87.56 349 LYS A O 1
ATOM 2706 N N . GLY A 1 350 ? -7.355 -17.187 -14.719 1.00 87.69 350 GLY A N 1
ATOM 2707 C CA . GLY A 1 350 ? -6.233 -16.356 -15.166 1.00 87.69 350 GLY A CA 1
ATOM 2708 C C . GLY A 1 350 ? -5.257 -15.962 -14.054 1.00 87.69 350 GLY A C 1
ATOM 2709 O O . GLY A 1 350 ? -4.296 -15.248 -14.336 1.00 87.69 350 GLY A O 1
ATOM 2710 N N . ALA A 1 351 ? -5.471 -16.427 -12.818 1.00 90.81 351 ALA A N 1
ATOM 2711 C CA . ALA A 1 351 ? -4.453 -16.341 -11.785 1.00 90.81 351 ALA A CA 1
ATOM 2712 C C . ALA A 1 351 ? -3.201 -17.139 -12.179 1.00 90.81 351 ALA A C 1
ATOM 2714 O O . ALA A 1 351 ? -3.299 -18.215 -12.772 1.00 90.81 351 ALA A O 1
ATOM 2715 N N . VAL A 1 352 ? -2.026 -16.607 -11.856 1.00 93.44 352 VAL A N 1
ATOM 2716 C CA . VAL A 1 352 ? -0.733 -17.187 -12.223 1.00 93.44 352 VAL A CA 1
ATOM 2717 C C . VAL A 1 352 ? 0.291 -16.913 -11.126 1.00 93.44 352 VAL A C 1
ATOM 2719 O O . VAL A 1 352 ? 0.292 -15.840 -10.524 1.00 93.44 352 VAL A O 1
ATOM 2722 N N . THR A 1 353 ? 1.179 -17.867 -10.863 1.00 90.94 353 THR A N 1
ATOM 2723 C CA . THR A 1 353 ? 2.343 -17.615 -10.005 1.00 90.94 353 THR A CA 1
ATOM 2724 C C . THR A 1 353 ? 3.427 -16.893 -10.803 1.00 90.94 353 THR A C 1
ATOM 2726 O O . THR A 1 353 ? 3.507 -17.030 -12.028 1.00 90.94 353 THR A O 1
ATOM 2729 N N . ALA A 1 354 ? 4.304 -16.140 -10.131 1.00 88.06 354 ALA A N 1
ATOM 2730 C CA . ALA A 1 354 ? 5.427 -15.488 -10.811 1.00 88.06 354 ALA A CA 1
ATOM 2731 C C . ALA A 1 354 ? 6.285 -16.504 -11.592 1.00 88.06 354 ALA A C 1
ATOM 2733 O O . ALA A 1 354 ? 6.716 -16.232 -12.712 1.00 88.06 354 ALA A O 1
ATOM 2734 N N . GLU A 1 355 ? 6.494 -17.697 -11.031 1.00 88.75 355 GLU A N 1
ATOM 2735 C CA . GLU A 1 355 ? 7.243 -18.782 -11.668 1.00 88.75 355 GLU A CA 1
ATOM 2736 C C . GLU A 1 355 ? 6.540 -19.351 -12.907 1.00 88.75 355 GLU A C 1
ATOM 2738 O O . GLU A 1 355 ? 7.173 -19.485 -13.953 1.00 88.75 355 GLU A O 1
ATOM 2743 N N . ALA A 1 356 ? 5.233 -19.625 -12.838 1.00 92.75 356 ALA A N 1
ATOM 2744 C CA . ALA A 1 356 ? 4.482 -20.122 -13.990 1.00 92.75 356 ALA A CA 1
ATOM 2745 C C . ALA A 1 356 ? 4.475 -19.105 -15.144 1.00 92.75 356 ALA A C 1
ATOM 2747 O O . ALA A 1 356 ? 4.690 -19.480 -16.298 1.00 92.75 356 ALA A O 1
ATOM 2748 N N . TRP A 1 357 ? 4.307 -17.813 -14.835 1.00 93.56 357 TRP A N 1
ATOM 2749 C CA . TRP A 1 357 ? 4.434 -16.743 -15.826 1.00 93.56 357 TRP A CA 1
ATOM 2750 C C . TRP A 1 357 ? 5.837 -16.708 -16.440 1.00 93.56 357 TRP A C 1
ATOM 2752 O O . TRP A 1 357 ? 5.973 -16.652 -17.663 1.00 93.56 357 TRP A O 1
ATOM 2762 N N . PHE A 1 358 ? 6.880 -16.770 -15.611 1.00 91.44 358 PHE A N 1
ATOM 2763 C CA . PHE A 1 358 ? 8.260 -16.721 -16.083 1.00 91.44 358 PHE A CA 1
ATOM 2764 C C . PHE A 1 358 ? 8.588 -17.901 -17.001 1.00 91.44 358 PHE A C 1
ATOM 2766 O O . PHE A 1 358 ? 9.148 -17.695 -18.074 1.00 91.44 358 PHE A O 1
ATOM 2773 N N . ASN A 1 359 ? 8.194 -19.121 -16.628 1.00 92.94 359 ASN A N 1
ATOM 2774 C CA . ASN A 1 359 ? 8.435 -20.323 -17.427 1.00 92.94 359 ASN A CA 1
ATOM 2775 C C . ASN A 1 359 ? 7.685 -20.279 -18.767 1.00 92.94 359 ASN A C 1
ATOM 2777 O O . ASN A 1 359 ? 8.260 -20.621 -19.799 1.00 92.94 359 ASN A O 1
ATOM 2781 N N . GLY A 1 360 ? 6.446 -19.774 -18.781 1.00 93.75 360 GLY A N 1
ATOM 2782 C CA . GLY A 1 360 ? 5.689 -19.555 -20.019 1.00 93.75 360 GLY A CA 1
ATOM 2783 C C . GLY A 1 360 ? 6.297 -18.493 -20.945 1.00 93.75 360 GLY A C 1
ATOM 2784 O O . GLY A 1 360 ? 6.069 -18.530 -22.151 1.00 93.75 360 GLY A O 1
ATOM 2785 N N . ASN A 1 361 ? 7.109 -17.577 -20.405 1.00 93.25 361 ASN A N 1
ATOM 2786 C CA . ASN A 1 361 ? 7.688 -16.435 -21.123 1.00 93.25 361 ASN A CA 1
ATOM 2787 C C . ASN A 1 361 ? 9.225 -16.406 -21.062 1.00 93.25 361 ASN A C 1
ATOM 2789 O O . ASN A 1 361 ? 9.841 -15.343 -21.178 1.00 93.25 361 ASN A O 1
ATOM 2793 N N . GLN A 1 362 ? 9.861 -17.570 -20.893 1.00 91.31 362 GLN A N 1
ATOM 2794 C CA . GLN A 1 362 ? 11.258 -17.680 -20.462 1.00 91.31 362 GLN A CA 1
ATOM 2795 C C . GLN A 1 362 ? 12.234 -16.873 -21.324 1.00 91.31 362 GLN A C 1
ATOM 2797 O O . GLN A 1 362 ? 13.121 -16.213 -20.784 1.00 91.31 362 GLN A O 1
ATOM 2802 N N . LYS A 1 363 ? 12.071 -16.881 -22.655 1.00 91.88 363 LYS A N 1
ATOM 2803 C CA . LYS A 1 363 ? 12.935 -16.121 -23.575 1.00 91.88 363 LYS A CA 1
ATOM 2804 C C . LYS A 1 363 ? 12.876 -14.615 -23.298 1.00 91.88 363 LYS A C 1
ATOM 2806 O O . LYS A 1 363 ? 13.916 -13.988 -23.119 1.00 91.88 363 LYS A O 1
ATOM 2811 N N . LEU A 1 364 ? 11.668 -14.056 -23.218 1.00 89.88 364 LEU A N 1
ATOM 2812 C CA . LEU A 1 364 ? 11.438 -12.623 -23.008 1.00 89.88 364 LEU A CA 1
ATOM 2813 C C . LEU A 1 364 ? 11.824 -12.194 -21.591 1.00 89.88 364 LEU A C 1
ATOM 2815 O O . LEU A 1 364 ? 12.503 -11.185 -21.410 1.00 89.88 364 LEU A O 1
ATOM 2819 N N . ALA A 1 365 ? 11.461 -12.992 -20.587 1.00 83.31 365 ALA A N 1
ATOM 2820 C CA . ALA A 1 365 ? 11.792 -12.700 -19.200 1.00 83.31 365 ALA A CA 1
ATOM 2821 C C . ALA A 1 365 ? 13.307 -12.797 -18.934 1.00 83.31 365 ALA A C 1
ATOM 2823 O O . ALA A 1 365 ? 13.868 -11.973 -18.211 1.00 83.31 365 ALA A O 1
ATOM 2824 N N . THR A 1 366 ? 13.999 -13.748 -19.573 1.00 85.12 366 THR A N 1
ATOM 2825 C CA . THR A 1 366 ? 15.467 -13.864 -19.503 1.00 85.12 366 THR A CA 1
ATOM 2826 C C . THR A 1 366 ? 16.152 -12.712 -20.230 1.00 85.12 366 THR A C 1
ATOM 2828 O O . THR A 1 366 ? 17.104 -12.146 -19.690 1.00 85.12 366 THR A O 1
ATOM 2831 N N . PHE A 1 367 ? 15.653 -12.326 -21.411 1.00 89.25 367 PHE A N 1
ATOM 2832 C CA . PHE A 1 367 ? 16.127 -11.140 -22.125 1.00 89.25 367 PHE A CA 1
ATOM 2833 C C . PHE A 1 367 ? 16.033 -9.899 -21.234 1.00 89.25 367 PHE A C 1
ATOM 2835 O O . PHE A 1 367 ? 17.044 -9.239 -20.994 1.00 89.25 367 PHE A O 1
ATOM 2842 N N . PHE A 1 368 ? 14.847 -9.625 -20.681 1.00 86.88 368 PHE A N 1
ATOM 2843 C CA . PHE A 1 368 ? 14.621 -8.461 -19.832 1.00 86.88 368 PHE A CA 1
ATOM 2844 C C . PHE A 1 368 ? 15.513 -8.484 -18.588 1.00 86.88 368 PHE A C 1
ATOM 2846 O O . PHE A 1 368 ? 16.178 -7.497 -18.287 1.00 86.88 368 PHE A O 1
ATOM 2853 N N . ARG A 1 369 ? 15.640 -9.632 -17.915 1.00 81.75 369 ARG A N 1
ATOM 2854 C CA . ARG A 1 369 ? 16.558 -9.780 -16.777 1.00 81.75 369 ARG A CA 1
ATOM 2855 C C . ARG A 1 369 ? 18.016 -9.490 -17.156 1.00 81.75 369 ARG A C 1
ATOM 2857 O O . ARG A 1 369 ? 18.728 -8.850 -16.386 1.00 81.75 369 ARG A O 1
ATOM 2864 N N . GLY A 1 370 ? 18.453 -9.891 -18.350 1.00 83.25 370 GLY A N 1
ATOM 2865 C CA . GLY A 1 370 ? 19.770 -9.535 -18.891 1.00 83.25 370 GLY A CA 1
ATOM 2866 C C . GLY A 1 370 ? 19.967 -8.028 -19.113 1.00 83.25 370 GLY A C 1
ATOM 2867 O O . GLY A 1 370 ? 21.102 -7.558 -19.171 1.00 83.25 370 GLY A O 1
ATOM 2868 N N . LYS A 1 371 ? 18.877 -7.255 -19.199 1.00 86.94 371 LYS A N 1
ATOM 2869 C CA . LYS A 1 371 ? 18.888 -5.785 -19.242 1.00 86.94 371 LYS A CA 1
ATOM 2870 C C . LYS A 1 371 ? 18.820 -5.131 -17.868 1.00 86.94 371 LYS A C 1
ATOM 2872 O O . LYS A 1 371 ? 19.084 -3.938 -17.784 1.00 86.94 371 LYS A O 1
ATOM 2877 N N . LEU A 1 372 ? 18.522 -5.882 -16.811 1.00 78.62 372 LEU A N 1
ATOM 2878 C CA . LEU A 1 372 ? 18.567 -5.397 -15.429 1.00 78.62 372 LEU A CA 1
ATOM 2879 C C . LEU A 1 372 ? 19.924 -5.657 -14.774 1.00 78.62 372 LEU A C 1
ATOM 2881 O O . LEU A 1 372 ? 20.394 -4.843 -13.990 1.00 78.62 372 LEU A O 1
ATOM 2885 N N . TRP A 1 373 ? 20.597 -6.749 -15.146 1.00 73.56 373 TRP A N 1
ATOM 2886 C CA . TRP A 1 373 ? 21.824 -7.190 -14.487 1.00 73.56 373 TRP A CA 1
ATOM 2887 C C . TRP A 1 373 ? 23.048 -7.219 -15.405 1.00 73.56 373 TRP A C 1
ATOM 2889 O O . TRP A 1 373 ? 23.013 -7.788 -16.495 1.00 73.56 373 TRP A O 1
ATOM 2899 N N . LYS A 1 374 ? 24.190 -6.720 -14.913 1.00 68.56 374 LYS A N 1
ATOM 2900 C CA . LYS A 1 374 ? 25.515 -6.948 -15.512 1.00 68.56 374 LYS A CA 1
ATOM 2901 C C . LYS A 1 374 ? 26.530 -7.321 -14.433 1.00 68.56 374 LYS A C 1
ATOM 2903 O O . LYS A 1 374 ? 26.680 -6.617 -13.443 1.00 68.56 374 LYS A O 1
ATOM 2908 N N . LYS A 1 375 ? 27.304 -8.391 -14.669 1.00 63.50 375 LYS A N 1
ATOM 2909 C CA . LYS A 1 375 ? 28.408 -8.819 -13.780 1.00 63.50 375 LYS A CA 1
ATOM 2910 C C . LYS A 1 375 ? 29.544 -7.789 -13.668 1.00 63.50 375 LYS A C 1
ATOM 2912 O O . LYS A 1 375 ? 30.382 -7.911 -12.789 1.00 63.50 375 LYS A O 1
ATOM 2917 N N . SER A 1 376 ? 29.585 -6.789 -14.550 1.00 62.91 376 SER A N 1
ATOM 2918 C CA . SER A 1 376 ? 30.676 -5.813 -14.661 1.00 62.91 376 SER A CA 1
ATOM 2919 C C . SER A 1 376 ? 30.662 -4.701 -13.600 1.00 62.91 376 SER A C 1
ATOM 2921 O O . SER A 1 376 ? 31.379 -3.721 -13.773 1.00 62.91 376 SER A O 1
ATOM 2923 N N . GLY A 1 377 ? 29.801 -4.778 -12.577 1.00 59.34 377 GLY A N 1
ATOM 2924 C CA . GLY A 1 377 ? 29.673 -3.745 -11.535 1.00 59.34 377 GLY A CA 1
ATOM 2925 C C . GLY A 1 377 ? 29.116 -2.397 -12.019 1.00 59.34 377 GLY A C 1
ATOM 2926 O O . GLY A 1 377 ? 29.089 -1.438 -11.262 1.00 59.34 377 GLY A O 1
ATOM 2927 N N . LYS A 1 378 ? 28.670 -2.303 -13.281 1.00 68.94 378 LYS A N 1
ATOM 2928 C CA . LYS A 1 378 ? 28.009 -1.117 -13.848 1.00 68.94 378 LYS A CA 1
ATOM 2929 C C . LYS A 1 378 ? 26.549 -1.435 -14.124 1.00 68.94 378 LYS A C 1
ATOM 2931 O O . LYS A 1 378 ? 26.262 -2.438 -14.782 1.00 68.94 378 LYS A O 1
ATOM 2936 N N . TYR A 1 379 ? 25.652 -0.547 -13.708 1.00 74.38 379 TYR A N 1
ATOM 2937 C CA . TYR A 1 379 ? 24.230 -0.673 -14.010 1.00 74.38 379 TYR A CA 1
ATOM 2938 C C . TYR A 1 379 ? 23.965 -0.622 -15.515 1.00 74.38 379 TYR A C 1
ATOM 2940 O O . TYR A 1 379 ? 24.553 0.213 -16.211 1.00 74.38 379 TYR A O 1
ATOM 2948 N N . PRO A 1 380 ? 23.099 -1.494 -16.052 1.00 84.31 380 PRO A N 1
ATOM 2949 C CA . PRO A 1 380 ? 22.675 -1.406 -17.444 1.00 84.31 380 PRO A CA 1
ATOM 2950 C C . PRO A 1 380 ? 21.966 -0.086 -17.772 1.00 84.31 380 PRO A C 1
ATOM 2952 O O . PRO A 1 380 ? 21.393 0.557 -16.897 1.00 84.31 380 PRO A O 1
ATOM 2955 N N . ALA A 1 381 ? 21.950 0.280 -19.057 1.00 86.00 381 ALA A N 1
ATOM 2956 C CA . ALA A 1 381 ? 21.335 1.522 -19.532 1.00 86.00 381 ALA A CA 1
ATOM 2957 C C . ALA A 1 381 ? 19.851 1.640 -19.147 1.00 86.00 381 ALA A C 1
ATOM 2959 O O . ALA A 1 381 ? 19.406 2.714 -18.766 1.00 86.00 381 ALA A O 1
ATOM 2960 N N . LEU A 1 382 ? 19.108 0.529 -19.179 1.00 87.06 382 LEU A N 1
ATOM 2961 C CA . LEU A 1 382 ? 17.692 0.515 -18.815 1.00 87.06 382 LEU A CA 1
ATOM 2962 C C . LEU A 1 382 ? 17.461 0.851 -17.334 1.00 87.06 382 LEU A C 1
ATOM 2964 O O . LEU A 1 382 ? 16.546 1.598 -17.013 1.00 87.06 382 LEU A O 1
ATOM 2968 N N . VAL A 1 383 ? 18.323 0.356 -16.441 1.00 82.88 383 VAL A N 1
ATOM 2969 C CA . VAL A 1 383 ? 18.274 0.684 -15.006 1.00 82.88 383 VAL A CA 1
ATOM 2970 C C . VAL A 1 383 ? 18.582 2.165 -14.785 1.00 82.88 383 VAL A C 1
ATOM 2972 O O . VAL A 1 383 ? 17.852 2.855 -14.082 1.00 82.88 383 VAL A O 1
ATOM 2975 N N . GLN A 1 384 ? 19.623 2.679 -15.444 1.00 81.44 384 GLN A N 1
ATOM 2976 C CA . GLN A 1 384 ? 19.971 4.100 -15.362 1.00 81.44 384 GLN A CA 1
ATOM 2977 C C . GLN A 1 384 ? 18.850 4.999 -15.894 1.00 81.44 384 GLN A C 1
ATOM 2979 O O . GLN A 1 384 ? 18.613 6.063 -15.334 1.00 81.44 384 GLN A O 1
ATOM 2984 N N . LEU A 1 385 ? 18.152 4.570 -16.949 1.00 83.62 385 LEU A N 1
ATOM 2985 C CA . LEU A 1 385 ? 17.002 5.282 -17.500 1.00 83.62 385 LEU A CA 1
ATOM 2986 C C . LEU A 1 385 ? 15.843 5.337 -16.496 1.00 83.62 385 LEU A C 1
ATOM 2988 O O . LEU A 1 385 ? 15.293 6.410 -16.267 1.00 83.62 385 LEU A O 1
ATOM 2992 N N . ILE A 1 386 ? 15.518 4.207 -15.861 1.00 80.19 386 ILE A N 1
ATOM 2993 C CA . ILE A 1 386 ? 14.485 4.134 -14.819 1.00 80.19 386 ILE A CA 1
ATOM 2994 C C . ILE A 1 386 ? 14.821 5.067 -13.647 1.00 80.19 386 ILE A C 1
ATOM 2996 O O . ILE A 1 386 ? 13.955 5.816 -13.198 1.00 80.19 386 ILE A O 1
ATOM 3000 N N . TRP A 1 387 ? 16.078 5.088 -13.195 1.00 76.44 387 TRP A N 1
ATOM 3001 C CA . TRP A 1 387 ? 16.512 6.011 -12.144 1.00 76.44 387 TRP A CA 1
ATOM 3002 C C . TRP A 1 387 ? 16.492 7.473 -12.563 1.00 76.44 387 TRP A C 1
ATOM 3004 O O . TRP A 1 387 ? 16.031 8.314 -11.795 1.00 76.44 387 TRP A O 1
ATOM 3014 N N . LYS A 1 388 ? 16.992 7.786 -13.765 1.00 77.12 388 LYS A N 1
ATOM 3015 C CA . LYS A 1 388 ? 17.005 9.149 -14.316 1.00 77.12 388 LYS A CA 1
ATOM 3016 C C . LYS A 1 388 ? 15.604 9.758 -14.278 1.00 77.12 388 LYS A C 1
ATOM 3018 O O . LYS A 1 388 ? 15.466 10.931 -13.952 1.00 77.12 388 LYS A O 1
ATOM 3023 N N . HIS A 1 389 ? 14.598 8.949 -14.599 1.00 74.12 389 HIS A N 1
ATOM 3024 C CA . HIS A 1 389 ? 13.194 9.354 -14.638 1.00 74.12 389 HIS A CA 1
ATOM 3025 C C . HIS A 1 389 ? 12.434 9.102 -13.340 1.00 74.12 389 HIS A C 1
ATOM 3027 O O . HIS A 1 389 ? 11.235 9.355 -13.286 1.00 74.12 389 HIS A O 1
ATOM 3033 N N . GLN A 1 390 ? 13.121 8.608 -12.304 1.00 71.00 390 GLN A N 1
ATOM 3034 C CA . GLN A 1 390 ? 12.552 8.316 -10.989 1.00 71.00 390 GLN A CA 1
ATOM 3035 C C . GLN A 1 390 ? 11.230 7.549 -11.091 1.00 71.00 390 GLN A C 1
ATOM 3037 O O . GLN A 1 390 ? 10.248 7.897 -10.431 1.00 71.00 390 GLN A O 1
ATOM 3042 N N . VAL A 1 391 ? 11.179 6.537 -11.968 1.00 73.31 391 VAL A N 1
ATOM 3043 C CA . VAL A 1 391 ? 9.920 5.835 -12.224 1.00 73.31 391 VAL A CA 1
ATOM 3044 C C . VAL A 1 391 ? 9.410 5.262 -10.915 1.00 73.31 391 VAL A C 1
ATOM 3046 O O . VAL A 1 391 ? 10.113 4.540 -10.204 1.00 73.31 391 VAL A O 1
ATOM 3049 N N . VAL A 1 392 ? 8.164 5.610 -10.614 1.00 68.69 392 VAL A N 1
ATOM 3050 C CA . VAL A 1 392 ? 7.474 5.215 -9.397 1.00 68.69 392 VAL A CA 1
ATOM 3051 C C . VAL A 1 392 ? 7.630 3.710 -9.152 1.00 68.69 392 VAL A C 1
ATOM 3053 O O . VAL A 1 392 ? 7.611 2.885 -10.064 1.00 68.69 392 VAL A O 1
ATOM 3056 N N . GLY A 1 393 ? 7.780 3.329 -7.887 1.00 65.69 393 GLY A N 1
ATOM 3057 C CA . GLY A 1 393 ? 7.998 1.937 -7.511 1.00 65.69 393 GLY A CA 1
ATOM 3058 C C . GLY A 1 393 ? 9.465 1.537 -7.460 1.00 65.69 393 GLY A C 1
ATOM 3059 O O . GLY A 1 393 ? 9.772 0.648 -6.682 1.00 65.69 393 GLY A O 1
ATOM 3060 N N . TRP A 1 394 ? 10.358 2.175 -8.216 1.00 70.62 394 TRP A N 1
ATOM 3061 C CA . TRP A 1 394 ? 11.779 1.841 -8.189 1.00 70.62 394 TRP A CA 1
ATOM 3062 C C . TRP A 1 394 ? 12.488 2.407 -6.952 1.00 70.62 394 TRP A C 1
ATOM 3064 O O . TRP A 1 394 ? 12.269 3.562 -6.582 1.00 70.62 394 TRP A O 1
ATOM 3074 N N . ASP A 1 395 ? 13.368 1.621 -6.332 1.00 60.44 395 ASP A N 1
ATOM 3075 C CA . ASP A 1 395 ? 14.202 2.076 -5.226 1.00 60.44 395 ASP A CA 1
ATOM 3076 C C . ASP A 1 395 ? 15.328 2.979 -5.760 1.00 60.44 395 ASP A C 1
ATOM 3078 O O . ASP A 1 395 ? 16.264 2.589 -6.461 1.00 60.44 395 ASP A O 1
ATOM 3082 N N . GLY A 1 396 ? 15.212 4.273 -5.475 1.00 53.09 396 GLY A N 1
ATOM 3083 C CA . GLY A 1 396 ? 16.149 5.296 -5.937 1.00 53.09 396 GLY A CA 1
ATOM 3084 C C . GLY A 1 396 ? 17.514 5.268 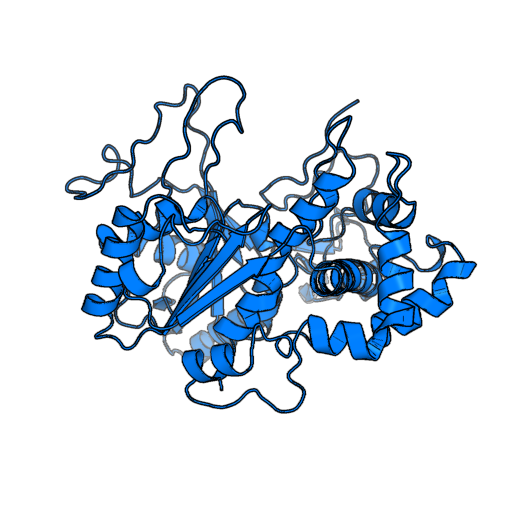-5.246 1.00 53.09 396 GLY A C 1
ATOM 3085 O O . GLY A 1 396 ? 18.177 6.302 -5.243 1.00 53.09 396 GLY A O 1
ATOM 3086 N N . TYR A 1 397 ? 17.935 4.154 -4.631 1.00 51.84 397 TYR A N 1
ATOM 3087 C CA . TYR A 1 397 ? 19.146 4.098 -3.811 1.00 51.84 397 TYR A CA 1
ATOM 3088 C C . TYR A 1 397 ? 20.417 4.180 -4.675 1.00 51.84 397 TYR A C 1
ATOM 3090 O O . TYR A 1 397 ? 21.098 3.201 -4.974 1.00 51.84 397 TYR A O 1
ATOM 3098 N N . TYR A 1 398 ? 20.753 5.409 -5.065 1.00 42.81 398 TYR A N 1
ATOM 3099 C CA . TYR A 1 398 ? 22.015 5.823 -5.667 1.00 42.81 398 TYR A CA 1
ATOM 3100 C C . TYR A 1 398 ? 23.101 5.842 -4.578 1.00 42.81 398 TYR A C 1
ATOM 3102 O O . TYR A 1 398 ? 23.664 6.887 -4.250 1.00 42.81 398 TYR A O 1
ATOM 3110 N N . SER A 1 399 ? 23.405 4.696 -3.961 1.00 42.16 399 SER A N 1
ATOM 3111 C CA . SER A 1 399 ? 24.648 4.628 -3.191 1.00 42.16 399 SER A CA 1
ATOM 3112 C C . SER A 1 399 ? 25.813 4.744 -4.181 1.00 42.16 399 SER A C 1
ATOM 3114 O O . SER A 1 399 ? 25.729 4.321 -5.331 1.00 42.16 399 SER A O 1
ATOM 3116 N N . VAL A 1 400 ? 26.902 5.393 -3.784 1.00 42.00 400 VAL A N 1
ATOM 3117 C CA . VAL A 1 400 ? 28.012 5.747 -4.690 1.00 42.00 400 VAL A CA 1
ATOM 3118 C C . VAL A 1 400 ? 28.807 4.505 -5.136 1.00 42.00 400 VAL A C 1
ATOM 3120 O O . VAL A 1 400 ? 29.748 4.614 -5.919 1.00 42.00 400 VAL A O 1
ATOM 3123 N N . ASN A 1 401 ? 28.443 3.314 -4.650 1.00 44.94 401 ASN A N 1
ATOM 3124 C CA . ASN A 1 401 ? 29.087 2.060 -5.012 1.00 44.94 401 ASN A CA 1
ATOM 3125 C C . ASN A 1 401 ? 28.200 0.845 -4.669 1.00 44.94 401 ASN A C 1
ATOM 3127 O O . ASN A 1 401 ? 28.576 0.044 -3.810 1.00 44.94 401 ASN A O 1
ATOM 3131 N N . PRO A 1 402 ? 27.002 0.691 -5.255 1.00 47.69 402 PRO A N 1
ATOM 3132 C CA . PRO A 1 402 ? 26.149 -0.411 -4.880 1.00 47.69 402 PRO A CA 1
ATOM 3133 C C . PRO A 1 402 ? 26.619 -1.622 -5.684 1.00 47.69 402 PRO A C 1
ATOM 3135 O O . PRO A 1 402 ? 26.740 -1.592 -6.916 1.00 47.69 402 PRO A O 1
ATOM 3138 N N . ALA A 1 403 ? 26.990 -2.680 -4.973 1.00 52.88 403 ALA A N 1
ATOM 3139 C CA . ALA A 1 403 ? 27.278 -3.932 -5.632 1.00 52.88 403 ALA A CA 1
ATOM 3140 C C . ALA A 1 403 ? 25.993 -4.408 -6.360 1.00 52.88 403 ALA A C 1
ATOM 3142 O O . ALA A 1 403 ? 24.883 -3.921 -6.108 1.00 52.88 403 ALA A O 1
ATOM 3143 N N . PRO A 1 404 ? 26.119 -5.289 -7.366 1.00 53.66 404 PRO A N 1
ATOM 3144 C CA . PRO A 1 404 ? 24.971 -5.758 -8.136 1.00 53.66 404 PRO A CA 1
ATOM 3145 C C . PRO A 1 404 ? 23.816 -6.288 -7.262 1.00 53.66 404 PRO A C 1
ATOM 3147 O O . PRO A 1 404 ? 22.656 -6.158 -7.639 1.00 53.66 404 PRO A O 1
ATOM 3150 N N . ASP A 1 405 ? 24.127 -6.822 -6.081 1.00 55.44 405 ASP A N 1
ATOM 3151 C CA . ASP A 1 405 ? 23.182 -7.259 -5.052 1.00 55.44 405 ASP A CA 1
ATOM 3152 C C . ASP A 1 405 ? 22.144 -6.213 -4.621 1.00 55.44 405 ASP A C 1
ATOM 3154 O O . ASP A 1 405 ? 21.047 -6.617 -4.247 1.00 55.44 405 ASP A O 1
ATOM 3158 N N . ASN A 1 406 ? 22.391 -4.911 -4.760 1.00 56.25 406 ASN A N 1
ATOM 3159 C CA . ASN A 1 406 ? 21.395 -3.895 -4.398 1.00 56.25 406 ASN A CA 1
ATOM 3160 C C . ASN A 1 406 ? 20.155 -3.896 -5.312 1.00 56.25 406 ASN A C 1
ATOM 3162 O O . ASN A 1 406 ? 19.068 -3.562 -4.862 1.00 56.25 406 ASN A O 1
ATOM 3166 N N . LEU A 1 407 ? 20.251 -4.373 -6.564 1.00 60.22 407 LEU A N 1
ATOM 3167 C CA . LEU A 1 407 ? 19.044 -4.612 -7.383 1.00 60.22 407 LEU A CA 1
ATOM 3168 C C . LEU A 1 407 ? 18.159 -5.724 -6.802 1.00 60.22 407 LEU A C 1
ATOM 3170 O O . LEU A 1 407 ? 16.966 -5.803 -7.100 1.00 60.22 407 LEU A O 1
ATOM 3174 N N . ALA A 1 408 ? 18.738 -6.620 -5.997 1.00 55.34 408 ALA A N 1
ATOM 3175 C CA . ALA A 1 408 ? 17.968 -7.637 -5.303 1.00 55.34 408 ALA A CA 1
ATOM 3176 C C . ALA A 1 408 ? 17.129 -7.029 -4.164 1.00 55.34 408 ALA A C 1
ATOM 3178 O O . ALA A 1 408 ? 16.034 -7.537 -3.914 1.00 55.34 408 ALA A O 1
ATOM 3179 N N . GLU A 1 409 ? 17.571 -5.929 -3.543 1.00 58.53 409 GLU A N 1
ATOM 3180 C CA . GLU A 1 409 ? 16.778 -5.187 -2.550 1.00 58.53 409 GLU A CA 1
ATOM 3181 C C . GLU A 1 409 ? 15.595 -4.447 -3.190 1.00 58.53 409 GLU A C 1
ATOM 3183 O O . GLU A 1 409 ? 14.482 -4.524 -2.679 1.00 58.53 409 GLU A O 1
ATOM 3188 N N . GLY A 1 410 ? 15.738 -3.896 -4.397 1.00 61.50 410 GLY A N 1
ATOM 3189 C CA . GLY A 1 410 ? 14.578 -3.372 -5.129 1.00 61.50 410 GLY A CA 1
ATOM 3190 C C . GLY A 1 410 ? 13.470 -4.423 -5.305 1.00 61.50 410 GLY A C 1
ATOM 3191 O O . GLY A 1 410 ? 12.286 -4.140 -5.153 1.00 61.50 410 GLY A O 1
ATOM 3192 N N . SER A 1 411 ? 13.826 -5.695 -5.535 1.00 62.38 411 SER A N 1
ATOM 3193 C CA . SER A 1 411 ? 12.843 -6.789 -5.622 1.00 62.38 411 SER A CA 1
ATOM 3194 C C . SER A 1 411 ? 12.165 -7.153 -4.301 1.00 62.38 411 SER A C 1
ATOM 3196 O O . SER A 1 411 ? 10.998 -7.547 -4.313 1.00 62.38 411 SER A O 1
ATOM 3198 N N . HIS A 1 412 ? 12.862 -6.980 -3.180 1.00 66.44 412 HIS A N 1
ATOM 3199 C CA . HIS A 1 412 ? 12.303 -7.112 -1.837 1.00 66.44 412 HIS A CA 1
ATOM 3200 C C . HIS A 1 412 ? 11.154 -6.118 -1.622 1.00 66.44 412 HIS A C 1
ATOM 3202 O O . HIS A 1 412 ? 10.038 -6.494 -1.252 1.00 66.44 412 HIS A O 1
ATOM 3208 N N . ASP A 1 413 ? 11.398 -4.893 -2.055 1.00 68.00 413 ASP A N 1
ATOM 3209 C CA . ASP A 1 413 ? 10.516 -3.737 -1.986 1.00 68.00 413 ASP A CA 1
ATOM 3210 C C . ASP A 1 413 ? 9.229 -3.837 -2.813 1.00 68.00 413 ASP A C 1
ATOM 3212 O O . ASP A 1 413 ? 8.224 -3.178 -2.515 1.00 68.00 413 ASP A O 1
ATOM 3216 N N . PHE A 1 414 ? 9.205 -4.733 -3.801 1.00 70.94 414 PHE A N 1
ATOM 3217 C CA . PHE A 1 414 ? 8.018 -5.025 -4.601 1.00 70.94 414 PHE A CA 1
ATOM 3218 C C . PHE A 1 414 ? 7.152 -6.164 -4.050 1.00 70.94 414 PHE A C 1
ATOM 3220 O O . PHE A 1 414 ? 6.035 -6.359 -4.537 1.00 70.94 414 PHE A O 1
ATOM 3227 N N . MET A 1 415 ? 7.617 -6.912 -3.043 1.00 68.88 415 MET A N 1
ATOM 3228 C CA . MET A 1 415 ? 6.881 -8.051 -2.481 1.00 68.88 415 MET A CA 1
ATOM 3229 C C . MET A 1 415 ? 5.512 -7.635 -1.943 1.00 68.88 415 MET A C 1
ATOM 3231 O O . MET A 1 415 ? 4.493 -8.222 -2.320 1.00 68.88 415 MET A O 1
ATOM 3235 N N . ALA A 1 416 ? 5.481 -6.584 -1.117 1.00 62.75 416 ALA A N 1
ATOM 3236 C CA . ALA A 1 416 ? 4.234 -6.021 -0.625 1.00 62.75 416 ALA A CA 1
ATOM 3237 C C . ALA A 1 416 ? 3.343 -5.584 -1.795 1.00 62.75 416 ALA A C 1
ATOM 3239 O O . ALA A 1 416 ? 2.143 -5.814 -1.767 1.00 62.75 416 ALA A O 1
ATOM 3240 N N . LEU A 1 417 ? 3.891 -5.024 -2.874 1.00 67.94 417 LEU A N 1
ATOM 3241 C CA . LEU A 1 417 ? 3.073 -4.512 -3.975 1.00 67.94 417 LEU A CA 1
ATOM 3242 C C . LEU A 1 417 ? 2.376 -5.587 -4.797 1.00 67.94 417 LEU A C 1
ATOM 3244 O O . LEU A 1 417 ? 1.246 -5.354 -5.226 1.00 67.94 417 LEU A O 1
ATOM 3248 N N . GLU A 1 418 ? 3.030 -6.718 -5.055 1.00 74.88 418 GLU A N 1
ATOM 3249 C CA . GLU A 1 418 ? 2.431 -7.782 -5.863 1.00 74.88 418 GLU A CA 1
ATOM 3250 C C . GLU A 1 418 ? 1.474 -8.636 -5.031 1.00 74.88 418 GLU A C 1
ATOM 3252 O O . GLU A 1 418 ? 0.318 -8.805 -5.419 1.00 74.88 418 GLU A O 1
ATOM 3257 N N . TYR A 1 419 ? 1.898 -9.096 -3.851 1.00 78.38 419 TYR A N 1
ATOM 3258 C CA . TYR A 1 419 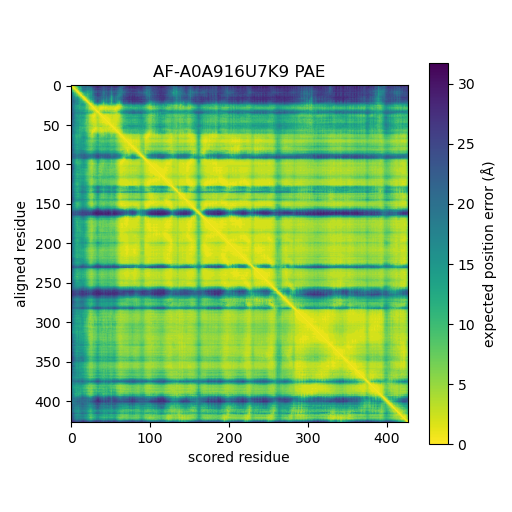? 1.083 -9.998 -3.032 1.00 78.38 419 TYR A CA 1
ATOM 3259 C C . TYR A 1 419 ? 0.065 -9.279 -2.148 1.00 78.38 419 TYR A C 1
ATOM 3261 O O . TYR A 1 419 ? -0.879 -9.906 -1.667 1.00 78.38 419 TYR A O 1
ATOM 3269 N N . THR A 1 420 ? 0.142 -7.950 -1.997 1.00 75.12 420 THR A N 1
ATOM 3270 C CA . THR A 1 420 ? -0.985 -7.230 -1.391 1.00 75.12 420 THR A CA 1
ATOM 3271 C C . THR A 1 420 ? -2.259 -7.448 -2.197 1.00 75.12 420 THR A C 1
ATOM 3273 O O . THR A 1 420 ? -3.320 -7.573 -1.601 1.00 75.12 420 THR A O 1
ATOM 3276 N N . TRP A 1 421 ? -2.202 -7.569 -3.525 1.00 76.62 421 TRP A N 1
ATOM 3277 C CA . TRP A 1 421 ? -3.420 -7.824 -4.296 1.00 76.62 421 TRP A CA 1
ATOM 3278 C C . TRP A 1 421 ? -4.078 -9.152 -3.965 1.00 76.62 421 TRP A C 1
ATOM 3280 O O . TRP A 1 421 ? -5.300 -9.193 -3.859 1.00 76.62 421 TRP A O 1
ATOM 3290 N N . GLU A 1 422 ? -3.286 -10.204 -3.779 1.00 82.75 422 GLU A N 1
ATOM 3291 C CA . GLU A 1 422 ? -3.775 -11.487 -3.284 1.00 82.75 422 GLU A CA 1
ATOM 3292 C C . GLU A 1 422 ? -4.516 -11.266 -1.962 1.00 82.75 422 GLU A C 1
ATOM 3294 O O . GLU A 1 422 ? -5.722 -11.460 -1.897 1.00 82.75 422 GLU A O 1
ATOM 3299 N N . CYS A 1 423 ? -3.866 -10.661 -0.972 1.00 79.62 423 CYS A N 1
ATOM 3300 C CA . CYS A 1 423 ? -4.462 -10.362 0.333 1.00 79.62 423 CYS A CA 1
ATOM 3301 C C . CYS A 1 423 ? -5.718 -9.465 0.290 1.00 79.62 423 CYS A C 1
ATOM 3303 O O . CYS A 1 423 ? -6.603 -9.528 1.154 1.00 79.62 423 CYS A O 1
ATOM 3305 N N . MET A 1 424 ? -5.791 -8.583 -0.699 1.00 76.81 424 MET A N 1
ATOM 3306 C CA . MET A 1 424 ? -6.781 -7.517 -0.778 1.00 76.81 424 MET A CA 1
ATOM 3307 C C . MET A 1 424 ? -7.955 -7.833 -1.703 1.00 76.81 424 MET A C 1
ATOM 3309 O O . MET A 1 424 ? -9.016 -7.210 -1.573 1.00 76.81 424 MET A O 1
ATOM 3313 N N . ASN A 1 425 ? -7.797 -8.812 -2.595 1.00 69.19 425 ASN A N 1
ATOM 3314 C CA . ASN A 1 425 ? -8.823 -9.216 -3.537 1.00 69.19 425 ASN A CA 1
ATOM 3315 C C . ASN A 1 425 ? -10.086 -9.672 -2.802 1.00 69.19 425 ASN A C 1
ATOM 3317 O O . ASN A 1 425 ? -10.088 -10.534 -1.918 1.00 69.19 425 ASN A O 1
ATOM 3321 N N . ARG A 1 426 ? -11.199 -9.049 -3.185 1.00 61.72 426 ARG A N 1
ATOM 3322 C CA . ARG A 1 426 ? -12.533 -9.476 -2.789 1.00 61.72 426 ARG A CA 1
ATOM 3323 C C . ARG A 1 426 ? -12.997 -10.459 -3.838 1.00 61.72 426 ARG A C 1
ATOM 3325 O O . ARG A 1 426 ? -13.278 -10.058 -4.963 1.00 61.72 426 ARG A O 1
ATOM 3332 N N . THR A 1 427 ? -13.018 -11.722 -3.464 1.00 43.47 427 THR A N 1
ATOM 3333 C CA . THR A 1 427 ? -13.920 -12.664 -4.102 1.00 43.47 427 THR A CA 1
ATOM 3334 C C . THR A 1 427 ? -15.313 -12.483 -3.527 1.00 43.47 427 THR A C 1
ATOM 3336 O O . THR A 1 427 ? -15.414 -12.186 -2.308 1.00 43.47 427 THR A O 1
#

pLDDT: mean 78.03, std 17.51, range [19.73, 98.31]